Protein AF-A3HSZ1-F1 (afdb_monomer_lite)

Organism: NCBI:txid388413

Foldseek 3Di:
DDKFKKFFQAWDFWAAQFQDPPGDGDDIHHGGRMFIFDAWEAADDDDDDRIWTQGPVLTIDDCVRIDTPDDGHYFAAAEAEEAEDFQADPLQVVLVLVCLLQVLHQEYAYDLQFPDNVRLLVSLCSQQVDDHPPDPDGSLQRHQYEHADELAKHAFLADLVQQVVQADPVRTGHHPLPDDPCCVDPSNLRSSVRRVVSSQVSNCVRNVDGGQAYHYDVRVCQQDLSSVLVVLVVCQVVVRAYADPAEVVQCVNVVSCVPPRVPGPGDHPVRSVVSCVVSVGDHDDWPYEYEQLDDPDPPDADPDLVVLLVVSLVSVSVVVSVSVNDSTSYYYYYAGAGDDPDQGLVVQCVVCVCVVVRMPDDDSSGVNSRHSRSSNCPPPHSVVVRVSHHHDGRPSVPPD

Structure (mmCIF, N/CA/C/O backbone):
data_AF-A3HSZ1-F1
#
_entry.id   AF-A3HSZ1-F1
#
loop_
_atom_site.group_PDB
_atom_site.id
_atom_site.type_symbol
_atom_site.label_atom_id
_atom_site.label_alt_id
_atom_site.label_comp_id
_atom_site.label_asym_id
_atom_site.label_entity_id
_atom_site.label_seq_id
_atom_site.pdbx_PDB_ins_code
_atom_site.Cartn_x
_atom_site.Cartn_y
_atom_site.Cartn_z
_atom_site.occupancy
_atom_site.B_iso_or_equiv
_atom_site.auth_seq_id
_atom_site.auth_comp_id
_atom_site.auth_asym_id
_ato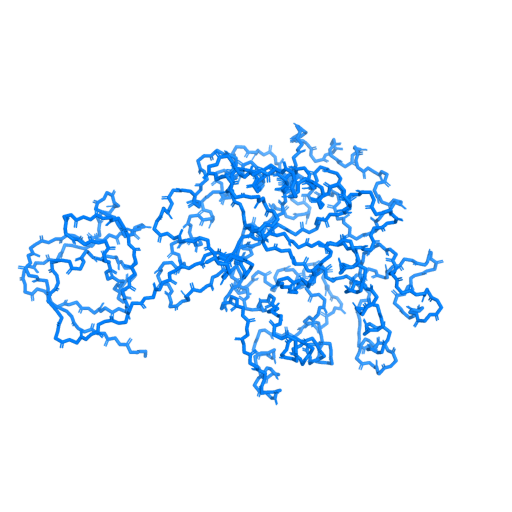m_site.auth_atom_id
_atom_site.pdbx_PDB_model_num
ATOM 1 N N . MET A 1 1 ? -28.294 4.278 5.251 1.00 60.38 1 MET A N 1
ATOM 2 C CA . MET A 1 1 ? -27.304 3.335 5.816 1.00 60.38 1 MET A CA 1
ATOM 3 C C . MET A 1 1 ? -27.970 2.621 6.970 1.00 60.38 1 MET A C 1
ATOM 5 O O . MET A 1 1 ? -28.637 3.293 7.741 1.00 60.38 1 MET A O 1
ATOM 9 N N . GLU A 1 2 ? -27.834 1.301 7.058 1.00 85.25 2 GLU A N 1
ATOM 10 C CA . GLU A 1 2 ? -28.392 0.531 8.173 1.00 85.25 2 GLU A CA 1
ATOM 11 C C . GLU A 1 2 ? -27.674 0.898 9.481 1.00 85.25 2 GLU A C 1
ATOM 13 O O . GLU A 1 2 ? -26.434 0.956 9.518 1.00 85.25 2 GLU A O 1
ATOM 18 N N . THR A 1 3 ? -28.468 1.205 10.506 1.00 92.19 3 THR A N 1
ATOM 19 C CA . THR A 1 3 ? -28.049 1.550 11.868 1.00 92.19 3 THR A CA 1
ATOM 20 C C . THR A 1 3 ? -28.817 0.679 12.855 1.00 92.19 3 THR A C 1
ATOM 22 O O . THR A 1 3 ? -29.956 0.284 12.602 1.00 92.19 3 THR A O 1
ATOM 25 N N . TYR A 1 4 ? -28.188 0.390 13.989 1.00 96.38 4 TYR A N 1
ATOM 26 C CA . TYR A 1 4 ? -28.726 -0.462 15.045 1.00 96.38 4 TYR A CA 1
ATOM 27 C C . TYR A 1 4 ? -28.932 0.367 16.304 1.00 96.38 4 TYR A C 1
ATOM 29 O O . TYR A 1 4 ? -28.170 1.295 16.578 1.00 96.38 4 TYR A O 1
ATOM 37 N N . ARG A 1 5 ? -29.959 0.044 17.087 1.00 96.12 5 ARG A N 1
ATOM 38 C CA . ARG A 1 5 ? -30.243 0.756 18.338 1.00 96.12 5 ARG A CA 1
ATOM 39 C C . ARG A 1 5 ? -29.694 -0.011 19.530 1.00 96.12 5 ARG A C 1
ATOM 41 O O . ARG A 1 5 ? -29.818 -1.233 19.603 1.00 96.12 5 ARG A O 1
ATOM 48 N N . GLY A 1 6 ? -29.128 0.721 20.479 1.00 96.56 6 GLY A N 1
ATOM 49 C CA . GLY A 1 6 ? -28.727 0.196 21.777 1.00 96.56 6 GLY A CA 1
ATOM 50 C C . GLY A 1 6 ? -29.145 1.119 22.911 1.00 96.56 6 GLY A C 1
ATOM 51 O O . GLY A 1 6 ? -29.411 2.299 22.696 1.00 96.56 6 GLY A O 1
ATOM 52 N N . ILE A 1 7 ? -29.182 0.576 24.122 1.00 97.50 7 ILE A N 1
ATOM 53 C CA . ILE A 1 7 ? -29.448 1.319 25.353 1.00 97.50 7 ILE A CA 1
ATOM 54 C C . ILE A 1 7 ? -28.262 1.118 26.291 1.00 97.50 7 ILE A C 1
ATOM 56 O O . ILE A 1 7 ? -27.874 -0.016 26.587 1.00 97.50 7 ILE A O 1
ATOM 60 N N . ALA A 1 8 ? -27.688 2.216 26.772 1.00 97.00 8 ALA A N 1
ATOM 61 C CA . ALA A 1 8 ? -26.670 2.178 27.812 1.00 97.00 8 ALA A CA 1
ATOM 62 C C . ALA A 1 8 ? -27.265 1.624 29.115 1.00 97.00 8 ALA A C 1
ATOM 64 O O . ALA A 1 8 ? -28.205 2.189 29.666 1.00 97.00 8 ALA A O 1
ATOM 65 N N . THR A 1 9 ? -26.719 0.529 29.639 1.00 96.94 9 THR A N 1
ATOM 66 C CA . THR A 1 9 ? -27.200 -0.083 30.891 1.00 96.94 9 THR A CA 1
ATOM 67 C C . THR A 1 9 ? -26.573 0.551 32.129 1.00 96.94 9 THR A C 1
ATOM 69 O O . THR A 1 9 ? -27.116 0.448 33.226 1.00 96.94 9 THR A O 1
ATOM 72 N N . THR A 1 10 ? -25.446 1.246 31.964 1.00 95.44 10 THR A N 1
ATOM 73 C CA . THR A 1 10 ? -24.729 1.943 33.036 1.00 95.44 10 THR A CA 1
ATOM 74 C C . THR A 1 10 ? -24.190 3.284 32.551 1.00 95.44 10 THR A C 1
ATOM 76 O O . THR A 1 10 ? -23.990 3.482 31.354 1.00 95.44 10 THR A O 1
ATOM 79 N N . LEU A 1 11 ? -23.850 4.173 33.488 1.00 95.56 11 LEU A N 1
ATOM 80 C CA . LEU A 1 11 ? -23.118 5.403 33.188 1.00 95.56 11 LEU A CA 1
ATOM 81 C C . LEU A 1 11 ? -21.739 5.086 32.581 1.00 95.56 11 LEU A C 1
ATOM 83 O O . LEU A 1 11 ? -20.948 4.355 33.182 1.00 95.56 11 LEU A O 1
ATOM 87 N N . MET A 1 12 ? -21.419 5.658 31.420 1.00 93.88 12 MET A N 1
ATOM 88 C CA . MET A 1 12 ? -20.113 5.490 30.772 1.00 93.88 12 MET A CA 1
ATOM 89 C C . MET A 1 12 ? -19.744 6.696 29.907 1.00 93.88 12 MET A C 1
ATOM 91 O O . MET A 1 12 ? -20.576 7.546 29.624 1.00 93.88 12 MET A O 1
ATOM 95 N N . ASN A 1 13 ? -18.495 6.761 29.445 1.00 96.12 13 ASN A N 1
ATOM 96 C CA . ASN A 1 13 ? -18.096 7.710 28.403 1.00 96.12 13 ASN A CA 1
ATOM 97 C C . ASN A 1 13 ? -17.809 6.953 27.110 1.00 96.12 13 ASN A C 1
ATOM 99 O O . ASN A 1 13 ? -17.149 5.907 27.158 1.00 96.12 13 ASN A O 1
ATOM 103 N N . SER A 1 14 ? -18.217 7.520 25.974 1.00 96.75 14 SER A N 1
ATOM 104 C CA . SER A 1 14 ? -17.706 7.076 24.678 1.00 96.75 14 SER A CA 1
ATOM 105 C C . SER A 1 14 ? -16.208 7.375 24.547 1.00 96.75 14 SER A C 1
ATOM 107 O O . SER A 1 14 ? -15.609 8.067 25.380 1.00 96.75 14 SER A O 1
ATOM 109 N N . ARG A 1 15 ? -15.572 6.813 23.522 1.00 96.88 15 ARG A N 1
ATOM 110 C CA . ARG A 1 15 ? -14.131 6.908 23.266 1.00 96.88 15 ARG A CA 1
ATOM 111 C C . ARG A 1 15 ? -13.881 7.460 21.878 1.00 96.88 15 ARG A C 1
ATOM 113 O O . ARG A 1 15 ? -14.543 7.051 20.935 1.00 96.88 15 ARG A O 1
ATOM 120 N N . ILE A 1 16 ? -12.948 8.398 21.762 1.00 93.94 16 ILE A N 1
ATOM 121 C CA . ILE A 1 16 ? -12.753 9.155 20.515 1.00 93.94 16 ILE A CA 1
ATOM 122 C C . ILE A 1 16 ? -11.665 8.531 19.636 1.00 93.94 16 ILE A C 1
ATOM 124 O O . ILE A 1 16 ? -11.823 8.439 18.427 1.00 93.94 16 ILE A O 1
ATOM 128 N N . ASP A 1 17 ? -10.548 8.120 20.238 1.00 91.44 17 ASP A N 1
ATOM 129 C CA . ASP A 1 17 ? -9.321 7.858 19.477 1.00 91.44 17 ASP A CA 1
ATOM 130 C C . ASP A 1 17 ? -9.172 6.406 19.009 1.00 91.44 17 ASP A C 1
ATOM 132 O O . ASP A 1 17 ? -8.537 6.153 17.989 1.00 91.44 17 ASP A O 1
ATOM 136 N N . TYR A 1 18 ? -9.682 5.448 19.782 1.00 92.25 18 TYR A N 1
ATOM 137 C CA . TYR A 1 18 ? -9.594 4.013 19.506 1.00 92.25 18 TYR A CA 1
ATOM 138 C C . TYR A 1 18 ? -10.512 3.232 20.472 1.00 92.25 18 TYR A C 1
ATOM 140 O O . TYR A 1 18 ? -10.895 3.777 21.517 1.00 92.25 18 TYR A O 1
ATOM 148 N N . PRO A 1 19 ? -10.881 1.974 20.155 1.00 94.81 19 PRO A N 1
ATOM 149 C CA . PRO A 1 19 ? -11.760 1.138 20.979 1.00 94.81 19 PRO A CA 1
ATOM 150 C C . PRO A 1 19 ? -11.033 0.618 22.234 1.00 94.81 19 PRO A C 1
ATOM 152 O O . PRO A 1 19 ? -10.631 -0.540 22.317 1.00 94.81 19 PRO A O 1
ATOM 155 N N . SER A 1 20 ? -10.808 1.509 23.199 1.00 93.75 20 SER A N 1
ATOM 156 C CA . SER A 1 20 ? -10.064 1.245 24.434 1.00 93.75 20 SER A CA 1
ATOM 157 C C . SER A 1 20 ? -10.592 2.080 25.590 1.00 93.75 20 SER A C 1
ATOM 159 O O . SER A 1 20 ? -10.933 3.255 25.431 1.00 93.75 20 SER A O 1
ATOM 161 N N . VAL A 1 21 ? -10.586 1.519 26.800 1.00 93.38 21 VAL A N 1
ATOM 162 C CA . VAL A 1 21 ? -10.970 2.263 28.010 1.00 93.38 21 VAL A CA 1
ATOM 163 C C . VAL A 1 21 ? -9.955 3.343 28.382 1.00 93.38 21 VAL A C 1
ATOM 165 O O . VAL A 1 21 ? -10.307 4.300 29.079 1.00 93.38 21 VAL A O 1
ATOM 168 N N . ASN A 1 22 ? -8.730 3.222 27.872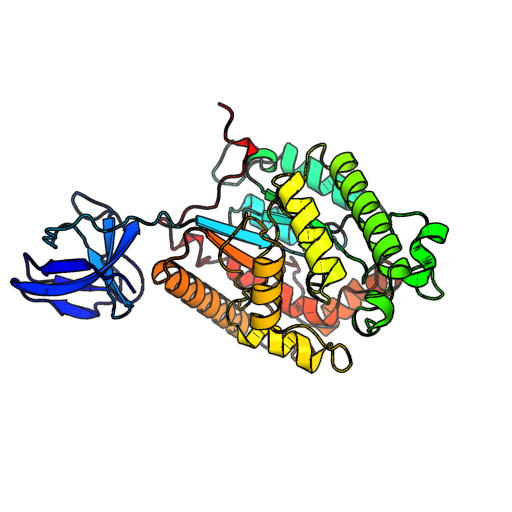 1.00 92.06 22 ASN A N 1
ATOM 169 C CA . ASN A 1 22 ? -7.643 4.179 28.039 1.00 92.06 22 ASN A CA 1
ATOM 170 C C . ASN A 1 22 ? -7.652 5.286 26.973 1.00 92.06 22 ASN A C 1
ATOM 172 O O . ASN A 1 22 ? -6.898 6.252 27.084 1.00 92.06 22 ASN A O 1
ATOM 176 N N . ALA A 1 23 ? -8.507 5.182 25.951 1.00 93.31 23 ALA A N 1
ATOM 177 C CA . ALA A 1 23 ? -8.697 6.255 24.985 1.00 93.31 23 ALA A CA 1
ATOM 178 C C . ALA A 1 23 ? -9.395 7.466 25.621 1.00 93.31 23 ALA A C 1
ATOM 180 O O . ALA A 1 23 ? -10.173 7.355 26.583 1.00 93.31 23 ALA A O 1
ATOM 181 N N . ARG A 1 24 ? -9.149 8.637 25.028 1.00 95.88 24 ARG A N 1
ATOM 182 C CA . ARG A 1 24 ? -9.772 9.903 25.414 1.00 95.88 24 ARG A CA 1
ATOM 183 C C . ARG A 1 24 ? -11.293 9.769 25.472 1.00 95.88 24 ARG A C 1
ATOM 185 O O . ARG A 1 24 ? -11.919 9.241 24.549 1.00 95.88 24 ARG A O 1
ATOM 192 N N . LYS A 1 25 ? -11.864 10.252 26.576 1.00 97.19 25 LYS A N 1
ATOM 193 C CA . LYS A 1 25 ? -13.308 10.255 26.824 1.00 97.19 25 LYS A CA 1
ATOM 194 C C . LYS A 1 25 ? -14.000 11.241 25.881 1.00 97.19 25 LYS A C 1
ATOM 196 O O . LYS A 1 25 ? -13.517 12.356 25.697 1.00 97.19 25 LYS A O 1
ATOM 201 N N . GLY A 1 26 ? -15.101 10.796 25.294 1.00 95.19 26 GLY A N 1
ATOM 202 C CA . GLY A 1 26 ? -16.036 11.596 24.518 1.00 95.19 26 GLY A CA 1
ATOM 203 C C . GLY A 1 26 ? -17.270 11.942 25.338 1.00 95.19 26 GLY A C 1
ATOM 204 O O . GLY A 1 26 ? -17.163 12.441 26.455 1.00 95.19 26 GLY A O 1
ATOM 205 N N . VAL A 1 27 ? -18.440 11.683 24.762 1.00 94.56 27 VAL A N 1
ATOM 206 C CA . VAL A 1 27 ? -19.736 12.030 25.353 1.00 94.56 27 VAL A CA 1
ATOM 207 C C . VAL A 1 27 ? -20.037 11.115 26.540 1.00 94.56 27 VAL A C 1
ATOM 209 O O . VAL A 1 27 ? -19.826 9.900 26.469 1.00 94.56 27 VAL A O 1
ATOM 212 N N . LEU A 1 28 ? -20.543 11.702 27.625 1.00 96.25 28 LEU A N 1
ATOM 213 C CA . LEU A 1 28 ? -21.085 10.969 28.764 1.00 96.25 28 LEU A CA 1
ATOM 214 C C . LEU A 1 28 ? -22.464 10.405 28.396 1.00 96.25 28 LEU A C 1
ATOM 216 O O . LEU A 1 28 ? -23.352 11.148 27.987 1.00 96.25 28 LEU A O 1
ATOM 220 N N . LEU A 1 29 ? -22.638 9.099 28.561 1.00 95.50 29 LEU A N 1
ATOM 221 C CA . LEU A 1 29 ? -23.875 8.368 28.307 1.00 95.50 29 LEU A CA 1
ATOM 222 C C . LEU A 1 29 ? -24.429 7.887 29.647 1.00 95.50 29 LEU A C 1
ATOM 224 O O . LEU A 1 29 ? -23.757 7.132 30.356 1.00 95.50 29 LEU A O 1
ATOM 228 N N . ASN A 1 30 ? -25.630 8.340 30.003 1.00 96.75 30 ASN A N 1
ATOM 229 C CA . ASN A 1 30 ? -26.313 7.919 31.223 1.00 96.75 30 ASN A CA 1
ATOM 230 C C . ASN A 1 30 ? -26.921 6.524 31.039 1.00 96.75 30 ASN A C 1
ATOM 232 O O . ASN A 1 30 ? -27.179 6.085 29.918 1.00 96.75 30 ASN A O 1
ATOM 236 N N . ALA A 1 31 ? -27.200 5.833 32.144 1.00 96.50 31 ALA A N 1
ATOM 237 C CA . ALA A 1 31 ? -28.037 4.639 32.077 1.00 96.50 31 ALA A CA 1
ATOM 238 C C . ALA A 1 31 ? -29.410 5.008 31.482 1.00 96.50 31 ALA A C 1
ATOM 240 O O . ALA A 1 31 ? -29.991 6.032 31.842 1.00 96.50 31 ALA A O 1
ATOM 241 N N . GLY A 1 32 ? -29.899 4.199 30.547 1.00 96.31 32 GLY A N 1
ATOM 242 C CA . GLY A 1 32 ? -31.109 4.460 29.772 1.00 96.31 32 GLY A CA 1
ATOM 243 C C . GLY A 1 32 ? -30.903 5.325 28.524 1.00 96.31 32 GLY A C 1
ATOM 244 O O . GLY A 1 32 ? -31.844 5.469 27.752 1.00 96.31 32 GLY A O 1
ATOM 245 N N . SER A 1 33 ? -29.709 5.886 28.281 1.00 96.62 33 SER A N 1
ATOM 246 C CA . SER A 1 33 ? -29.449 6.637 27.046 1.00 96.62 33 SER A CA 1
ATOM 247 C C . SER A 1 33 ? -29.532 5.728 25.819 1.00 96.62 33 SER A C 1
ATOM 249 O O . SER A 1 33 ? -28.839 4.710 25.747 1.00 96.62 33 SER A O 1
ATOM 251 N N . GLU A 1 34 ? -30.345 6.130 24.844 1.00 96.38 34 GLU A N 1
ATOM 252 C CA . GLU A 1 34 ? -30.369 5.516 23.519 1.00 96.38 34 GLU A CA 1
ATOM 253 C C . GLU A 1 34 ? -29.114 5.896 22.732 1.00 96.38 34 GLU A C 1
ATOM 255 O O . GLU A 1 34 ? -28.636 7.033 22.787 1.00 96.38 34 GLU A O 1
ATOM 260 N N . ILE A 1 35 ? -28.581 4.933 21.987 1.00 95.69 35 ILE A N 1
ATOM 261 C CA . ILE A 1 35 ? -27.432 5.122 21.111 1.00 95.69 35 ILE A CA 1
ATOM 262 C C . ILE A 1 35 ? -27.680 4.494 19.744 1.00 95.69 35 ILE A C 1
ATOM 264 O O . ILE A 1 35 ? -28.314 3.444 19.620 1.00 95.69 35 ILE A O 1
ATOM 268 N N . GLU A 1 36 ? -27.118 5.127 18.720 1.00 96.75 36 GLU A N 1
ATOM 269 C CA . GLU A 1 36 ? -27.095 4.604 17.361 1.00 96.75 36 GLU A CA 1
ATOM 270 C C . GLU A 1 36 ? -25.737 3.975 17.052 1.00 96.75 36 GLU A C 1
ATOM 272 O O . GLU A 1 36 ? -24.685 4.621 17.099 1.00 96.75 36 GLU A O 1
ATOM 277 N N . ILE A 1 37 ? -25.777 2.694 16.714 1.00 97.75 37 ILE A N 1
ATOM 278 C CA . ILE A 1 37 ? -24.625 1.843 16.460 1.00 97.75 37 ILE A CA 1
ATOM 279 C C . ILE A 1 37 ? -24.517 1.608 14.952 1.00 97.75 37 ILE A C 1
ATOM 281 O O . ILE A 1 37 ? -25.486 1.255 14.283 1.00 97.75 37 ILE A O 1
ATOM 285 N N . SER A 1 38 ? -23.317 1.795 14.413 1.00 97.12 38 SER A N 1
ATOM 286 C CA . SER A 1 38 ? -22.978 1.509 13.018 1.00 97.12 38 SER A CA 1
ATOM 287 C C . SER A 1 38 ? -22.640 0.031 12.819 1.00 97.12 38 SER A C 1
ATOM 289 O O . SER A 1 38 ? -23.175 -0.604 11.911 1.00 97.12 38 SER A O 1
ATOM 291 N N . HIS A 1 39 ? -21.735 -0.499 13.645 1.00 97.75 39 HIS A N 1
ATOM 292 C CA . HIS A 1 39 ? -21.252 -1.881 13.610 1.00 97.75 39 HIS A CA 1
ATOM 293 C C . HIS A 1 39 ? -20.429 -2.192 14.873 1.00 97.75 39 HIS A C 1
ATOM 295 O O . HIS A 1 39 ? -20.158 -1.305 15.688 1.00 97.75 39 HIS A O 1
ATOM 301 N N . ALA A 1 40 ? -20.022 -3.448 15.032 1.00 97.75 40 ALA A N 1
ATOM 302 C CA . ALA A 1 40 ? -19.124 -3.910 16.082 1.00 97.75 40 ALA A CA 1
ATOM 303 C C . ALA A 1 40 ? -17.733 -4.227 15.516 1.00 97.75 40 ALA A C 1
ATOM 305 O O . ALA A 1 40 ? -17.603 -4.683 14.381 1.00 97.75 40 ALA A O 1
ATOM 306 N N . ILE A 1 41 ? -16.696 -4.013 16.322 1.00 97.38 41 ILE A N 1
ATOM 307 C CA . ILE A 1 41 ? -15.301 -4.337 16.008 1.00 97.38 41 ILE A CA 1
ATOM 308 C C . ILE A 1 41 ? -14.603 -4.933 17.229 1.00 97.38 41 ILE A C 1
ATOM 310 O O . ILE A 1 41 ? -15.079 -4.816 18.361 1.00 97.38 41 ILE A O 1
ATOM 314 N N . LYS A 1 42 ? -13.433 -5.530 16.999 1.00 96.50 42 LYS A N 1
ATOM 315 C CA . LYS A 1 42 ? -12.506 -5.898 18.069 1.00 96.50 42 LYS A CA 1
ATOM 316 C C . LYS A 1 42 ? -11.775 -4.656 18.586 1.00 96.50 42 LYS A C 1
ATOM 318 O O . LYS A 1 42 ? -11.361 -3.802 17.802 1.00 96.50 42 LYS A O 1
ATOM 323 N N . GLY A 1 43 ? -11.588 -4.576 19.896 1.00 95.19 43 GLY A N 1
ATOM 324 C CA . GLY A 1 43 ? -10.822 -3.534 20.570 1.00 95.19 43 GLY A CA 1
ATOM 325 C C . GLY A 1 43 ? -10.003 -4.084 21.731 1.00 95.19 43 GLY A C 1
ATOM 326 O O . GLY A 1 43 ? -9.647 -5.260 21.766 1.00 95.19 43 GLY A O 1
ATOM 327 N N . GLU A 1 44 ? -9.683 -3.223 22.690 1.00 94.00 44 GLU A N 1
ATOM 328 C CA . GLU A 1 44 ? -9.053 -3.636 23.942 1.00 94.00 44 GLU A CA 1
ATOM 329 C C . GLU A 1 44 ? -9.988 -4.577 24.718 1.00 94.00 44 GLU A C 1
ATOM 331 O O . GLU A 1 44 ? -11.162 -4.256 24.928 1.00 94.00 44 GLU A O 1
ATOM 336 N N . MET A 1 45 ? -9.457 -5.713 25.179 1.00 94.81 45 MET A N 1
ATOM 337 C CA . MET A 1 45 ? -10.153 -6.578 26.131 1.00 94.81 45 MET A CA 1
ATOM 338 C C . MET A 1 45 ? -10.450 -5.789 27.405 1.00 94.81 45 MET A C 1
ATOM 340 O O . MET A 1 45 ? -9.535 -5.315 28.080 1.00 94.81 45 MET A O 1
ATOM 344 N N . TYR A 1 46 ? -11.726 -5.675 27.759 1.00 94.31 46 TYR A N 1
ATOM 345 C CA . TYR A 1 46 ? -12.137 -5.035 28.997 1.00 94.31 46 TYR A CA 1
ATOM 346 C C . TYR A 1 46 ? -13.175 -5.899 29.703 1.00 94.31 46 TYR A C 1
ATOM 348 O O . TYR A 1 46 ? -14.224 -6.220 29.151 1.00 94.31 46 TYR A O 1
ATOM 356 N N . ARG A 1 47 ? -12.870 -6.284 30.947 1.00 93.19 47 ARG A N 1
ATOM 357 C CA . ARG A 1 47 ? -13.656 -7.237 31.744 1.00 93.19 47 ARG A CA 1
ATOM 358 C C . ARG A 1 47 ? -13.842 -8.578 31.015 1.00 93.19 47 ARG A C 1
ATOM 360 O O . ARG A 1 47 ? -12.926 -9.387 31.031 1.00 93.19 47 ARG A O 1
ATOM 367 N N . SER A 1 48 ? -15.008 -8.813 30.415 1.00 92.25 48 SER A N 1
ATOM 368 C CA . SER A 1 48 ? -15.425 -10.095 29.830 1.00 92.25 48 SER A CA 1
ATOM 369 C C . SER A 1 48 ? -15.463 -10.120 28.302 1.00 92.25 48 SER A C 1
ATOM 371 O O . SER A 1 48 ? -15.752 -11.167 27.730 1.00 92.25 48 SER A O 1
ATOM 373 N N . THR A 1 49 ? -15.230 -8.993 27.625 1.00 95.25 49 THR A N 1
ATOM 374 C CA . THR A 1 49 ? -15.296 -8.936 26.161 1.00 95.25 49 THR A CA 1
ATOM 375 C C . THR A 1 49 ? -14.351 -7.885 25.595 1.00 95.25 49 THR A C 1
ATOM 377 O O . THR A 1 49 ? -14.111 -6.836 26.198 1.00 95.25 49 THR A O 1
ATOM 380 N N . ASP A 1 50 ? -13.831 -8.174 24.410 1.00 96.25 50 ASP A N 1
ATOM 381 C CA . ASP A 1 50 ? -13.044 -7.286 23.563 1.00 96.25 50 ASP A CA 1
ATOM 382 C C . ASP A 1 50 ? -13.878 -6.675 22.428 1.00 96.25 50 ASP A C 1
ATOM 384 O O . ASP A 1 50 ? -13.326 -6.070 21.508 1.00 96.25 50 ASP A O 1
ATOM 388 N N . ILE A 1 51 ? -15.207 -6.798 22.488 1.00 97.25 51 ILE A N 1
ATOM 389 C CA . ILE A 1 51 ? -16.111 -6.232 21.491 1.00 97.25 51 ILE A CA 1
ATOM 390 C C . ILE A 1 51 ? -16.450 -4.784 21.841 1.00 97.25 51 ILE A C 1
ATOM 392 O O . ILE A 1 51 ? -16.890 -4.460 22.952 1.00 97.25 51 ILE A O 1
ATOM 396 N N . TRP A 1 52 ? -16.295 -3.911 20.853 1.00 97.81 52 TRP A N 1
ATOM 397 C CA . TRP A 1 52 ? -16.617 -2.492 20.929 1.00 97.81 52 TRP A CA 1
ATOM 398 C C . TRP A 1 52 ? -17.593 -2.118 19.819 1.00 97.81 52 TRP A C 1
ATOM 400 O O . TRP A 1 52 ? -17.435 -2.537 18.674 1.00 97.81 52 TRP A O 1
ATOM 410 N N . TYR A 1 53 ? -18.591 -1.305 20.150 1.00 97.94 53 TYR A N 1
ATOM 411 C CA . TYR A 1 53 ? -19.506 -0.741 19.166 1.00 97.94 53 TYR A CA 1
ATOM 412 C C . TYR A 1 53 ? -18.973 0.585 18.642 1.00 97.94 53 TYR A C 1
ATOM 414 O O . TYR A 1 53 ? -18.583 1.459 19.420 1.00 97.94 53 TYR A O 1
ATOM 422 N N . VAL A 1 54 ? -18.989 0.729 17.320 1.00 97.81 54 VAL A N 1
ATOM 423 C CA . VAL A 1 54 ? -18.745 1.984 16.612 1.00 97.81 54 VAL A CA 1
ATOM 424 C C . VAL A 1 54 ? -20.076 2.708 16.477 1.00 97.81 54 VAL A C 1
ATOM 426 O O . VAL A 1 54 ? -21.026 2.163 15.917 1.00 97.81 54 VAL A O 1
ATOM 429 N N . LEU A 1 55 ? -20.160 3.927 16.991 1.00 97.12 55 LEU A N 1
ATOM 430 C CA . LEU A 1 55 ? -21.369 4.746 16.961 1.00 97.12 55 LEU A CA 1
ATOM 431 C C . LEU A 1 55 ? -21.444 5.599 15.690 1.00 97.12 55 LEU A C 1
ATOM 433 O O . LEU A 1 55 ? -20.422 5.919 15.078 1.00 97.12 55 LEU A O 1
ATOM 437 N N . THR A 1 56 ? -22.652 6.026 15.313 1.00 95.62 56 THR A N 1
ATOM 438 C CA . THR A 1 56 ? -22.873 6.895 14.136 1.00 95.62 56 THR A CA 1
ATOM 439 C C . THR A 1 56 ? -22.215 8.271 14.271 1.00 95.62 56 THR A C 1
ATOM 441 O O . THR A 1 56 ? -21.888 8.896 13.268 1.00 95.62 56 THR A O 1
ATOM 444 N N . ASN A 1 57 ? -21.922 8.713 15.497 1.00 94.69 57 ASN A N 1
ATOM 445 C CA . ASN A 1 57 ? -21.172 9.941 15.785 1.00 94.69 57 ASN A CA 1
ATOM 446 C C . ASN A 1 57 ? -19.639 9.763 15.770 1.00 94.69 57 ASN A C 1
ATOM 448 O O . ASN A 1 57 ? -18.920 10.618 16.288 1.00 94.69 57 ASN A O 1
ATOM 452 N N . HIS A 1 58 ? -19.146 8.652 15.219 1.00 96.00 58 HIS A N 1
ATOM 453 C CA . HIS A 1 58 ? -17.722 8.340 15.081 1.00 96.00 58 HIS A CA 1
ATOM 454 C C . HIS A 1 58 ? -16.969 8.221 16.418 1.00 96.00 58 HIS A C 1
ATOM 456 O O . HIS A 1 58 ? -15.815 8.628 16.545 1.00 96.00 58 HIS A O 1
ATOM 462 N N . THR A 1 59 ? -17.622 7.647 17.429 1.00 96.94 59 THR A N 1
ATOM 463 C CA . THR A 1 59 ? -16.988 7.275 18.702 1.00 96.94 59 THR A CA 1
ATOM 464 C C . THR A 1 59 ? -17.204 5.796 19.008 1.00 96.94 59 THR A C 1
ATOM 466 O O . THR A 1 59 ? -18.015 5.133 18.364 1.00 96.94 59 THR A O 1
ATOM 469 N N . PHE A 1 60 ? -16.477 5.264 19.987 1.00 97.62 60 PHE A N 1
ATOM 470 C CA . PHE A 1 60 ? -16.559 3.866 20.403 1.00 97.62 60 PHE A CA 1
ATOM 471 C C . PHE A 1 60 ? -17.173 3.734 21.796 1.00 97.62 60 PHE A C 1
ATOM 473 O O . PHE A 1 60 ? -16.912 4.554 22.679 1.00 97.62 60 PHE A O 1
ATOM 480 N N . VAL A 1 61 ? -17.924 2.664 22.032 1.00 97.31 61 VAL A N 1
ATOM 481 C CA . VAL A 1 61 ? -18.374 2.257 23.372 1.00 97.31 61 VAL A CA 1
ATOM 482 C C . VAL A 1 61 ? -18.105 0.776 23.585 1.00 97.31 61 VAL A C 1
ATOM 484 O O . VAL A 1 61 ? -18.185 -0.022 22.652 1.00 97.31 61 VAL A O 1
ATOM 487 N N . TRP A 1 62 ? -17.764 0.402 24.815 1.00 97.31 62 TRP A N 1
ATOM 488 C CA . TRP A 1 62 ? -17.565 -0.999 25.163 1.00 97.31 62 TRP A CA 1
ATOM 489 C C . TRP A 1 62 ? -18.915 -1.721 25.157 1.00 97.31 62 TRP A C 1
ATOM 491 O O . TRP A 1 62 ? -19.875 -1.252 25.774 1.00 97.31 62 TRP A O 1
ATOM 501 N N . SER A 1 63 ? -19.002 -2.849 24.453 1.00 96.88 63 SER A N 1
ATOM 502 C CA . SER A 1 63 ? -20.281 -3.539 24.231 1.00 96.88 63 SER A CA 1
ATOM 503 C C . SER A 1 63 ? -20.907 -4.093 25.513 1.00 96.88 63 SER A C 1
ATOM 505 O O . SER A 1 63 ? -22.128 -4.149 25.613 1.00 96.88 63 SER A O 1
ATOM 507 N N . GLY A 1 64 ? -20.100 -4.433 26.525 1.00 96.25 64 GLY A N 1
ATOM 508 C CA . GLY A 1 64 ? -20.579 -5.051 27.767 1.00 96.25 64 GLY A CA 1
ATOM 509 C C . GLY A 1 64 ? -21.478 -4.165 28.639 1.00 96.25 64 GLY A C 1
ATOM 510 O O . GLY A 1 64 ? -22.056 -4.651 29.609 1.00 96.25 64 GLY A O 1
ATOM 511 N N . THR A 1 65 ? -21.626 -2.882 28.305 1.00 94.88 65 THR A N 1
ATOM 512 C CA . THR A 1 65 ? -22.552 -1.944 28.968 1.00 94.88 65 THR A CA 1
ATOM 513 C C . THR A 1 65 ? -23.698 -1.489 28.070 1.00 94.88 65 THR A C 1
ATOM 515 O O . THR A 1 65 ? -24.396 -0.533 28.402 1.00 94.88 65 THR A O 1
ATOM 518 N N . ILE A 1 66 ? -23.894 -2.133 26.922 1.00 96.56 66 ILE A N 1
ATOM 519 C CA . ILE A 1 66 ? -24.930 -1.772 25.959 1.00 96.56 66 ILE A CA 1
ATOM 520 C C . ILE A 1 66 ? -25.869 -2.960 25.764 1.00 96.56 66 ILE A C 1
ATOM 522 O O . ILE A 1 66 ? -25.460 -4.028 25.313 1.00 96.56 66 ILE A O 1
ATOM 526 N N . HIS A 1 67 ? -27.151 -2.753 26.045 1.00 96.81 6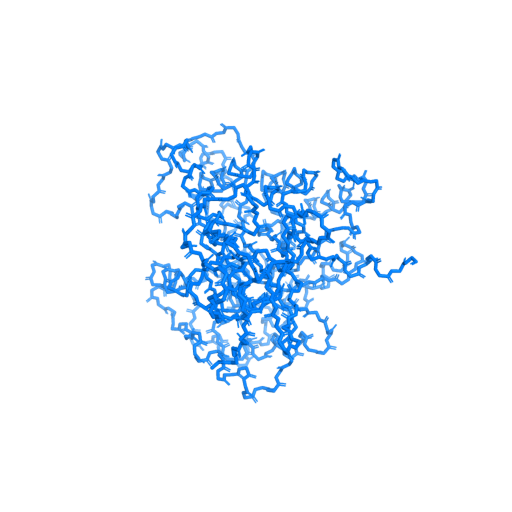7 HIS A N 1
ATOM 527 C CA . HIS A 1 67 ? -28.196 -3.683 25.644 1.00 96.81 67 HIS A CA 1
ATOM 528 C C . HIS A 1 67 ? -28.617 -3.380 24.204 1.00 96.81 67 HIS A C 1
ATOM 530 O O . HIS A 1 67 ? -28.929 -2.234 23.885 1.00 96.81 67 HIS A O 1
ATOM 536 N N . THR A 1 68 ? -28.641 -4.393 23.339 1.00 95.19 68 THR A N 1
ATOM 537 C CA . THR A 1 68 ? -29.161 -4.277 21.969 1.00 95.19 68 THR A CA 1
ATOM 538 C C . THR A 1 68 ? -30.195 -5.382 21.736 1.00 95.19 68 THR A C 1
ATOM 540 O O . THR A 1 68 ? -29.919 -6.537 22.061 1.00 95.19 68 THR A O 1
ATOM 543 N N . PRO A 1 69 ? -31.393 -5.069 21.207 1.00 90.88 69 PRO A N 1
ATOM 544 C CA . PRO A 1 69 ? -32.389 -6.086 20.862 1.00 90.88 69 PRO A CA 1
ATOM 545 C C . PRO A 1 69 ? -32.096 -6.763 19.511 1.00 90.88 69 PRO A C 1
ATOM 547 O O . PRO A 1 69 ? -32.735 -7.750 19.161 1.00 90.88 69 PRO A O 1
ATOM 550 N N . GLN A 1 70 ? -31.160 -6.211 18.735 1.00 92.38 70 GLN A N 1
ATOM 551 C CA . GLN A 1 70 ? -30.785 -6.652 17.394 1.00 92.38 70 GLN A CA 1
ATOM 552 C C . GLN A 1 70 ? -29.332 -7.120 17.387 1.00 92.38 70 GLN A C 1
ATOM 554 O O . GLN A 1 70 ? -28.492 -6.549 18.080 1.00 92.38 70 GLN A O 1
ATOM 559 N N . SER A 1 71 ? -29.018 -8.113 16.552 1.00 93.25 71 SER A N 1
ATOM 560 C CA . SER A 1 71 ? -27.630 -8.507 16.317 1.00 93.25 71 SER A CA 1
ATOM 561 C C . SER A 1 71 ? -26.898 -7.403 15.556 1.00 93.25 71 SER A C 1
ATOM 563 O O . SER A 1 71 ? -27.204 -7.140 14.395 1.00 93.25 71 SER A O 1
ATOM 565 N N . VAL A 1 72 ? -25.914 -6.776 16.197 1.00 96.81 72 VAL A N 1
ATOM 566 C CA . VAL A 1 72 ? -25.035 -5.798 15.547 1.00 96.81 72 VAL A CA 1
ATOM 567 C C . VAL A 1 72 ? -23.987 -6.548 14.710 1.00 96.81 72 VAL A C 1
ATOM 569 O O . VAL A 1 72 ? -23.323 -7.439 15.243 1.00 96.81 72 VAL A O 1
ATOM 572 N N . PRO A 1 73 ? -23.788 -6.207 13.423 1.00 96.69 73 PRO A N 1
ATOM 573 C CA . PRO A 1 73 ? -22.810 -6.871 12.574 1.00 96.69 73 PRO A CA 1
ATOM 574 C C . PRO A 1 73 ? -21.395 -6.617 13.091 1.00 96.69 73 PRO A C 1
ATOM 576 O O . PRO A 1 73 ? -20.992 -5.472 13.311 1.00 96.69 73 PRO A O 1
ATOM 579 N N . PHE A 1 74 ? -20.636 -7.695 13.263 1.00 96.81 74 PHE A N 1
ATOM 580 C CA . PHE A 1 74 ? -19.223 -7.639 13.608 1.00 96.81 74 PHE A CA 1
ATOM 581 C C . PHE A 1 74 ? -18.369 -7.575 12.341 1.00 96.81 74 PHE A C 1
ATOM 583 O O . PHE A 1 74 ? -18.520 -8.406 11.447 1.00 96.81 74 PHE A O 1
ATOM 590 N N . ILE A 1 75 ? -17.459 -6.603 12.276 1.00 96.12 75 ILE A N 1
ATOM 591 C CA . ILE A 1 75 ? -16.522 -6.427 11.165 1.00 96.12 75 ILE A CA 1
ATOM 592 C C . ILE A 1 75 ? -15.109 -6.708 11.668 1.00 96.12 75 ILE A C 1
ATOM 594 O O . ILE A 1 75 ? -14.542 -5.950 12.459 1.00 96.12 75 ILE A O 1
ATOM 598 N N . GLU A 1 76 ? -14.521 -7.798 11.180 1.00 94.75 76 GLU A N 1
ATOM 599 C CA . GLU A 1 76 ? -13.134 -8.146 11.469 1.00 94.75 76 GLU A CA 1
ATOM 600 C C . GLU A 1 76 ? -12.180 -7.267 10.646 1.00 94.75 76 GLU A C 1
ATOM 602 O O . GLU A 1 76 ? -12.077 -7.412 9.432 1.00 94.75 76 GLU A O 1
ATOM 607 N N . LYS A 1 77 ? -11.457 -6.361 11.306 1.00 95.44 77 LYS A N 1
ATOM 608 C CA . LYS A 1 77 ? -10.548 -5.415 10.647 1.00 95.44 77 LYS A CA 1
ATOM 609 C C . LYS A 1 77 ? -9.195 -6.055 10.324 1.00 95.44 77 LYS A C 1
ATOM 611 O O . LYS A 1 77 ? -8.480 -6.471 11.240 1.00 95.44 77 LYS A O 1
ATOM 616 N N . LYS A 1 78 ? -8.807 -6.057 9.043 1.00 95.56 78 LYS A N 1
ATOM 617 C CA . LYS A 1 78 ? -7.501 -6.537 8.558 1.00 95.56 78 LYS A CA 1
ATOM 618 C C . LYS A 1 78 ? -6.754 -5.473 7.755 1.00 95.56 78 LYS A C 1
ATOM 620 O O . LYS A 1 78 ? -7.332 -4.791 6.913 1.00 95.56 78 LYS A O 1
ATOM 625 N N . LEU A 1 79 ? -5.451 -5.347 7.993 1.00 96.06 79 LEU A N 1
ATOM 626 C CA . LEU A 1 79 ? -4.569 -4.456 7.238 1.00 96.06 79 LEU A CA 1
ATOM 627 C C . LEU A 1 79 ? -3.650 -5.237 6.303 1.00 96.06 79 LEU A C 1
ATOM 629 O O . LEU A 1 79 ? -2.983 -6.187 6.713 1.00 96.06 79 LEU A O 1
ATOM 633 N N . LEU A 1 80 ? -3.568 -4.773 5.063 1.00 96.81 80 LEU A N 1
ATOM 634 C CA . LEU A 1 80 ? -2.477 -5.082 4.150 1.00 96.81 80 LEU A CA 1
ATOM 635 C C . LEU A 1 80 ? -1.577 -3.849 4.093 1.00 96.81 80 LEU A C 1
ATOM 637 O O . LEU A 1 80 ? -2.051 -2.756 3.814 1.00 96.81 80 LEU A O 1
ATOM 641 N N . ILE A 1 81 ? -0.296 -3.974 4.406 1.00 97.38 81 ILE A N 1
ATOM 642 C CA . ILE A 1 81 ? 0.632 -2.843 4.383 1.00 97.38 81 ILE A CA 1
ATOM 643 C C . ILE A 1 81 ? 1.723 -3.182 3.390 1.00 97.38 81 ILE A C 1
ATOM 645 O O . ILE A 1 81 ? 2.557 -4.045 3.668 1.00 97.38 81 ILE A O 1
ATOM 649 N N . THR A 1 82 ? 1.676 -2.511 2.245 1.00 98.06 82 THR A N 1
ATOM 650 C CA . THR A 1 82 ? 2.477 -2.830 1.067 1.00 98.06 82 THR A CA 1
ATOM 651 C C . THR A 1 82 ? 3.596 -1.812 0.906 1.00 98.06 82 THR A C 1
ATOM 653 O O . THR A 1 82 ? 3.344 -0.603 0.872 1.00 98.06 82 THR A O 1
ATOM 656 N N . ALA A 1 83 ? 4.833 -2.303 0.829 1.00 97.88 83 ALA A N 1
ATOM 657 C CA . ALA A 1 83 ? 5.968 -1.508 0.377 1.00 97.88 83 ALA A CA 1
ATOM 658 C C . ALA A 1 83 ? 6.134 -1.645 -1.142 1.00 97.88 83 ALA A C 1
ATOM 660 O O . ALA A 1 83 ? 6.310 -2.760 -1.629 1.00 97.88 83 ALA A O 1
ATOM 661 N N . ASP A 1 84 ? 6.081 -0.525 -1.859 1.00 96.94 84 ASP A N 1
ATOM 662 C CA . ASP A 1 84 ? 6.222 -0.482 -3.321 1.00 96.94 84 ASP A CA 1
ATOM 663 C C . ASP A 1 84 ? 7.695 -0.328 -3.761 1.00 96.94 84 ASP A C 1
ATOM 665 O O . ASP A 1 84 ? 8.558 0.075 -2.974 1.00 96.94 84 ASP A O 1
ATOM 669 N N . ASP A 1 85 ? 7.949 -0.599 -5.047 1.00 95.88 85 ASP A N 1
ATOM 670 C CA . ASP A 1 85 ? 9.232 -0.459 -5.762 1.00 95.88 85 ASP A CA 1
ATOM 671 C C . ASP A 1 85 ? 10.371 -1.401 -5.338 1.00 95.88 85 ASP A C 1
ATOM 673 O O . ASP A 1 85 ? 11.551 -1.059 -5.469 1.00 95.88 85 ASP A O 1
ATOM 677 N N . ILE A 1 86 ? 10.041 -2.591 -4.839 1.00 97.44 86 ILE A N 1
ATOM 678 C CA . ILE A 1 86 ? 11.049 -3.568 -4.406 1.00 97.44 86 ILE A CA 1
ATOM 679 C C . ILE A 1 86 ? 11.673 -4.266 -5.622 1.00 97.44 86 ILE A C 1
ATOM 681 O O . ILE A 1 86 ? 10.971 -4.582 -6.577 1.00 97.44 86 ILE A O 1
ATOM 685 N N . GLY A 1 87 ? 12.972 -4.557 -5.579 1.00 95.75 87 GLY A N 1
ATOM 686 C CA . GLY A 1 87 ? 13.692 -5.368 -6.563 1.00 95.75 87 GLY A CA 1
ATOM 687 C C . GLY A 1 87 ? 14.681 -4.601 -7.439 1.00 95.75 87 GLY A C 1
ATOM 688 O O . GLY A 1 87 ? 15.342 -5.218 -8.271 1.00 95.75 87 GLY A O 1
ATOM 689 N N . ILE A 1 88 ? 14.803 -3.279 -7.263 1.00 94.88 88 ILE A N 1
ATOM 690 C CA . ILE A 1 88 ? 15.644 -2.415 -8.113 1.00 94.88 88 ILE A CA 1
ATOM 691 C C . ILE A 1 88 ? 16.766 -1.732 -7.329 1.00 94.88 88 ILE A C 1
ATOM 693 O O . ILE A 1 88 ? 17.927 -1.787 -7.729 1.00 94.88 88 ILE A O 1
ATOM 697 N N . VAL A 1 89 ? 16.433 -1.061 -6.223 1.00 93.88 89 VAL A N 1
ATOM 698 C CA . VAL A 1 89 ? 17.381 -0.245 -5.447 1.00 93.88 89 VAL A CA 1
ATOM 699 C C . VAL A 1 89 ? 17.657 -0.937 -4.122 1.00 93.88 89 VAL A C 1
ATOM 701 O O . VAL A 1 89 ? 16.733 -1.178 -3.345 1.00 93.88 89 VAL A O 1
ATOM 704 N N . GLN A 1 90 ? 18.928 -1.208 -3.834 1.00 93.56 90 GLN A N 1
ATOM 705 C CA . GLN A 1 90 ? 19.331 -1.988 -2.665 1.00 93.56 90 GLN A CA 1
ATOM 706 C C . GLN A 1 90 ? 18.811 -1.386 -1.350 1.00 93.56 90 GLN A C 1
ATOM 708 O O . GLN A 1 90 ? 18.289 -2.100 -0.502 1.00 93.56 90 GLN A O 1
ATOM 713 N N . GLU A 1 91 ? 18.880 -0.070 -1.171 1.00 95.38 91 GLU A N 1
ATOM 714 C CA . GLU A 1 91 ? 18.437 0.614 0.046 1.00 95.38 91 GLU A CA 1
ATOM 715 C C . GLU A 1 91 ? 16.912 0.583 0.228 1.00 95.38 91 GLU A C 1
ATOM 717 O O . GLU A 1 91 ? 16.421 0.661 1.364 1.00 95.38 91 GLU A O 1
ATOM 722 N N . ILE A 1 92 ? 16.159 0.484 -0.875 1.00 96.62 92 ILE A N 1
ATOM 723 C CA . ILE A 1 92 ? 14.707 0.279 -0.853 1.00 96.62 92 ILE A CA 1
ATOM 724 C C . ILE A 1 92 ? 14.417 -1.148 -0.383 1.00 96.62 92 ILE A C 1
ATOM 726 O O . ILE A 1 92 ? 13.671 -1.340 0.584 1.00 96.62 92 ILE A O 1
ATOM 730 N N . ASP A 1 93 ? 15.086 -2.128 -0.990 1.00 97.44 93 ASP A N 1
ATOM 731 C CA . ASP A 1 93 ? 14.940 -3.547 -0.666 1.00 97.44 93 ASP A CA 1
ATOM 732 C C . ASP A 1 93 ? 15.313 -3.817 0.796 1.00 97.44 93 ASP A C 1
ATOM 734 O O . ASP A 1 93 ? 14.551 -4.439 1.535 1.00 97.44 93 ASP A O 1
ATOM 738 N N . GLU A 1 94 ? 16.429 -3.265 1.274 1.00 97.75 94 GLU A N 1
ATOM 739 C CA . GLU A 1 94 ? 16.849 -3.345 2.675 1.00 97.75 94 GLU A CA 1
ATOM 740 C C . GLU A 1 94 ? 15.855 -2.665 3.629 1.00 97.75 94 GLU A C 1
ATOM 742 O O . GLU A 1 94 ? 15.626 -3.135 4.749 1.00 97.75 94 GLU A O 1
ATOM 747 N N . GLY A 1 95 ? 15.220 -1.571 3.199 1.00 97.75 95 GLY A N 1
ATOM 748 C CA . GLY A 1 95 ? 14.130 -0.935 3.935 1.00 97.75 95 GLY A CA 1
ATOM 749 C C . GLY A 1 95 ? 12.939 -1.873 4.131 1.00 97.75 95 GLY A C 1
ATOM 750 O O . GLY A 1 95 ? 12.454 -2.019 5.259 1.00 97.75 95 GLY A O 1
ATOM 751 N N . ALA A 1 96 ? 12.504 -2.542 3.061 1.00 98.12 96 ALA A N 1
ATOM 752 C CA . ALA A 1 96 ? 11.428 -3.530 3.097 1.00 98.12 96 ALA A CA 1
ATOM 753 C C . ALA A 1 96 ? 11.797 -4.775 3.913 1.00 98.12 96 ALA A C 1
ATOM 755 O O . ALA A 1 96 ? 11.035 -5.149 4.806 1.00 98.12 96 ALA A O 1
ATOM 756 N N . LYS A 1 97 ? 12.982 -5.363 3.702 1.00 98.19 97 LYS A N 1
ATOM 757 C CA . LYS A 1 97 ? 13.485 -6.516 4.474 1.00 98.19 97 LYS A CA 1
ATOM 758 C C . LYS A 1 97 ? 13.460 -6.232 5.978 1.00 98.19 97 LYS A C 1
ATOM 760 O O . LYS A 1 97 ? 12.908 -7.009 6.759 1.00 98.19 97 LYS A O 1
ATOM 765 N N . MET A 1 98 ? 13.969 -5.069 6.399 1.00 97.25 98 MET A N 1
ATOM 766 C CA . MET A 1 98 ? 13.939 -4.662 7.808 1.00 97.25 98 MET A CA 1
ATOM 767 C C . MET A 1 98 ? 12.518 -4.416 8.324 1.00 97.25 98 MET A C 1
ATOM 769 O O . MET A 1 98 ? 12.226 -4.732 9.482 1.00 97.25 98 MET A O 1
ATOM 773 N N . ALA A 1 99 ? 11.630 -3.853 7.505 1.00 96.88 99 ALA A N 1
ATOM 774 C CA . ALA A 1 99 ? 10.243 -3.619 7.888 1.00 96.88 99 ALA A CA 1
ATOM 775 C C . ALA A 1 99 ? 9.451 -4.928 8.050 1.00 96.88 99 ALA A C 1
ATOM 777 O O . ALA A 1 99 ? 8.707 -5.056 9.026 1.00 96.88 99 ALA A O 1
ATOM 778 N N . LEU A 1 100 ? 9.658 -5.911 7.168 1.00 96.94 100 LEU A N 1
ATOM 779 C CA . LEU A 1 100 ? 9.097 -7.262 7.272 1.00 96.94 100 LEU A CA 1
ATOM 780 C C . LEU A 1 100 ? 9.619 -7.983 8.514 1.00 96.94 100 LEU A C 1
ATOM 782 O O . LEU A 1 100 ? 8.831 -8.421 9.354 1.00 96.94 100 LEU A O 1
ATOM 786 N N . TYR A 1 101 ? 10.944 -8.007 8.702 1.00 96.12 101 TYR A N 1
ATOM 787 C CA . TYR A 1 101 ? 11.569 -8.608 9.881 1.00 96.12 101 TYR A CA 1
ATOM 788 C C . TYR A 1 101 ? 10.990 -8.037 11.183 1.00 96.12 101 TYR A C 1
ATOM 790 O O . TYR A 1 101 ? 10.694 -8.766 12.127 1.00 96.12 101 TYR A O 1
ATOM 798 N N . ASN A 1 102 ? 10.757 -6.724 11.238 1.00 94.56 102 ASN A N 1
ATOM 799 C CA . ASN A 1 102 ? 10.181 -6.082 12.413 1.00 94.56 102 ASN A CA 1
ATOM 800 C C . ASN A 1 102 ? 8.643 -6.130 12.476 1.00 94.56 102 ASN A C 1
ATOM 802 O O . ASN A 1 102 ? 8.096 -5.544 13.411 1.00 94.56 102 ASN A O 1
ATOM 806 N N . LYS A 1 103 ? 7.928 -6.798 11.559 1.00 93.19 103 LYS A N 1
ATOM 807 C CA . LYS A 1 103 ? 6.452 -6.787 11.452 1.00 93.19 103 LYS A CA 1
ATOM 808 C C . LYS A 1 103 ? 5.858 -5.370 11.419 1.00 93.19 103 LYS A C 1
ATOM 810 O O . LYS A 1 103 ? 4.941 -5.047 12.175 1.00 93.19 103 LYS A O 1
ATOM 815 N N . TRP A 1 104 ? 6.445 -4.474 10.632 1.00 94.94 104 TRP A N 1
ATOM 816 C CA . TRP A 1 104 ? 5.861 -3.156 10.342 1.00 94.94 104 TRP A CA 1
ATOM 817 C C . TRP A 1 104 ? 4.977 -3.182 9.102 1.00 94.94 104 TRP A C 1
ATOM 819 O O . TRP A 1 104 ? 4.052 -2.382 9.012 1.00 94.94 104 TRP A O 1
ATOM 829 N N . ILE A 1 105 ? 5.288 -4.094 8.187 1.00 96.25 105 ILE A N 1
ATOM 830 C CA . ILE A 1 105 ? 4.560 -4.368 6.955 1.00 96.25 105 ILE A CA 1
ATOM 831 C C . ILE A 1 105 ? 4.358 -5.885 6.836 1.00 96.25 105 ILE A C 1
ATOM 833 O O . ILE A 1 105 ? 5.031 -6.648 7.535 1.00 96.25 105 ILE A O 1
ATOM 837 N N . ASN A 1 106 ? 3.445 -6.312 5.970 1.00 96.75 106 ASN A N 1
ATOM 838 C CA . ASN A 1 106 ? 3.183 -7.723 5.653 1.00 96.75 106 ASN A CA 1
ATOM 839 C C . ASN A 1 106 ? 3.078 -7.977 4.144 1.00 96.75 106 ASN A C 1
ATOM 841 O O . ASN A 1 106 ? 2.688 -9.066 3.738 1.00 96.75 106 ASN A O 1
ATOM 845 N N . SER A 1 107 ? 3.387 -6.977 3.320 1.00 98.25 107 SER A N 1
ATOM 846 C CA . SER A 1 107 ? 3.251 -7.046 1.873 1.00 98.25 107 SER A CA 1
ATOM 847 C C . SER A 1 107 ? 4.354 -6.248 1.185 1.00 98.25 107 SER A C 1
ATOM 849 O O . SER A 1 107 ? 4.785 -5.202 1.683 1.00 98.25 107 SER A O 1
ATOM 851 N N . VAL A 1 108 ? 4.809 -6.742 0.039 1.00 98.50 108 VAL A N 1
ATOM 852 C CA . VAL A 1 108 ? 5.749 -6.057 -0.854 1.00 98.50 108 VAL A CA 1
ATOM 853 C C . VAL A 1 108 ? 5.241 -6.138 -2.286 1.00 98.50 108 VAL A C 1
ATOM 855 O O . VAL A 1 108 ? 4.762 -7.186 -2.709 1.00 98.50 108 VAL A O 1
ATOM 858 N N . ALA A 1 109 ? 5.369 -5.047 -3.034 1.00 98.31 109 ALA A N 1
ATOM 859 C CA . ALA A 1 109 ? 5.082 -4.994 -4.459 1.00 98.31 109 ALA A CA 1
ATOM 860 C C . ALA A 1 109 ? 6.407 -4.879 -5.226 1.00 98.31 109 ALA A C 1
ATOM 862 O O . ALA A 1 109 ? 7.190 -3.948 -5.021 1.00 98.31 109 ALA A O 1
ATOM 863 N N . ILE A 1 110 ? 6.669 -5.866 -6.082 1.00 98.62 110 ILE A N 1
ATOM 864 C CA . ILE A 1 110 ? 7.991 -6.135 -6.649 1.00 98.62 110 ILE A CA 1
ATOM 865 C C . ILE A 1 110 ? 8.029 -5.776 -8.136 1.00 98.62 110 ILE A C 1
ATOM 867 O O . ILE A 1 110 ? 7.248 -6.300 -8.933 1.00 98.62 110 ILE A O 1
ATOM 871 N N . LEU A 1 111 ? 8.977 -4.917 -8.502 1.00 98.19 111 LEU A N 1
ATOM 872 C CA . LEU A 1 111 ? 9.388 -4.640 -9.874 1.00 98.19 111 LEU A CA 1
ATOM 873 C C . LEU A 1 111 ? 10.350 -5.741 -10.322 1.00 98.19 111 LEU A C 1
ATOM 875 O O . LEU A 1 111 ? 11.435 -5.898 -9.767 1.00 98.19 111 LEU A O 1
ATOM 879 N N . VAL A 1 112 ? 9.968 -6.505 -11.340 1.00 97.94 112 VAL A N 1
ATOM 880 C CA . VAL A 1 112 ? 10.769 -7.648 -11.814 1.00 97.94 112 VAL A CA 1
ATOM 881 C C . VAL A 1 112 ? 11.625 -7.327 -13.037 1.00 97.94 112 VAL A C 1
ATOM 883 O O . VAL A 1 112 ? 12.459 -8.133 -13.441 1.00 97.94 112 VAL A O 1
ATOM 886 N N . ASN A 1 113 ? 11.452 -6.154 -13.636 1.00 96.69 113 ASN A N 1
ATOM 887 C CA . ASN A 1 113 ? 12.126 -5.744 -14.866 1.00 96.69 113 ASN A CA 1
ATOM 888 C C . ASN A 1 113 ? 13.492 -5.068 -14.621 1.00 96.69 113 ASN A C 1
ATOM 890 O O . ASN A 1 113 ? 14.013 -4.363 -15.482 1.00 96.69 113 ASN A O 1
ATOM 894 N N . GLY A 1 114 ? 14.089 -5.286 -13.445 1.00 90.38 114 GLY A N 1
ATOM 895 C CA . GLY A 1 114 ? 15.484 -4.938 -13.198 1.00 90.38 114 GLY A CA 1
ATOM 896 C C . GLY A 1 114 ? 16.423 -5.674 -14.161 1.00 90.38 114 GLY A C 1
ATOM 897 O O . GLY A 1 114 ? 16.179 -6.828 -14.530 1.00 90.38 114 GLY A O 1
ATOM 898 N N . LYS A 1 115 ? 17.510 -4.996 -14.550 1.00 82.12 115 LYS A N 1
ATOM 899 C CA . LYS A 1 115 ? 18.516 -5.495 -15.505 1.00 82.12 115 LYS A CA 1
ATOM 900 C C . LYS A 1 115 ? 19.201 -6.782 -15.041 1.00 82.12 115 LYS A C 1
ATOM 902 O O . LYS A 1 115 ? 19.588 -7.613 -15.856 1.00 82.12 115 LYS A O 1
ATOM 907 N N . THR A 1 116 ? 19.351 -6.942 -13.730 1.00 83.06 116 THR A N 1
ATOM 908 C CA . THR A 1 116 ? 19.848 -8.161 -13.092 1.00 83.06 116 THR A CA 1
ATOM 909 C C . THR A 1 116 ? 18.770 -8.747 -12.189 1.00 83.06 116 THR A C 1
ATOM 911 O O . THR A 1 116 ? 17.941 -8.033 -11.630 1.00 83.06 116 THR A O 1
ATOM 914 N N . GLU A 1 117 ? 18.799 -10.066 -12.009 1.00 88.38 117 GLU A N 1
ATOM 915 C CA . GLU A 1 117 ? 17.909 -10.770 -11.073 1.00 88.38 117 GLU A CA 1
ATOM 916 C C . GLU A 1 117 ? 18.498 -10.886 -9.658 1.00 88.38 117 GLU A C 1
ATOM 918 O O . GLU A 1 117 ? 17.905 -11.535 -8.795 1.00 88.38 117 GLU A O 1
ATOM 923 N N . SER A 1 118 ? 19.660 -10.268 -9.401 1.00 91.62 118 SER A N 1
ATOM 924 C CA . SER A 1 118 ? 20.382 -10.363 -8.125 1.00 91.62 118 SER A CA 1
ATOM 925 C C . SER A 1 118 ? 19.506 -9.938 -6.952 1.00 91.62 118 SER A C 1
ATOM 927 O O . SER A 1 118 ? 19.303 -10.721 -6.030 1.00 91.62 118 SER A O 1
ATOM 929 N N . ASN A 1 119 ? 18.891 -8.757 -7.033 1.00 94.06 119 ASN A N 1
ATOM 930 C CA . ASN A 1 119 ? 18.051 -8.227 -5.960 1.00 94.06 119 ASN A CA 1
ATOM 931 C C . ASN A 1 119 ? 16.811 -9.096 -5.711 1.00 94.06 119 ASN A C 1
ATOM 933 O O . ASN A 1 119 ? 16.418 -9.308 -4.564 1.00 94.06 119 ASN A O 1
ATOM 937 N N . LEU A 1 120 ? 16.206 -9.636 -6.776 1.00 97.00 120 LEU A N 1
ATOM 938 C CA . LEU A 1 120 ? 15.029 -10.500 -6.668 1.00 97.00 120 LEU A CA 1
ATOM 939 C C . LEU A 1 120 ? 15.385 -11.842 -6.013 1.00 97.00 120 LEU A C 1
ATOM 941 O O . LEU A 1 120 ? 14.664 -12.314 -5.135 1.00 97.00 120 LEU A O 1
ATOM 945 N N . THR A 1 121 ? 16.524 -12.421 -6.400 1.00 96.56 121 THR A N 1
ATOM 946 C CA . THR A 1 121 ? 17.047 -13.667 -5.820 1.00 96.56 121 THR A CA 1
ATOM 947 C C . THR A 1 121 ? 17.421 -13.465 -4.353 1.00 96.56 121 THR A C 1
ATOM 949 O O . THR A 1 121 ? 17.034 -14.259 -3.500 1.00 96.56 121 THR A O 1
ATOM 952 N N . GLU A 1 122 ? 18.106 -12.368 -4.027 1.00 97.56 122 GLU A N 1
ATOM 953 C CA . GLU A 1 122 ? 18.438 -12.002 -2.649 1.00 97.56 122 GLU A CA 1
ATOM 954 C C . GLU A 1 122 ? 17.193 -11.769 -1.789 1.00 97.56 122 GLU A C 1
ATOM 956 O O . GLU A 1 122 ? 17.171 -12.164 -0.622 1.00 97.56 122 GLU A O 1
ATOM 961 N N . LEU A 1 123 ? 16.149 -11.138 -2.339 1.00 97.88 123 LEU A N 1
ATOM 962 C CA . LEU A 1 123 ? 14.873 -10.980 -1.647 1.00 97.88 123 LEU A CA 1
ATOM 963 C C . LEU A 1 123 ? 14.233 -12.342 -1.371 1.00 97.88 123 LEU A C 1
ATOM 965 O O . LEU A 1 123 ? 13.833 -12.595 -0.236 1.00 97.88 123 LEU A O 1
ATOM 969 N N . TYR A 1 124 ? 14.155 -13.221 -2.372 1.00 97.81 124 TYR A N 1
ATOM 970 C CA . TYR A 1 124 ? 13.593 -14.562 -2.208 1.00 97.81 124 TYR A CA 1
ATOM 971 C C . TYR A 1 124 ? 14.337 -15.366 -1.131 1.00 97.81 124 TYR A C 1
ATOM 973 O O . TYR A 1 124 ? 13.709 -15.885 -0.206 1.00 97.81 124 TYR A O 1
ATOM 981 N N . GLU A 1 125 ? 15.671 -15.399 -1.184 1.00 98.12 125 GLU A N 1
ATOM 982 C CA . GLU A 1 125 ? 16.492 -16.091 -0.186 1.00 98.12 125 GLU A CA 1
ATOM 983 C C . GLU A 1 125 ? 16.364 -15.461 1.206 1.00 98.12 125 GLU A C 1
ATOM 985 O O . GLU A 1 125 ? 16.286 -16.177 2.206 1.00 98.12 125 GLU A O 1
ATOM 990 N N . PHE A 1 126 ? 16.273 -14.131 1.303 1.00 98.19 126 PHE A N 1
ATOM 991 C CA . PHE A 1 126 ? 15.999 -13.469 2.576 1.00 98.19 126 PHE A CA 1
ATOM 992 C C . PHE A 1 126 ? 14.660 -13.928 3.165 1.00 98.19 126 PHE A C 1
ATOM 994 O O . PHE A 1 126 ? 14.611 -14.311 4.332 1.00 98.19 126 PHE A O 1
ATOM 1001 N N . LEU A 1 127 ? 13.586 -13.926 2.371 1.00 97.62 127 LEU A N 1
ATOM 1002 C CA . LEU A 1 127 ? 12.250 -14.312 2.829 1.00 97.62 127 LEU A CA 1
ATOM 1003 C C . LEU A 1 127 ? 12.185 -15.782 3.260 1.00 97.62 127 LEU A C 1
ATOM 1005 O O . LEU A 1 127 ? 11.516 -16.113 4.237 1.00 97.62 127 LEU A O 1
ATOM 1009 N N . LYS A 1 128 ? 12.880 -16.660 2.536 1.00 97.25 128 LYS A N 1
ATOM 1010 C CA . LYS A 1 128 ? 12.922 -18.097 2.814 1.00 97.25 128 LYS A CA 1
ATOM 1011 C C . LYS A 1 128 ? 13.718 -18.427 4.076 1.00 97.25 128 LYS A C 1
ATOM 1013 O O . LYS A 1 128 ? 13.297 -19.270 4.861 1.00 97.25 128 LYS A O 1
ATOM 1018 N N . ASN A 1 129 ? 14.857 -17.764 4.271 1.00 97.44 129 ASN A N 1
ATOM 1019 C CA . ASN A 1 129 ? 15.821 -18.125 5.314 1.00 97.44 129 ASN A CA 1
ATOM 1020 C C . ASN A 1 129 ? 15.671 -17.308 6.607 1.00 97.44 129 ASN A C 1
ATOM 1022 O O . ASN A 1 129 ? 16.408 -17.543 7.562 1.00 97.44 129 ASN A O 1
ATOM 1026 N N . ASN A 1 130 ? 14.752 -16.339 6.656 1.00 97.75 130 ASN A N 1
ATOM 1027 C CA . ASN A 1 130 ? 14.534 -15.501 7.833 1.00 97.75 130 ASN A CA 1
ATOM 1028 C C . ASN A 1 130 ? 13.083 -15.566 8.296 1.00 97.75 130 ASN A C 1
ATOM 1030 O O . ASN A 1 130 ? 12.151 -15.577 7.494 1.00 97.75 130 ASN A O 1
ATOM 1034 N N . CYS A 1 131 ? 12.900 -15.503 9.611 1.00 96.62 131 CYS A N 1
ATOM 1035 C CA . CYS A 1 131 ? 11.604 -15.306 10.242 1.00 96.62 131 CYS A CA 1
ATOM 1036 C C . CYS A 1 131 ? 11.526 -13.884 10.809 1.00 96.62 131 CYS A C 1
ATOM 1038 O O . CYS A 1 131 ? 12.537 -13.219 11.053 1.00 96.62 131 CYS A O 1
ATOM 1040 N N . SER A 1 132 ? 10.314 -13.380 11.020 1.00 92.62 132 SER A N 1
ATOM 1041 C CA . SER A 1 132 ? 10.144 -12.088 11.693 1.00 92.62 132 SER A CA 1
ATOM 1042 C C . SER A 1 132 ? 10.596 -12.152 13.162 1.00 92.62 132 SER A C 1
ATOM 1044 O O . SER A 1 132 ? 10.530 -13.199 13.794 1.00 92.62 132 SER A O 1
ATOM 1046 N N . LYS A 1 133 ? 10.911 -11.007 13.772 1.00 88.38 133 LYS A N 1
ATOM 1047 C CA . LYS A 1 133 ? 11.379 -10.881 15.167 1.00 88.38 133 LYS A CA 1
ATOM 1048 C C . LYS A 1 133 ? 10.456 -11.505 16.238 1.00 88.38 133 LYS A C 1
ATOM 1050 O O . LYS A 1 133 ? 10.859 -11.629 17.389 1.00 88.38 133 LYS A O 1
ATOM 1055 N N . SER A 1 134 ? 9.205 -11.822 15.907 1.00 85.81 134 SER A N 1
ATOM 1056 C CA . SER A 1 134 ? 8.223 -12.391 16.843 1.00 85.81 134 SER A CA 1
ATOM 1057 C C . SER A 1 134 ? 7.403 -13.534 16.240 1.00 85.81 134 SER A C 1
ATOM 1059 O O . SER A 1 134 ? 6.206 -13.648 16.508 1.00 85.81 134 SER A O 1
ATOM 1061 N N . SER A 1 135 ? 7.999 -14.312 15.340 1.00 88.62 135 SER A N 1
ATOM 1062 C CA . SER A 1 135 ? 7.399 -15.516 14.759 1.00 88.62 135 SER A CA 1
ATOM 1063 C C . SER A 1 135 ? 8.508 -16.457 14.333 1.00 88.62 135 SER A C 1
ATOM 1065 O O . SER A 1 135 ? 9.466 -15.982 13.734 1.00 88.62 135 SER A O 1
ATOM 1067 N N . ASP A 1 136 ? 8.324 -17.756 14.536 1.00 92.44 136 ASP A N 1
ATOM 1068 C CA . ASP A 1 136 ? 9.215 -18.782 13.980 1.00 92.44 136 ASP A CA 1
ATOM 1069 C C . ASP A 1 136 ? 8.778 -19.233 12.576 1.00 92.44 136 ASP A C 1
ATOM 1071 O O . ASP A 1 136 ? 9.467 -20.013 11.929 1.00 92.44 136 ASP A O 1
ATOM 1075 N N . ILE A 1 137 ? 7.653 -18.709 12.077 1.00 93.06 137 ILE A N 1
ATOM 1076 C CA . ILE A 1 137 ? 7.197 -18.930 10.700 1.00 93.06 137 ILE A CA 1
ATOM 1077 C C . ILE A 1 137 ? 8.076 -18.109 9.735 1.00 93.06 137 ILE A C 1
ATOM 1079 O O . ILE A 1 137 ? 8.214 -16.894 9.959 1.00 93.06 137 ILE A O 1
ATOM 1083 N N . PRO A 1 138 ? 8.621 -18.726 8.668 1.00 95.31 138 PRO A N 1
ATOM 1084 C CA . PRO A 1 138 ? 9.382 -18.035 7.633 1.00 95.31 138 PRO A CA 1
ATOM 1085 C C . PRO A 1 138 ? 8.656 -16.818 7.050 1.00 95.31 138 PRO A C 1
ATOM 1087 O O . PRO A 1 138 ? 7.425 -16.768 6.935 1.00 95.31 138 PRO A O 1
ATOM 1090 N N . LEU A 1 139 ? 9.424 -15.801 6.657 1.00 96.75 139 LEU A N 1
ATOM 1091 C CA . LEU A 1 139 ? 8.865 -14.593 6.054 1.00 96.75 139 LEU A CA 1
ATOM 1092 C C . LEU A 1 139 ? 8.175 -14.892 4.721 1.00 96.75 139 LEU A C 1
ATOM 1094 O O . LEU A 1 139 ? 7.169 -14.254 4.424 1.00 96.75 139 LEU A O 1
ATOM 1098 N N . ILE A 1 140 ? 8.650 -15.878 3.959 1.00 96.00 140 ILE A N 1
ATOM 1099 C CA . ILE A 1 140 ? 8.031 -16.298 2.694 1.00 96.00 140 ILE A CA 1
ATOM 1100 C C . ILE A 1 140 ? 6.571 -16.758 2.861 1.00 96.00 140 ILE A C 1
ATOM 1102 O O . ILE A 1 140 ? 5.748 -16.483 1.990 1.00 96.00 140 ILE A O 1
ATOM 1106 N N . ASP A 1 141 ? 6.222 -17.351 4.007 1.00 94.25 141 ASP A N 1
ATOM 1107 C CA . ASP A 1 141 ? 4.868 -17.855 4.291 1.00 94.25 141 ASP A CA 1
ATOM 1108 C C . ASP A 1 141 ? 3.961 -16.793 4.933 1.00 94.25 141 ASP A C 1
ATOM 1110 O O . ASP A 1 141 ? 2.744 -16.954 5.027 1.00 94.25 141 ASP A O 1
ATOM 1114 N N . THR A 1 142 ? 4.547 -15.694 5.414 1.00 94.44 142 THR A N 1
ATOM 1115 C CA . THR A 1 142 ? 3.837 -14.628 6.144 1.00 94.44 142 THR A CA 1
ATOM 1116 C C . THR A 1 142 ? 3.786 -13.299 5.395 1.00 94.44 142 THR A C 1
ATOM 1118 O O . THR A 1 142 ? 3.085 -12.382 5.826 1.00 94.44 142 THR A O 1
ATOM 1121 N N . THR A 1 143 ? 4.494 -13.198 4.271 1.00 97.12 143 THR A N 1
ATOM 1122 C CA . THR A 1 143 ? 4.557 -12.005 3.423 1.00 97.12 143 THR A CA 1
ATOM 1123 C C . THR A 1 143 ? 3.709 -12.208 2.177 1.00 97.12 143 THR A C 1
ATOM 1125 O O . THR A 1 143 ? 3.815 -13.238 1.516 1.00 97.12 143 THR A O 1
ATOM 1128 N N . HIS A 1 144 ? 2.892 -11.213 1.837 1.00 97.75 144 HIS A N 1
ATOM 1129 C CA . HIS A 1 144 ? 2.238 -11.133 0.532 1.00 97.75 144 HIS A CA 1
ATOM 1130 C C . HIS A 1 144 ? 3.237 -10.608 -0.501 1.00 97.75 144 HIS A C 1
ATOM 1132 O O . HIS A 1 144 ? 3.750 -9.496 -0.354 1.00 97.75 144 HIS A O 1
ATOM 1138 N N . LEU A 1 145 ? 3.514 -11.389 -1.542 1.00 98.31 145 LEU A N 1
ATOM 1139 C CA . LEU A 1 145 ? 4.387 -10.993 -2.647 1.00 98.31 145 LEU A CA 1
ATOM 1140 C C . LEU A 1 145 ? 3.538 -10.554 -3.834 1.00 98.31 145 LEU A C 1
ATOM 1142 O O . LEU A 1 145 ? 2.880 -11.370 -4.472 1.00 98.31 145 LEU A O 1
ATOM 1146 N N . GLY A 1 146 ? 3.536 -9.260 -4.127 1.00 97.69 146 GLY A N 1
ATOM 1147 C CA . GLY A 1 146 ? 2.796 -8.686 -5.241 1.00 97.69 146 GLY A CA 1
ATOM 1148 C C . GLY A 1 146 ? 3.671 -8.446 -6.460 1.00 97.69 146 GLY A C 1
ATOM 1149 O O . GLY A 1 146 ? 4.817 -8.012 -6.331 1.00 97.69 146 GLY A O 1
ATOM 1150 N N . LEU A 1 147 ? 3.113 -8.651 -7.652 1.00 98.25 147 LEU A N 1
ATOM 1151 C CA . LEU A 1 147 ? 3.721 -8.142 -8.879 1.00 98.25 147 LEU A CA 1
ATOM 1152 C C . LEU A 1 147 ? 3.399 -6.646 -8.995 1.00 98.25 147 LEU A C 1
ATOM 1154 O O . LEU A 1 147 ? 2.230 -6.259 -9.087 1.00 98.25 147 LEU A O 1
ATOM 1158 N N . HIS A 1 148 ? 4.436 -5.809 -8.984 1.00 97.81 148 HIS A N 1
ATOM 1159 C CA . HIS A 1 148 ? 4.337 -4.380 -9.270 1.00 97.81 148 HIS A CA 1
ATOM 1160 C C . HIS A 1 148 ? 4.598 -4.162 -10.752 1.00 97.81 148 HIS A C 1
ATOM 1162 O O . HIS A 1 148 ? 5.715 -3.876 -11.167 1.00 97.81 148 HIS A O 1
ATOM 1168 N N . PHE A 1 149 ? 3.569 -4.360 -11.569 1.00 97.75 149 PHE A N 1
ATOM 1169 C CA . PHE A 1 149 ? 3.704 -4.238 -13.013 1.00 97.75 149 PHE A CA 1
ATOM 1170 C C . PHE A 1 149 ? 4.172 -2.832 -13.405 1.00 97.75 149 PHE A C 1
ATOM 1172 O O . PHE A 1 149 ? 3.656 -1.829 -12.903 1.00 97.75 149 PHE A O 1
ATOM 1179 N N . THR A 1 150 ? 5.107 -2.738 -14.346 1.00 96.00 150 THR A N 1
ATOM 1180 C CA . THR A 1 150 ? 5.518 -1.448 -14.906 1.00 96.00 150 THR A CA 1
ATOM 1181 C C . THR A 1 150 ? 5.617 -1.493 -16.421 1.00 96.00 150 THR A C 1
ATOM 1183 O O . THR A 1 150 ? 6.051 -2.470 -17.009 1.00 96.00 150 THR A O 1
ATOM 1186 N N . MET A 1 151 ? 5.259 -0.382 -17.048 1.00 94.69 151 MET A N 1
ATOM 1187 C CA . MET A 1 151 ? 5.563 -0.078 -18.450 1.00 94.69 151 MET A CA 1
ATOM 1188 C C . MET A 1 151 ? 6.056 1.366 -18.585 1.00 94.69 151 MET A C 1
ATOM 1190 O O . MET A 1 151 ? 5.851 2.021 -19.604 1.00 94.69 151 MET A O 1
ATOM 1194 N N . THR A 1 152 ? 6.610 1.915 -17.496 1.00 92.38 152 THR A N 1
ATOM 1195 C CA . THR A 1 152 ? 6.988 3.338 -17.406 1.00 92.38 152 THR A CA 1
ATOM 1196 C C . THR A 1 152 ? 8.348 3.590 -16.760 1.00 92.38 152 THR A C 1
ATOM 1198 O O . THR A 1 152 ? 8.725 4.749 -16.562 1.00 92.38 152 THR A O 1
ATOM 1201 N N . SER A 1 153 ? 9.073 2.515 -16.444 1.00 93.12 153 SER A N 1
ATOM 1202 C CA . SER A 1 153 ? 10.347 2.531 -15.725 1.00 93.12 153 SER A CA 1
ATOM 1203 C C . SER A 1 153 ? 11.184 1.320 -16.110 1.00 93.12 153 SER A C 1
ATOM 1205 O O . SER A 1 153 ? 10.648 0.216 -16.099 1.00 93.12 153 SER A O 1
ATOM 1207 N N . GLY A 1 154 ? 12.475 1.512 -16.379 1.00 94.56 154 GLY A N 1
ATOM 1208 C CA . GLY A 1 154 ? 13.406 0.432 -16.722 1.00 94.56 154 GLY A CA 1
ATOM 1209 C C . GLY A 1 154 ? 13.283 -0.083 -18.160 1.00 94.56 154 GLY A C 1
ATOM 1210 O O . GLY A 1 154 ? 12.687 0.567 -19.018 1.00 94.56 154 GLY A O 1
ATOM 1211 N N . GLU A 1 155 ? 13.880 -1.246 -18.409 1.00 95.69 155 GLU A N 1
ATOM 1212 C CA . GLU A 1 155 ? 13.822 -1.996 -19.674 1.00 95.69 155 GLU A CA 1
ATOM 1213 C C . GLU A 1 155 ? 12.635 -2.992 -19.638 1.00 95.69 155 GLU A C 1
ATOM 1215 O O . GLU A 1 155 ? 12.179 -3.339 -18.541 1.00 95.69 155 GLU A O 1
ATOM 1220 N N . PRO A 1 156 ? 12.093 -3.436 -20.789 1.00 97.44 156 PRO A N 1
ATOM 1221 C CA . PRO A 1 156 ? 11.062 -4.474 -20.827 1.00 97.44 156 PRO A CA 1
ATOM 1222 C C . PRO A 1 156 ? 11.618 -5.852 -20.461 1.00 97.44 156 PRO A C 1
ATOM 1224 O O . PRO A 1 156 ? 12.800 -6.137 -20.658 1.00 97.44 156 PRO A O 1
ATOM 1227 N N . VAL A 1 157 ? 10.750 -6.730 -19.955 1.00 98.25 157 VAL A N 1
ATOM 1228 C CA . VAL A 1 157 ? 11.058 -8.163 -19.820 1.00 98.25 157 VAL A CA 1
ATOM 1229 C C . VAL A 1 157 ? 10.751 -8.906 -21.119 1.00 98.25 157 VAL A C 1
ATOM 1231 O O . VAL A 1 157 ? 11.466 -9.844 -21.471 1.00 98.25 157 VAL A O 1
ATOM 1234 N N . ALA A 1 158 ? 9.703 -8.499 -21.839 1.00 98.12 158 ALA A N 1
ATOM 1235 C CA . ALA A 1 158 ? 9.418 -9.008 -23.170 1.00 98.12 158 ALA A CA 1
ATOM 1236 C C . ALA A 1 158 ? 10.530 -8.621 -24.155 1.00 98.12 158 ALA A C 1
ATOM 1238 O O . ALA A 1 158 ? 11.281 -7.665 -23.952 1.00 98.12 158 ALA A O 1
ATOM 1239 N N . ASN A 1 159 ? 10.616 -9.361 -25.260 1.00 97.56 159 ASN A N 1
ATOM 1240 C CA . ASN A 1 159 ? 11.548 -9.041 -26.331 1.00 97.56 159 ASN A CA 1
ATOM 1241 C C . ASN A 1 159 ? 11.267 -7.614 -26.853 1.00 97.56 159 ASN A C 1
ATOM 1243 O O . ASN A 1 159 ? 10.144 -7.350 -27.290 1.00 97.56 159 ASN A O 1
ATOM 1247 N N . PRO A 1 160 ? 12.258 -6.699 -26.861 1.00 97.19 160 PRO A N 1
ATOM 1248 C CA . PRO A 1 160 ? 12.063 -5.322 -27.314 1.00 97.19 160 PRO A CA 1
ATOM 1249 C C . PRO A 1 160 ? 11.462 -5.190 -28.720 1.00 97.19 160 PRO A C 1
ATOM 1251 O O . PRO A 1 160 ? 10.759 -4.218 -28.992 1.00 97.19 160 PRO A O 1
ATOM 1254 N N . ALA A 1 161 ? 11.700 -6.168 -29.604 1.00 97.12 161 ALA A N 1
ATOM 1255 C CA . ALA A 1 161 ? 11.110 -6.199 -30.944 1.00 97.12 161 ALA A CA 1
ATOM 1256 C C . ALA A 1 161 ? 9.575 -6.334 -30.924 1.00 97.12 161 ALA A C 1
ATOM 1258 O O . ALA A 1 161 ? 8.906 -5.808 -31.811 1.00 97.12 161 ALA A O 1
ATOM 1259 N N . ASP A 1 162 ? 9.025 -6.981 -29.894 1.00 97.94 162 ASP A N 1
ATOM 1260 C CA . ASP A 1 162 ? 7.592 -7.239 -29.756 1.00 97.94 162 ASP A CA 1
ATOM 1261 C C . ASP A 1 162 ? 6.864 -6.102 -29.023 1.00 97.94 162 ASP A C 1
ATOM 1263 O O . ASP A 1 162 ? 5.652 -5.966 -29.161 1.00 97.94 162 ASP A O 1
ATOM 1267 N N . VAL A 1 163 ? 7.587 -5.257 -28.273 1.00 98.12 163 VAL A N 1
ATOM 1268 C CA . VAL A 1 163 ? 7.015 -4.181 -27.434 1.00 98.12 163 VAL A CA 1
ATOM 1269 C C . VAL A 1 163 ? 7.530 -2.776 -27.774 1.00 98.12 163 VAL A C 1
ATOM 1271 O O . VAL A 1 163 ? 7.434 -1.847 -26.969 1.00 98.12 163 VAL A O 1
ATOM 1274 N N . GLY A 1 164 ? 8.056 -2.587 -28.987 1.00 97.56 164 GLY A N 1
ATOM 1275 C CA . GLY A 1 164 ? 8.729 -1.353 -29.407 1.00 97.56 164 GLY A CA 1
ATOM 1276 C C . GLY A 1 164 ? 7.894 -0.065 -29.325 1.00 97.56 164 GLY A C 1
ATOM 1277 O O . GLY A 1 164 ? 8.463 1.016 -29.180 1.00 97.56 164 GLY A O 1
ATOM 1278 N N . LEU A 1 165 ? 6.554 -0.128 -29.344 1.00 96.88 165 LEU A N 1
ATOM 1279 C CA . LEU A 1 165 ? 5.706 1.066 -29.188 1.00 96.88 165 LEU A CA 1
ATOM 1280 C C . LEU A 1 165 ? 5.792 1.654 -27.774 1.00 96.88 165 LEU A C 1
ATOM 1282 O O . LEU A 1 165 ? 5.537 2.851 -27.587 1.00 96.88 165 LEU A O 1
ATOM 1286 N N . LEU A 1 166 ? 6.171 0.836 -26.791 1.00 96.19 166 LEU A N 1
ATOM 1287 C CA . LEU A 1 166 ? 6.300 1.221 -25.388 1.00 96.19 166 LEU A CA 1
ATOM 1288 C C . LEU A 1 166 ? 7.674 1.825 -25.068 1.00 96.19 166 LEU A C 1
ATOM 1290 O O . LEU A 1 166 ? 7.836 2.421 -24.001 1.00 96.19 166 LEU A O 1
ATOM 1294 N N . LEU A 1 167 ? 8.643 1.702 -25.983 1.00 96.62 167 LEU A N 1
ATOM 1295 C CA . LEU A 1 167 ? 10.053 1.986 -25.724 1.00 96.62 167 LEU A CA 1
ATOM 1296 C C . LEU A 1 167 ? 10.519 3.317 -26.318 1.00 96.62 167 LEU A C 1
ATOM 1298 O O . LEU A 1 167 ? 10.025 3.777 -27.348 1.00 96.62 167 LEU A O 1
ATOM 1302 N N . ASP A 1 168 ? 11.464 3.956 -25.643 1.00 94.81 168 ASP A N 1
ATOM 1303 C CA . ASP A 1 168 ? 12.223 5.083 -26.166 1.00 94.81 168 ASP A CA 1
ATOM 1304 C C . ASP A 1 168 ? 13.400 4.620 -27.043 1.00 94.81 168 ASP A C 1
ATOM 1306 O O . ASP A 1 168 ? 13.658 3.427 -27.206 1.00 94.81 168 ASP A O 1
ATOM 1310 N N . ASP A 1 169 ? 14.139 5.580 -27.599 1.00 93.44 169 ASP A N 1
ATOM 1311 C CA . ASP A 1 169 ? 15.260 5.320 -28.513 1.00 93.44 169 ASP A CA 1
ATOM 1312 C C . ASP A 1 169 ? 16.431 4.562 -27.854 1.00 93.44 169 ASP A C 1
ATOM 1314 O O . ASP A 1 169 ? 17.352 4.125 -28.541 1.00 93.44 169 ASP A O 1
ATOM 1318 N N . LYS A 1 170 ? 16.424 4.415 -26.521 1.00 91.88 170 LYS A N 1
ATOM 1319 C CA . LYS A 1 170 ? 17.417 3.645 -25.761 1.00 91.88 170 LYS A CA 1
ATOM 1320 C C . LYS A 1 170 ? 16.940 2.227 -25.437 1.00 91.88 170 LYS A C 1
ATOM 1322 O O . LYS A 1 170 ? 17.677 1.492 -24.788 1.00 91.88 170 LYS A O 1
ATOM 1327 N N . GLY A 1 171 ? 15.736 1.845 -25.867 1.00 93.75 171 GLY A N 1
ATOM 1328 C CA . GLY A 1 171 ? 15.131 0.550 -25.552 1.00 93.75 171 GLY A CA 1
ATOM 1329 C C . GLY A 1 171 ? 14.528 0.466 -24.146 1.00 93.75 171 GLY A C 1
ATOM 1330 O O . GLY A 1 171 ? 14.154 -0.621 -23.716 1.00 93.75 171 GLY A O 1
ATOM 1331 N N . CYS A 1 172 ? 14.403 1.588 -23.433 1.00 95.19 172 CYS A N 1
ATOM 1332 C CA . CYS A 1 172 ? 13.762 1.648 -22.120 1.00 95.19 172 CYS A CA 1
ATOM 1333 C C . CYS A 1 172 ? 12.296 2.059 -22.257 1.00 95.19 172 CYS A C 1
ATOM 1335 O O . CYS A 1 172 ? 11.916 2.708 -23.227 1.00 95.19 172 CYS A O 1
ATOM 1337 N N . PHE A 1 173 ? 11.460 1.768 -21.262 1.00 95.81 173 PHE A N 1
ATOM 1338 C CA . PHE A 1 173 ? 10.084 2.256 -21.258 1.00 95.81 173 PHE A CA 1
ATOM 1339 C C . PHE A 1 173 ? 10.006 3.781 -21.321 1.00 95.81 173 PHE A C 1
ATOM 1341 O O . PHE A 1 173 ? 10.694 4.506 -20.591 1.00 95.81 173 PHE A O 1
ATOM 1348 N N . LYS A 1 174 ? 9.079 4.277 -22.145 1.00 93.00 174 LYS A N 1
ATOM 1349 C CA . LYS A 1 174 ? 8.706 5.690 -22.155 1.00 93.00 174 LYS A CA 1
ATOM 1350 C C . LYS A 1 174 ? 8.202 6.094 -20.773 1.00 93.00 174 LYS A C 1
ATOM 1352 O O . LYS A 1 174 ? 7.434 5.388 -20.125 1.00 93.00 174 LYS A O 1
ATOM 1357 N N . LYS A 1 175 ? 8.586 7.293 -20.336 1.00 87.12 175 LYS A N 1
ATOM 1358 C CA . LYS A 1 175 ? 8.090 7.868 -19.078 1.00 87.12 175 LYS A CA 1
ATOM 1359 C C . LYS A 1 175 ? 6.564 7.938 -19.103 1.00 87.12 175 LYS A C 1
ATOM 1361 O O . LYS A 1 175 ? 5.992 8.330 -20.115 1.00 87.12 175 LYS A O 1
ATOM 1366 N N . PHE A 1 176 ? 5.921 7.691 -17.965 1.00 83.00 176 PHE A N 1
ATOM 1367 C CA . PHE A 1 176 ? 4.464 7.816 -17.790 1.00 83.00 176 PHE A CA 1
ATOM 1368 C C . PHE A 1 176 ? 3.893 9.171 -18.262 1.00 83.00 176 PHE A C 1
ATOM 1370 O O . PHE A 1 176 ? 2.759 9.240 -18.715 1.00 83.00 176 PHE A O 1
ATOM 1377 N N . THR A 1 177 ? 4.690 10.247 -18.264 1.00 81.69 177 THR A N 1
ATOM 1378 C CA . THR A 1 177 ? 4.303 11.565 -18.811 1.00 81.69 177 THR A CA 1
ATOM 1379 C C . THR A 1 177 ? 4.140 11.609 -20.335 1.00 81.69 177 THR A C 1
ATOM 1381 O O . THR A 1 177 ? 3.693 12.620 -20.876 1.00 81.69 177 THR A O 1
ATOM 1384 N N . LYS A 1 178 ? 4.537 10.545 -21.037 1.00 85.19 178 LYS A N 1
ATOM 1385 C CA . LYS A 1 178 ? 4.341 10.340 -22.478 1.00 85.19 178 LYS A CA 1
ATOM 1386 C C . LYS A 1 178 ? 3.105 9.500 -22.791 1.00 85.19 178 LYS A C 1
ATOM 1388 O O . LYS A 1 178 ? 2.819 9.305 -23.969 1.00 85.19 178 LYS A O 1
ATOM 1393 N N . PHE A 1 179 ? 2.396 9.016 -21.772 1.00 83.06 179 PHE A N 1
ATOM 1394 C CA . PHE A 1 179 ? 1.139 8.310 -21.969 1.00 83.06 179 PHE A CA 1
ATOM 1395 C C . PHE A 1 179 ? 0.132 9.228 -22.673 1.00 83.06 179 PHE A C 1
ATOM 1397 O O . PHE A 1 179 ? 0.075 10.427 -22.404 1.00 83.06 179 PHE A O 1
ATOM 1404 N N . ASN A 1 180 ? -0.627 8.688 -23.618 1.00 84.75 180 ASN A N 1
ATOM 1405 C CA . ASN A 1 180 ? -1.582 9.440 -24.427 1.00 84.75 180 ASN A CA 1
ATOM 1406 C C . ASN A 1 180 ? -2.704 8.503 -24.918 1.00 84.75 180 ASN A C 1
ATOM 1408 O O . ASN A 1 180 ? -2.730 7.322 -24.578 1.00 84.75 180 ASN A O 1
ATOM 1412 N N . LYS A 1 181 ? -3.615 9.019 -25.750 1.00 85.25 181 LYS A N 1
ATOM 1413 C CA . LYS A 1 181 ? -4.732 8.243 -26.316 1.00 85.25 181 LYS A CA 1
ATOM 1414 C C . LYS A 1 181 ? -4.314 7.040 -27.175 1.00 85.25 181 LYS A C 1
ATOM 1416 O O . LYS A 1 181 ? -5.115 6.134 -27.356 1.00 85.25 181 LYS A O 1
ATOM 1421 N N . ASP A 1 182 ? -3.089 7.006 -27.704 1.00 89.06 182 ASP A N 1
ATOM 1422 C CA . ASP A 1 182 ? -2.637 5.904 -28.564 1.00 89.06 182 ASP A CA 1
ATOM 1423 C C . ASP A 1 182 ? -2.529 4.596 -27.768 1.00 89.06 182 ASP A C 1
ATOM 1425 O O . ASP A 1 182 ? -2.713 3.519 -28.326 1.00 89.06 182 ASP A O 1
ATOM 1429 N N . TYR A 1 183 ? -2.343 4.689 -26.445 1.00 89.50 183 TYR A N 1
ATOM 1430 C CA . TYR A 1 183 ? -2.356 3.550 -25.523 1.00 89.50 183 TYR A CA 1
ATOM 1431 C C . TYR A 1 183 ? -3.728 2.860 -25.408 1.00 89.50 183 TYR A C 1
ATOM 1433 O O . TYR A 1 183 ? -3.834 1.823 -24.753 1.00 89.50 183 TYR A O 1
ATOM 1441 N N . GLU A 1 184 ? -4.781 3.420 -26.011 1.00 90.50 184 GLU A N 1
ATOM 1442 C CA . GLU A 1 184 ? -6.086 2.763 -26.156 1.00 90.50 184 GLU A CA 1
ATOM 1443 C C . GLU A 1 184 ? -6.187 1.911 -27.428 1.00 90.50 184 GLU A C 1
ATOM 1445 O O . GLU A 1 184 ? -7.094 1.088 -27.528 1.00 90.50 184 GLU A O 1
ATOM 1450 N N . ALA A 1 185 ? -5.280 2.086 -28.396 1.00 94.25 185 ALA A N 1
ATOM 1451 C CA . ALA A 1 185 ? -5.297 1.329 -29.641 1.00 94.25 185 ALA A CA 1
ATOM 1452 C C . ALA A 1 185 ? -4.863 -0.127 -29.418 1.00 94.25 185 ALA A C 1
ATOM 1454 O O . ALA A 1 185 ? -3.904 -0.392 -28.689 1.00 94.25 185 ALA A O 1
ATOM 1455 N N . ASP A 1 186 ? -5.504 -1.058 -30.128 1.00 95.50 186 ASP A N 1
ATOM 1456 C CA . ASP A 1 186 ? -5.299 -2.506 -29.973 1.00 95.50 186 ASP A CA 1
ATOM 1457 C C . ASP A 1 186 ? -3.824 -2.924 -30.039 1.00 95.50 186 ASP A C 1
ATOM 1459 O O . ASP A 1 186 ? -3.383 -3.763 -29.261 1.00 95.50 186 ASP A O 1
ATOM 1463 N N . GLN A 1 187 ? -3.031 -2.299 -30.914 1.00 96.62 187 GLN A N 1
ATOM 1464 C CA . GLN A 1 187 ? -1.596 -2.576 -31.031 1.00 96.62 187 GLN A CA 1
ATOM 1465 C C . GLN A 1 187 ? -0.805 -2.212 -29.764 1.00 96.62 187 GLN A C 1
ATOM 1467 O O . GLN A 1 187 ? 0.078 -2.964 -29.367 1.00 96.62 187 GLN A O 1
ATOM 1472 N N . TYR A 1 188 ? -1.129 -1.098 -29.096 1.00 95.69 188 TYR A N 1
ATOM 1473 C CA . TYR A 1 188 ? -0.493 -0.730 -27.828 1.00 95.69 188 TYR A CA 1
ATOM 1474 C C . TYR A 1 188 ? -0.946 -1.671 -26.717 1.00 95.69 188 TYR A C 1
ATOM 1476 O O . TYR A 1 188 ? -0.114 -2.197 -25.982 1.00 95.69 188 TYR A O 1
ATOM 1484 N N . VAL A 1 189 ? -2.255 -1.922 -26.629 1.00 95.44 189 VAL A N 1
ATOM 1485 C CA . VAL A 1 189 ? -2.835 -2.832 -25.634 1.00 95.44 189 VAL A CA 1
ATOM 1486 C C . VAL A 1 189 ? -2.218 -4.225 -25.758 1.00 95.44 189 VAL A C 1
ATOM 1488 O O . VAL A 1 189 ? -1.818 -4.805 -24.753 1.00 95.44 189 VAL A O 1
ATOM 1491 N N . HIS A 1 190 ? -2.050 -4.735 -26.979 1.00 97.06 190 HIS A N 1
ATOM 1492 C CA . HIS A 1 190 ? -1.412 -6.023 -27.231 1.00 97.06 190 HIS A CA 1
ATOM 1493 C C . HIS A 1 190 ? 0.027 -6.078 -26.701 1.00 97.06 190 HIS A C 1
ATOM 1495 O O . HIS A 1 190 ? 0.370 -7.008 -25.976 1.00 97.06 190 HIS A O 1
ATOM 1501 N N . GLN A 1 191 ? 0.852 -5.065 -26.988 1.00 97.94 191 GLN A N 1
ATOM 1502 C CA . GLN A 1 191 ? 2.229 -5.010 -26.480 1.00 97.94 191 GLN A CA 1
ATOM 1503 C C . GLN A 1 191 ? 2.289 -4.923 -24.951 1.00 97.94 191 GLN A C 1
ATOM 1505 O O . GLN A 1 191 ? 3.152 -5.535 -24.327 1.00 97.94 191 GLN A O 1
ATOM 1510 N N . ILE A 1 192 ? 1.346 -4.211 -24.332 1.00 96.75 192 ILE A N 1
ATOM 1511 C CA . ILE A 1 192 ? 1.253 -4.110 -22.870 1.00 96.75 192 ILE A CA 1
ATOM 1512 C C . ILE A 1 192 ? 0.883 -5.461 -22.255 1.00 96.75 192 ILE A C 1
ATOM 1514 O O . ILE A 1 192 ? 1.439 -5.831 -21.225 1.00 96.75 192 ILE A O 1
ATOM 1518 N N . ILE A 1 193 ? -0.009 -6.221 -22.895 1.00 96.88 193 ILE A N 1
ATOM 1519 C CA . ILE A 1 193 ? -0.361 -7.582 -22.470 1.00 96.88 193 ILE A CA 1
ATOM 1520 C C . ILE A 1 193 ? 0.844 -8.524 -22.597 1.00 96.88 193 ILE A C 1
ATOM 1522 O O . ILE A 1 193 ? 1.086 -9.309 -21.680 1.00 96.88 193 ILE A O 1
ATOM 1526 N N . LEU A 1 194 ? 1.609 -8.438 -23.693 1.00 98.25 194 LEU A N 1
ATOM 1527 C CA . LEU A 1 194 ? 2.838 -9.221 -23.873 1.00 98.25 194 LEU A CA 1
ATOM 1528 C C . LEU A 1 194 ? 3.852 -8.930 -22.761 1.00 98.25 194 LEU A C 1
ATOM 1530 O O . LEU A 1 194 ? 4.364 -9.859 -22.138 1.00 98.25 194 LEU A O 1
ATOM 1534 N N . GLU A 1 195 ? 4.091 -7.652 -22.464 1.00 98.50 195 GLU A N 1
ATOM 1535 C CA . GLU A 1 195 ? 4.986 -7.255 -21.376 1.00 98.50 195 GLU A CA 1
ATOM 1536 C C . GLU A 1 195 ? 4.471 -7.703 -20.007 1.00 98.50 195 GLU A C 1
ATOM 1538 O O . GLU A 1 195 ? 5.232 -8.228 -19.195 1.00 98.50 195 GLU A O 1
ATOM 1543 N N . PHE A 1 196 ? 3.175 -7.529 -19.742 1.00 98.12 196 PHE A N 1
ATOM 1544 C CA . PHE A 1 196 ? 2.561 -7.968 -18.495 1.00 98.12 196 PHE A CA 1
ATOM 1545 C C . PHE A 1 196 ? 2.760 -9.471 -18.281 1.00 98.12 196 PHE A C 1
ATOM 1547 O O . PHE A 1 196 ? 3.168 -9.892 -17.197 1.00 98.12 196 PHE A O 1
ATOM 1554 N N . GLN A 1 197 ? 2.524 -10.277 -19.320 1.00 98.12 197 GLN A N 1
ATOM 1555 C CA . GLN A 1 197 ? 2.711 -11.722 -19.261 1.00 98.12 197 GLN A CA 1
ATOM 1556 C C . GLN A 1 197 ? 4.184 -12.085 -19.025 1.00 98.12 197 GLN A C 1
ATOM 1558 O O . GLN A 1 197 ? 4.466 -12.923 -18.171 1.00 98.12 197 GLN A O 1
ATOM 1563 N N . ALA A 1 198 ? 5.121 -11.406 -19.692 1.00 98.62 198 ALA A N 1
ATOM 1564 C CA . ALA A 1 198 ? 6.553 -11.618 -19.496 1.00 98.62 198 ALA A CA 1
ATOM 1565 C C . ALA A 1 198 ? 7.007 -11.286 -18.060 1.00 98.62 198 ALA A C 1
ATOM 1567 O O . ALA A 1 198 ? 7.726 -12.071 -17.437 1.00 98.62 198 ALA A O 1
ATOM 1568 N N . GLN A 1 199 ? 6.548 -10.165 -17.491 1.00 98.62 199 GLN A N 1
ATOM 1569 C CA . GLN A 1 199 ? 6.824 -9.816 -16.092 1.00 98.62 199 GLN A CA 1
ATOM 1570 C C . GLN A 1 199 ? 6.202 -10.820 -15.118 1.00 98.62 199 GLN A C 1
ATOM 1572 O O . GLN A 1 199 ? 6.850 -11.241 -14.160 1.00 98.62 199 GLN A O 1
ATOM 1577 N N . TYR A 1 200 ? 4.966 -11.245 -15.363 1.00 98.44 200 TYR A N 1
ATOM 1578 C CA . TYR A 1 200 ? 4.304 -12.261 -14.552 1.00 98.44 200 TYR A CA 1
ATOM 1579 C C . TYR A 1 200 ? 5.042 -13.609 -14.582 1.00 98.44 200 TYR A C 1
ATOM 1581 O O . TYR A 1 200 ? 5.280 -14.207 -13.529 1.00 98.44 200 TYR A O 1
ATOM 1589 N N . ASP A 1 201 ? 5.484 -14.064 -15.754 1.00 98.44 201 ASP A N 1
ATOM 1590 C CA . ASP A 1 201 ? 6.237 -15.312 -15.884 1.00 98.44 201 ASP A CA 1
ATOM 1591 C C . ASP A 1 201 ? 7.616 -15.210 -15.214 1.00 98.44 201 ASP A C 1
ATOM 1593 O O . ASP A 1 201 ? 8.034 -16.137 -14.511 1.00 98.44 201 ASP A O 1
ATOM 1597 N N . LYS A 1 202 ? 8.291 -14.057 -15.326 1.00 98.38 202 LYS A N 1
ATOM 1598 C CA . LYS A 1 202 ? 9.540 -13.786 -14.598 1.00 98.38 202 LYS A CA 1
ATOM 1599 C C . LYS A 1 202 ? 9.330 -13.802 -13.085 1.00 98.38 202 LYS A C 1
ATOM 1601 O O . LYS A 1 202 ? 10.103 -14.445 -12.376 1.00 98.38 202 LYS A O 1
ATOM 1606 N N . PHE A 1 203 ? 8.268 -13.169 -12.584 1.00 98.44 203 PHE A N 1
ATOM 1607 C CA . PHE A 1 203 ? 7.910 -13.204 -11.164 1.00 98.44 203 PHE A CA 1
ATOM 1608 C C . PHE A 1 203 ? 7.782 -14.648 -10.667 1.00 98.44 203 PHE A C 1
ATOM 1610 O O . PHE A 1 203 ? 8.428 -15.035 -9.691 1.00 98.44 203 PHE A O 1
ATOM 1617 N N . LYS A 1 204 ? 7.005 -15.474 -11.376 1.00 97.94 204 LYS A N 1
ATOM 1618 C CA . LYS A 1 204 ? 6.814 -16.887 -11.028 1.00 97.94 204 LYS A CA 1
ATOM 1619 C C . LYS A 1 204 ? 8.111 -17.678 -11.076 1.00 97.94 204 LYS A C 1
ATOM 1621 O O . LYS A 1 204 ? 8.354 -18.510 -10.202 1.00 97.94 204 LYS A O 1
ATOM 1626 N N . SER A 1 205 ? 8.942 -17.417 -12.082 1.00 97.56 205 SER A N 1
ATOM 1627 C CA . SER A 1 205 ? 10.249 -18.053 -12.215 1.00 97.56 205 SER A CA 1
ATOM 1628 C C . SER A 1 205 ? 11.140 -17.752 -11.013 1.00 97.56 205 SER A C 1
ATOM 1630 O O . SER A 1 205 ? 11.761 -18.673 -10.489 1.00 97.56 205 SER A O 1
ATOM 1632 N N . VAL A 1 206 ? 11.175 -16.511 -10.524 1.00 97.00 206 VAL A N 1
ATOM 1633 C CA . VAL A 1 206 ? 12.031 -16.144 -9.389 1.00 97.00 206 VAL A CA 1
ATOM 1634 C C . VAL A 1 206 ? 11.459 -16.646 -8.063 1.00 97.00 206 VAL A C 1
ATOM 1636 O O . VAL A 1 206 ? 12.133 -17.376 -7.341 1.00 97.00 206 VAL A O 1
ATOM 1639 N N . PHE A 1 207 ? 10.206 -16.306 -7.753 1.00 96.56 207 PHE A N 1
ATOM 1640 C CA . PHE A 1 207 ? 9.618 -16.554 -6.430 1.00 96.56 207 PHE A CA 1
ATOM 1641 C C . PHE A 1 207 ? 9.006 -17.950 -6.271 1.00 96.56 207 PHE A C 1
ATOM 1643 O O . PHE A 1 207 ? 8.592 -18.319 -5.172 1.00 96.56 207 PHE A O 1
ATOM 1650 N N . LYS A 1 208 ? 8.955 -18.737 -7.354 1.00 95.94 208 LYS A N 1
ATOM 1651 C CA . LYS A 1 208 ? 8.431 -20.115 -7.388 1.00 95.94 208 LYS A CA 1
ATOM 1652 C C . LYS A 1 208 ? 6.969 -20.233 -6.932 1.00 95.94 208 LYS A C 1
ATOM 1654 O O . LYS A 1 208 ? 6.543 -21.296 -6.488 1.00 95.94 208 LYS A O 1
ATOM 1659 N N . ARG A 1 209 ? 6.195 -19.149 -7.051 1.00 94.81 209 ARG A N 1
ATOM 1660 C CA . ARG A 1 209 ? 4.763 -19.072 -6.723 1.00 94.81 209 ARG A CA 1
ATOM 1661 C C . ARG A 1 209 ? 4.068 -17.982 -7.534 1.00 94.81 209 ARG A C 1
ATOM 1663 O O . ARG A 1 209 ? 4.720 -17.113 -8.107 1.00 94.81 209 ARG A O 1
ATOM 1670 N N . GLU A 1 210 ? 2.742 -18.041 -7.554 1.00 96.06 210 GLU A N 1
ATOM 1671 C CA . GLU A 1 210 ? 1.889 -16.960 -8.053 1.00 96.06 210 GLU A CA 1
ATOM 1672 C C . GLU A 1 210 ? 2.051 -15.693 -7.195 1.00 96.06 210 GLU A C 1
ATOM 1674 O O . GLU A 1 210 ? 2.275 -15.817 -5.983 1.00 96.06 210 GLU A O 1
ATOM 1679 N N . PRO A 1 211 ? 1.929 -14.486 -7.781 1.00 96.69 211 PRO A N 1
ATOM 1680 C CA . PRO A 1 211 ? 1.812 -13.274 -6.987 1.00 96.69 211 PRO A CA 1
ATOM 1681 C C . PRO A 1 211 ? 0.514 -13.311 -6.174 1.00 96.69 211 PRO A C 1
ATOM 1683 O O . PRO A 1 211 ? -0.542 -13.690 -6.676 1.00 96.69 211 PRO A O 1
ATOM 1686 N N . ASP A 1 212 ? 0.586 -12.872 -4.921 1.00 96.38 212 ASP A N 1
ATOM 1687 C CA . ASP A 1 212 ? -0.564 -12.798 -4.014 1.00 96.38 212 ASP A CA 1
ATOM 1688 C C . ASP A 1 212 ? -1.499 -11.643 -4.354 1.00 96.38 212 ASP A C 1
ATOM 1690 O O . ASP A 1 212 ? -2.654 -11.634 -3.941 1.00 96.38 212 ASP A O 1
ATOM 1694 N N . HIS A 1 213 ? -0.987 -10.640 -5.065 1.00 95.94 213 HIS A N 1
ATOM 1695 C CA . HIS A 1 213 ? -1.747 -9.498 -5.541 1.00 95.94 213 HIS A CA 1
ATOM 1696 C C . HIS A 1 213 ? -1.034 -8.808 -6.710 1.00 95.94 213 HIS A C 1
ATOM 1698 O O . HIS A 1 213 ? 0.160 -8.997 -6.953 1.00 95.94 213 HIS A O 1
ATOM 1704 N N . LEU A 1 214 ? -1.777 -7.976 -7.428 1.00 95.50 214 LEU A N 1
ATOM 1705 C CA . LEU A 1 214 ? -1.285 -7.160 -8.527 1.00 95.50 214 LEU A CA 1
ATOM 1706 C C . LEU A 1 214 ? -1.386 -5.682 -8.179 1.00 95.50 214 LEU A C 1
ATOM 1708 O O . LEU A 1 214 ? -2.376 -5.200 -7.625 1.00 95.50 214 LEU A O 1
ATOM 1712 N N . THR A 1 215 ? -0.361 -4.946 -8.566 1.00 94.50 215 THR A N 1
ATOM 1713 C CA . THR A 1 215 ? -0.291 -3.490 -8.464 1.00 94.50 215 THR A CA 1
ATOM 1714 C C . THR A 1 215 ? 0.429 -2.963 -9.700 1.00 94.50 215 THR A C 1
ATOM 1716 O O . THR A 1 215 ? 0.939 -3.749 -10.501 1.00 94.50 215 THR A O 1
ATOM 1719 N N . SER A 1 216 ? 0.487 -1.645 -9.880 1.00 92.56 216 SER A N 1
ATOM 1720 C CA . SER A 1 216 ? 1.318 -1.091 -10.943 1.00 92.56 216 SER A CA 1
ATOM 1721 C C . SER A 1 216 ? 2.026 0.185 -10.554 1.00 92.56 216 SER A C 1
ATOM 1723 O O . SER A 1 216 ? 1.464 1.035 -9.858 1.00 92.56 216 SER A O 1
ATOM 1725 N N . HIS A 1 217 ? 3.257 0.305 -11.038 1.00 92.81 217 HIS A N 1
ATOM 1726 C CA . HIS A 1 217 ? 4.062 1.500 -10.872 1.00 92.81 217 HIS A CA 1
ATOM 1727 C C . HIS A 1 217 ? 3.380 2.679 -11.553 1.00 92.81 217 HIS A C 1
ATOM 1729 O O . HIS A 1 217 ? 2.910 2.561 -12.684 1.00 92.81 217 HIS A O 1
ATOM 1735 N N . HIS A 1 218 ? 3.295 3.808 -10.855 1.00 87.50 218 HIS A N 1
ATOM 1736 C CA . HIS A 1 218 ? 2.521 4.982 -11.278 1.00 87.50 218 HIS A CA 1
ATOM 1737 C C . HIS A 1 218 ? 1.013 4.731 -11.529 1.00 87.50 218 HIS A C 1
ATOM 1739 O O . HIS A 1 218 ? 0.371 5.569 -12.154 1.00 87.50 218 HIS A O 1
ATOM 1745 N N . ASP A 1 219 ? 0.435 3.624 -11.040 1.00 87.12 219 ASP A N 1
ATOM 1746 C CA . ASP A 1 219 ? -0.987 3.254 -11.212 1.00 87.12 219 ASP A CA 1
ATOM 1747 C C . ASP A 1 219 ? -1.444 3.114 -12.684 1.00 87.12 219 ASP A C 1
ATOM 1749 O O . ASP A 1 219 ? -2.622 3.285 -13.016 1.00 87.12 219 ASP A O 1
ATOM 1753 N N . VAL A 1 220 ? -0.502 2.784 -13.578 1.00 85.75 220 VAL A N 1
ATOM 1754 C CA . VAL A 1 220 ? -0.673 2.774 -15.046 1.00 85.75 220 VAL A CA 1
ATOM 1755 C C . VAL A 1 220 ? -1.770 1.841 -15.551 1.00 85.75 220 VAL A C 1
ATOM 1757 O O . VAL A 1 220 ? -2.341 2.076 -16.613 1.00 85.75 220 VAL A O 1
ATOM 1760 N N . LEU A 1 221 ? -2.111 0.801 -14.789 1.00 83.88 221 LEU A N 1
ATOM 1761 C CA . LEU A 1 221 ? -3.181 -0.134 -15.145 1.00 83.88 221 LEU A CA 1
ATOM 1762 C C . LEU A 1 221 ? -4.580 0.493 -15.086 1.00 83.88 221 LEU A C 1
ATOM 1764 O O . LEU A 1 221 ? -5.532 -0.077 -15.614 1.00 83.88 221 LEU A O 1
ATOM 1768 N N . THR A 1 222 ? -4.716 1.662 -14.461 1.00 86.81 222 THR A N 1
ATOM 1769 C CA . THR A 1 222 ? -5.993 2.379 -14.356 1.00 86.81 222 THR A CA 1
ATOM 1770 C C . THR A 1 222 ? -6.133 3.517 -15.364 1.00 86.81 222 THR A C 1
ATOM 1772 O O . THR A 1 222 ? -7.141 4.218 -15.352 1.00 86.81 222 THR A O 1
ATOM 1775 N N . PHE A 1 223 ? -5.138 3.732 -16.231 1.00 85.12 223 PHE A N 1
ATOM 1776 C CA . PHE A 1 223 ? -5.070 4.936 -17.062 1.00 85.12 223 PHE A CA 1
ATOM 1777 C C . PHE A 1 223 ? -6.116 4.980 -18.174 1.00 85.12 223 PHE A C 1
ATOM 1779 O O . PHE A 1 223 ? -6.520 6.067 -18.574 1.00 85.12 223 PHE A O 1
ATOM 1786 N N . ASN A 1 224 ? -6.572 3.831 -18.671 1.00 88.81 224 ASN A N 1
ATOM 1787 C CA . ASN A 1 224 ? -7.606 3.777 -19.697 1.00 88.81 224 ASN A CA 1
ATOM 1788 C C . ASN A 1 224 ? -8.493 2.535 -19.556 1.00 88.81 224 ASN A C 1
ATOM 1790 O O . ASN A 1 224 ? -8.195 1.605 -18.803 1.00 88.81 224 ASN A O 1
ATOM 1794 N N . ARG A 1 225 ? -9.614 2.536 -20.286 1.00 92.62 225 ARG A N 1
ATOM 1795 C CA . ARG A 1 225 ? -10.621 1.474 -20.198 1.00 92.62 225 ARG A CA 1
ATOM 1796 C C . ARG A 1 225 ? -10.094 0.110 -20.668 1.00 92.62 225 ARG A C 1
ATOM 1798 O O . ARG A 1 225 ? -10.351 -0.850 -19.945 1.00 92.62 225 ARG A O 1
ATOM 1805 N N . PRO A 1 226 ? -9.375 -0.018 -21.807 1.00 93.88 226 PRO A N 1
ATOM 1806 C CA . PRO A 1 226 ? -8.858 -1.315 -22.256 1.00 93.88 226 PRO A CA 1
ATOM 1807 C C . PRO A 1 226 ? -7.923 -1.993 -21.250 1.00 93.88 226 PRO A C 1
ATOM 1809 O O . PRO A 1 226 ? -8.088 -3.177 -20.964 1.00 93.88 226 PRO A O 1
ATOM 1812 N N . LEU A 1 227 ? -6.983 -1.245 -20.664 1.00 90.81 227 LEU A N 1
ATOM 1813 C CA . LEU A 1 227 ? -6.044 -1.783 -19.677 1.00 90.81 227 LEU A CA 1
ATOM 1814 C C . LEU A 1 227 ? -6.742 -2.141 -18.370 1.00 90.81 227 LEU A C 1
ATOM 1816 O O . LEU A 1 227 ? -6.514 -3.219 -17.819 1.00 90.81 227 LEU A O 1
ATOM 1820 N N . PHE A 1 228 ? -7.643 -1.270 -17.910 1.00 92.56 228 PHE A N 1
ATOM 1821 C CA . PHE A 1 228 ? -8.432 -1.533 -16.715 1.00 92.56 228 PHE A CA 1
ATOM 1822 C C . PHE A 1 228 ? -9.302 -2.786 -16.896 1.00 92.56 228 PHE A C 1
ATOM 1824 O O . PHE A 1 228 ? -9.360 -3.624 -15.997 1.00 92.56 228 PHE A O 1
ATOM 1831 N N . HIS A 1 229 ? -9.919 -2.961 -18.071 1.00 93.62 229 HIS A N 1
ATOM 1832 C CA . HIS A 1 229 ? -10.672 -4.164 -18.427 1.00 93.62 229 HIS A CA 1
ATOM 1833 C C . HIS A 1 229 ? -9.791 -5.414 -18.409 1.00 93.62 229 HIS A C 1
ATOM 1835 O O . HIS A 1 229 ? -10.087 -6.346 -17.665 1.00 93.62 229 HIS A O 1
ATOM 1841 N N . PHE A 1 230 ? -8.689 -5.404 -19.171 1.00 93.31 230 PHE A N 1
ATOM 1842 C CA . PHE A 1 230 ? -7.757 -6.529 -19.260 1.00 93.31 230 PHE A CA 1
ATOM 1843 C C . PHE A 1 230 ? -7.312 -7.000 -17.876 1.00 93.31 230 PHE A C 1
ATOM 1845 O O . PHE A 1 230 ? -7.389 -8.188 -17.577 1.00 93.31 230 PHE A O 1
ATOM 1852 N N . MET A 1 231 ? -6.897 -6.072 -17.012 1.00 91.94 231 MET A N 1
ATOM 1853 C CA . MET A 1 231 ? -6.414 -6.425 -15.682 1.00 91.94 231 MET A CA 1
ATOM 1854 C C . MET A 1 231 ? -7.505 -7.025 -14.808 1.00 91.94 231 MET A C 1
ATOM 1856 O O . MET A 1 231 ? -7.270 -8.063 -14.194 1.00 91.94 231 MET A O 1
ATOM 1860 N N . ASN A 1 232 ? -8.695 -6.418 -14.765 1.00 92.19 232 ASN A N 1
ATOM 1861 C CA . ASN A 1 232 ? -9.799 -6.960 -13.972 1.00 92.19 232 ASN A CA 1
ATOM 1862 C C . ASN A 1 232 ? -10.208 -8.356 -14.471 1.00 92.19 232 ASN A C 1
ATOM 1864 O O . ASN A 1 232 ? -10.369 -9.265 -13.664 1.00 92.19 232 ASN A O 1
ATOM 1868 N N . GLU A 1 233 ? -10.304 -8.556 -15.788 1.00 92.69 233 GLU A N 1
ATOM 1869 C CA . GLU A 1 233 ? -10.617 -9.864 -16.371 1.00 92.69 233 GLU A CA 1
ATOM 1870 C C . GLU A 1 233 ? -9.519 -10.900 -16.070 1.00 92.69 233 GLU A C 1
ATOM 1872 O O . GLU A 1 233 ? -9.808 -12.043 -15.706 1.00 92.69 233 GLU A O 1
ATOM 1877 N N . TRP A 1 234 ? -8.247 -10.514 -16.197 1.00 93.25 234 TRP A N 1
ATOM 1878 C CA . TRP A 1 234 ? -7.108 -11.386 -15.910 1.00 93.25 234 TRP A CA 1
ATOM 1879 C C . TRP A 1 234 ? -7.074 -11.803 -14.434 1.00 93.25 234 TRP A C 1
ATOM 1881 O O . TRP A 1 234 ? -6.850 -12.979 -14.131 1.00 93.25 234 TRP A O 1
ATOM 1891 N N . SER A 1 235 ? -7.334 -10.849 -13.537 1.00 91.69 235 SER A N 1
ATOM 1892 C CA . SER A 1 235 ? -7.426 -11.036 -12.086 1.00 91.69 235 SER A CA 1
ATOM 1893 C C . SER A 1 235 ? -8.562 -11.978 -11.711 1.00 91.69 235 SER A C 1
ATOM 1895 O O . SER A 1 235 ? -8.317 -12.959 -11.007 1.00 91.69 235 SER A O 1
ATOM 1897 N N . ASP A 1 236 ? -9.762 -11.759 -12.253 1.00 90.94 236 ASP A N 1
ATOM 1898 C CA . ASP A 1 236 ? -10.933 -12.601 -12.002 1.00 90.94 236 ASP A CA 1
ATOM 1899 C C . ASP A 1 236 ? -10.701 -14.049 -12.440 1.00 90.94 236 ASP A C 1
ATOM 1901 O O . ASP A 1 236 ? -11.024 -14.983 -11.704 1.00 90.94 236 ASP A O 1
ATOM 1905 N N . LYS A 1 237 ? -10.090 -14.254 -13.615 1.00 91.94 237 LYS A N 1
ATOM 1906 C CA . LYS A 1 237 ? -9.787 -15.597 -14.137 1.00 91.94 237 LYS A CA 1
ATOM 1907 C C . LYS A 1 237 ? -8.796 -16.374 -13.272 1.00 91.94 237 LYS A C 1
ATOM 1909 O O . LYS A 1 237 ? -8.825 -17.602 -13.288 1.00 91.94 237 LYS A O 1
ATOM 1914 N N . ARG A 1 238 ? -7.902 -15.685 -12.557 1.00 91.62 238 ARG A N 1
ATOM 1915 C CA . ARG A 1 238 ? -6.844 -16.304 -11.739 1.00 91.62 238 ARG A CA 1
ATOM 1916 C C . ARG A 1 238 ? -7.088 -16.220 -10.240 1.00 91.62 238 ARG A C 1
ATOM 1918 O O . ARG A 1 238 ? -6.325 -16.812 -9.485 1.00 91.62 238 ARG A O 1
ATOM 1925 N N . ASN A 1 239 ? -8.136 -15.518 -9.813 1.00 91.25 239 ASN A N 1
ATOM 1926 C CA . ASN A 1 239 ? -8.408 -15.228 -8.409 1.00 91.25 239 ASN A CA 1
ATOM 1927 C C . ASN A 1 239 ? -7.211 -14.554 -7.703 1.00 91.25 239 ASN A C 1
ATOM 1929 O O . ASN A 1 239 ? -6.907 -14.853 -6.549 1.00 91.25 239 ASN A O 1
ATOM 1933 N N . ILE A 1 240 ? -6.515 -13.659 -8.416 1.00 92.69 240 ILE A N 1
ATOM 1934 C CA . ILE A 1 240 ? -5.401 -12.868 -7.874 1.00 92.69 240 ILE A CA 1
ATOM 1935 C C . ILE A 1 240 ? -5.899 -11.434 -7.686 1.00 92.69 240 ILE A C 1
ATOM 1937 O O . ILE A 1 240 ? -6.209 -10.790 -8.688 1.00 92.69 240 ILE A O 1
ATOM 1941 N N . PRO A 1 241 ? -5.987 -10.906 -6.454 1.00 93.38 241 PRO A N 1
ATOM 1942 C CA . PRO A 1 241 ? -6.538 -9.579 -6.197 1.00 93.38 241 PRO A CA 1
ATOM 1943 C C . PRO A 1 241 ? -5.690 -8.461 -6.818 1.00 93.38 241 PRO A C 1
ATOM 1945 O O . PRO A 1 241 ? -4.468 -8.564 -6.906 1.00 93.38 241 PRO A O 1
ATOM 1948 N N . ILE A 1 242 ? -6.330 -7.354 -7.200 1.00 91.56 242 ILE A N 1
ATOM 1949 C CA . ILE A 1 242 ? -5.653 -6.131 -7.662 1.00 91.56 242 ILE A CA 1
ATOM 1950 C C . ILE A 1 242 ? -5.836 -5.036 -6.610 1.00 91.56 242 ILE A C 1
ATOM 1952 O O . ILE A 1 242 ? -6.902 -4.921 -6.000 1.00 91.56 242 ILE A O 1
ATOM 1956 N N . ARG A 1 243 ? -4.813 -4.196 -6.417 1.00 93.06 243 ARG A N 1
ATOM 1957 C CA . ARG A 1 243 ? -4.932 -2.960 -5.631 1.00 93.06 243 ARG A CA 1
ATOM 1958 C C . ARG A 1 243 ? -6.110 -2.113 -6.108 1.00 93.06 243 ARG A C 1
ATOM 1960 O O . ARG A 1 243 ? -6.314 -1.881 -7.296 1.00 93.06 243 ARG A O 1
ATOM 1967 N N . ASN A 1 244 ? -6.876 -1.615 -5.150 1.00 91.12 244 ASN A N 1
ATOM 1968 C CA . ASN A 1 244 ? -8.115 -0.909 -5.420 1.00 91.12 244 ASN A CA 1
ATOM 1969 C C . ASN A 1 244 ? -7.857 0.553 -5.817 1.00 91.12 244 ASN A C 1
ATOM 1971 O O . ASN A 1 244 ? -7.114 1.266 -5.146 1.00 91.12 244 ASN A O 1
ATOM 1975 N N . HIS A 1 245 ? -8.524 1.033 -6.868 1.00 88.50 245 HIS A N 1
ATOM 1976 C CA . HIS A 1 245 ? -8.397 2.408 -7.370 1.00 88.50 245 HIS A CA 1
ATOM 1977 C C . HIS A 1 245 ? -9.057 3.467 -6.467 1.00 88.50 245 HIS A C 1
ATOM 1979 O O . HIS A 1 245 ? -8.895 4.672 -6.690 1.00 88.50 245 HIS A O 1
ATOM 1985 N N . LYS A 1 246 ? -9.812 3.051 -5.440 1.00 90.06 246 LYS A N 1
ATOM 1986 C CA . LYS A 1 246 ? -10.445 3.935 -4.448 1.00 90.06 246 LYS A CA 1
ATOM 1987 C C . LYS A 1 246 ? -9.433 4.381 -3.390 1.00 90.06 246 LYS A C 1
ATOM 1989 O O . LYS A 1 246 ? -9.355 3.838 -2.285 1.00 90.06 246 LYS A O 1
ATOM 1994 N N . PHE A 1 247 ? -8.644 5.390 -3.744 1.00 89.00 247 PHE A N 1
ATOM 1995 C CA . PHE A 1 247 ? -7.596 5.918 -2.875 1.00 89.00 247 PHE A CA 1
ATOM 1996 C C . PHE A 1 247 ? -8.131 6.780 -1.728 1.00 89.00 247 PHE A C 1
ATOM 1998 O O . PHE A 1 247 ? -9.092 7.533 -1.887 1.00 89.00 247 PHE A O 1
ATOM 2005 N N . LEU A 1 248 ? -7.453 6.715 -0.580 1.00 90.19 248 LEU A N 1
ATOM 2006 C CA . LEU A 1 248 ? -7.698 7.561 0.586 1.00 90.19 248 LEU A CA 1
ATOM 2007 C C . LEU A 1 248 ? -6.471 8.444 0.902 1.00 90.19 248 LEU A C 1
ATOM 2009 O O . LEU A 1 248 ? -5.363 7.923 1.088 1.00 90.19 248 LEU A O 1
ATOM 2013 N N . PRO A 1 249 ? -6.647 9.777 1.012 1.00 87.56 249 PRO A N 1
ATOM 2014 C CA . PRO A 1 249 ? -7.868 10.525 0.691 1.00 87.56 249 PRO A CA 1
ATOM 2015 C C . PRO A 1 249 ? -8.148 10.516 -0.823 1.00 87.56 249 PRO A C 1
ATOM 2017 O O . PRO A 1 249 ? -7.212 10.512 -1.622 1.00 87.56 249 PRO A O 1
ATOM 2020 N N . SER A 1 250 ? -9.419 10.592 -1.222 1.00 79.44 250 SER A N 1
ATOM 2021 C CA . SER A 1 250 ? -9.835 10.545 -2.638 1.00 79.44 250 SER A CA 1
ATOM 2022 C C . SER A 1 250 ? -9.173 11.626 -3.501 1.00 79.44 250 SER A C 1
ATOM 2024 O O . SER A 1 250 ? -8.790 11.375 -4.641 1.00 79.44 250 SER A O 1
ATOM 2026 N N . GLY A 1 251 ? -8.940 12.811 -2.928 1.00 68.44 251 GLY A N 1
ATOM 2027 C CA . GLY A 1 251 ? -8.252 13.922 -3.591 1.00 68.44 251 GLY A CA 1
ATOM 2028 C C . GLY A 1 251 ? -6.740 13.743 -3.778 1.00 68.44 251 GLY A C 1
ATOM 2029 O O . GLY A 1 251 ? -6.121 14.561 -4.454 1.00 68.44 251 GLY A O 1
ATOM 2030 N N . LYS A 1 252 ? -6.107 12.708 -3.202 1.00 66.75 252 LYS A N 1
ATOM 2031 C CA . LYS A 1 252 ? -4.668 12.479 -3.422 1.00 66.75 252 LYS A CA 1
ATOM 2032 C C . LYS A 1 252 ? -4.371 11.929 -4.812 1.00 66.75 252 LYS A C 1
ATOM 2034 O O . LYS A 1 252 ? -3.335 12.295 -5.353 1.00 66.75 252 LYS A O 1
ATOM 2039 N N . ARG A 1 253 ? -5.275 11.132 -5.393 1.00 63.91 253 ARG A N 1
ATOM 2040 C CA . ARG A 1 253 ? -5.182 10.705 -6.799 1.00 63.91 253 ARG A CA 1
ATOM 2041 C C . ARG A 1 253 ? -5.117 11.933 -7.710 1.00 63.91 253 ARG A C 1
ATOM 2043 O O . ARG A 1 253 ? -4.118 12.144 -8.380 1.00 63.91 253 ARG A O 1
ATOM 2050 N N . PHE A 1 254 ? -6.059 12.860 -7.516 1.00 49.62 254 PHE A N 1
ATOM 2051 C CA . PHE A 1 254 ? -6.091 14.144 -8.216 1.00 49.62 254 PHE A CA 1
ATOM 2052 C C . PHE A 1 254 ? -4.779 14.942 -8.109 1.00 49.62 254 PHE A C 1
ATOM 2054 O O . PHE A 1 254 ? -4.372 15.554 -9.088 1.00 49.62 254 PHE A O 1
ATOM 2061 N N . TRP A 1 255 ? -4.082 14.926 -6.963 1.00 49.38 255 TRP A N 1
ATOM 2062 C CA . TRP A 1 255 ? -2.792 15.619 -6.782 1.00 49.38 255 TRP A CA 1
ATOM 2063 C C . TRP A 1 255 ? -1.630 14.990 -7.572 1.00 49.38 255 TRP A C 1
ATOM 2065 O O . TRP A 1 255 ? -0.776 15.723 -8.076 1.00 49.38 255 TRP A O 1
ATOM 2075 N N . TYR A 1 256 ? -1.588 13.658 -7.689 1.00 54.03 256 TYR A N 1
ATOM 2076 C CA . TYR A 1 256 ? -0.638 12.969 -8.572 1.00 54.03 256 TYR A CA 1
ATOM 2077 C C . TYR A 1 256 ? -0.963 13.241 -10.045 1.00 54.03 256 TYR A C 1
ATOM 2079 O O . TYR A 1 256 ? -0.066 13.588 -10.818 1.00 54.03 256 TYR A O 1
ATOM 2087 N N . ASP A 1 257 ? -2.250 13.173 -10.391 1.00 53.34 257 ASP A N 1
ATOM 2088 C CA . ASP A 1 257 ? -2.757 13.374 -11.748 1.00 53.34 257 ASP A CA 1
ATOM 2089 C C . ASP A 1 257 ? -2.475 14.807 -12.249 1.00 53.34 257 ASP A C 1
ATOM 2091 O O . ASP A 1 257 ? -2.029 15.009 -13.375 1.00 53.34 257 ASP A O 1
ATOM 2095 N N . THR A 1 258 ? -2.646 15.831 -11.403 1.00 46.59 258 THR A N 1
ATOM 2096 C CA . THR A 1 258 ? -2.548 17.242 -11.836 1.00 46.59 258 THR A CA 1
ATOM 2097 C C . THR A 1 258 ? -1.137 17.825 -11.884 1.00 46.59 258 THR A C 1
ATOM 2099 O O . THR A 1 258 ? -0.877 18.718 -12.696 1.00 46.59 258 THR A O 1
ATOM 2102 N N . LEU A 1 259 ? -0.204 17.386 -11.033 1.00 47.91 259 LEU A N 1
ATOM 2103 C CA . LEU A 1 259 ? 1.145 17.973 -11.010 1.00 47.91 259 LEU A CA 1
ATOM 2104 C C . LEU A 1 259 ? 2.154 17.227 -11.871 1.00 47.91 259 LEU A C 1
ATOM 2106 O O . LEU A 1 259 ? 3.073 17.856 -12.398 1.00 47.91 259 LEU A O 1
ATOM 2110 N N . VAL A 1 260 ? 1.984 15.915 -12.016 1.00 52.12 260 VAL A N 1
ATOM 2111 C CA . VAL A 1 260 ? 2.975 15.057 -12.664 1.00 52.12 260 VAL A CA 1
ATOM 2112 C C . VAL A 1 260 ? 2.512 14.610 -14.055 1.00 52.12 260 VAL A C 1
ATOM 2114 O O . VAL A 1 260 ? 3.333 14.466 -14.957 1.00 52.12 260 VAL A O 1
ATOM 2117 N N . LEU A 1 261 ? 1.197 14.502 -14.267 1.00 56.62 261 LEU A N 1
ATOM 2118 C CA . LEU A 1 261 ? 0.565 13.999 -15.488 1.00 56.62 261 LEU A CA 1
ATOM 2119 C C . LEU A 1 261 ? -0.247 15.067 -16.237 1.00 56.62 261 LEU A C 1
ATOM 2121 O O . LEU A 1 261 ? -1.318 14.798 -16.764 1.00 56.62 261 LEU A O 1
ATOM 2125 N N . ARG A 1 262 ? 0.293 16.289 -16.354 1.00 56.06 262 ARG A N 1
ATOM 2126 C CA . ARG A 1 262 ? -0.393 17.455 -16.962 1.00 56.06 262 ARG A CA 1
ATOM 2127 C C . ARG A 1 262 ? -0.997 17.235 -18.361 1.00 56.06 262 ARG A C 1
ATOM 2129 O O . ARG A 1 262 ? -1.838 18.029 -18.763 1.00 56.06 262 ARG A O 1
ATOM 2136 N N . ASN A 1 263 ? -0.568 16.200 -19.085 1.00 59.31 263 ASN A N 1
ATOM 2137 C CA . ASN A 1 263 ? -1.000 15.891 -20.450 1.00 59.31 263 ASN A CA 1
ATOM 2138 C C . ASN A 1 263 ? -1.698 14.523 -20.583 1.00 59.31 263 ASN A C 1
ATOM 2140 O O . ASN A 1 263 ? -1.851 14.042 -21.704 1.00 59.31 263 ASN A O 1
ATOM 2144 N N . VAL A 1 264 ? -2.086 13.881 -19.475 1.00 64.38 264 VAL A N 1
ATOM 2145 C CA . VAL A 1 264 ? -2.766 12.576 -19.487 1.00 64.38 264 VAL A CA 1
ATOM 2146 C C . VAL A 1 264 ? -4.171 12.742 -18.917 1.00 64.38 264 VAL A C 1
ATOM 2148 O O . VAL A 1 264 ? -4.328 13.123 -17.759 1.00 64.38 264 VAL A O 1
ATOM 2151 N N . ASP A 1 265 ? -5.192 12.468 -19.732 1.00 70.88 265 ASP A N 1
ATOM 2152 C CA . ASP A 1 265 ? -6.593 12.465 -19.294 1.00 70.88 265 ASP A CA 1
ATOM 2153 C C . ASP A 1 265 ? -6.894 11.165 -18.540 1.00 70.88 265 ASP A C 1
ATOM 2155 O O . ASP A 1 265 ? -7.308 10.162 -19.122 1.00 70.88 265 ASP A O 1
ATOM 2159 N N . LEU A 1 266 ? -6.603 11.159 -17.240 1.00 79.38 266 LEU A N 1
ATOM 2160 C CA . LEU A 1 266 ? -6.850 10.002 -16.390 1.00 79.38 266 LEU A CA 1
ATOM 2161 C C . LEU A 1 266 ? -8.330 9.899 -15.996 1.00 79.38 266 LEU A C 1
ATOM 2163 O O . LEU A 1 266 ? -8.967 10.903 -15.662 1.00 79.38 266 LEU A O 1
ATOM 2167 N N . PRO A 1 267 ? -8.901 8.682 -15.956 1.00 85.25 267 PRO A N 1
ATOM 2168 C CA . PRO A 1 267 ? -10.285 8.498 -15.561 1.00 85.25 267 PRO A CA 1
ATOM 2169 C C . PRO A 1 267 ? -10.479 8.838 -14.081 1.00 85.25 267 PRO A C 1
ATOM 2171 O O . PRO A 1 267 ? -9.668 8.501 -13.215 1.00 85.25 267 PRO A O 1
ATOM 2174 N N . SER A 1 268 ? -11.610 9.473 -13.777 1.00 85.38 268 SER A N 1
ATOM 2175 C CA . SER A 1 268 ? -12.023 9.718 -12.397 1.00 85.38 268 SER A CA 1
ATOM 2176 C C . SER A 1 268 ? -12.366 8.408 -11.672 1.00 85.38 268 SER A C 1
ATOM 2178 O O . SER A 1 268 ? -12.704 7.400 -12.295 1.00 85.38 268 SER A O 1
ATOM 2180 N N . ILE A 1 269 ? -12.365 8.436 -10.332 1.00 86.06 269 ILE A N 1
ATOM 2181 C CA . ILE A 1 269 ? -12.823 7.303 -9.501 1.00 86.06 269 ILE A CA 1
ATOM 2182 C C . ILE A 1 269 ? -14.245 6.873 -9.884 1.00 86.06 269 ILE A C 1
ATOM 2184 O O . ILE A 1 269 ? -14.514 5.677 -9.954 1.00 86.06 269 ILE A O 1
ATOM 2188 N N . SER A 1 270 ? -15.135 7.829 -10.178 1.00 88.62 270 SER A N 1
ATOM 2189 C CA . SER A 1 270 ? -16.493 7.520 -10.644 1.00 88.62 270 SER A CA 1
ATOM 2190 C C . SER A 1 270 ? -16.463 6.759 -11.965 1.00 88.62 270 SER A C 1
ATOM 2192 O O . SER A 1 270 ? -17.045 5.687 -12.050 1.00 88.62 270 SER A O 1
ATOM 2194 N N . ARG A 1 271 ? -15.702 7.252 -12.950 1.00 90.75 271 ARG A N 1
ATOM 2195 C CA . ARG A 1 271 ? -15.604 6.632 -14.277 1.00 90.75 271 ARG A CA 1
ATOM 2196 C C . ARG A 1 271 ? -15.071 5.199 -14.209 1.00 90.75 271 ARG A C 1
ATOM 2198 O O . ARG A 1 271 ? -15.592 4.326 -14.891 1.00 90.75 271 ARG A O 1
ATOM 2205 N N . MET A 1 272 ? -14.078 4.930 -13.359 1.00 90.62 272 MET A N 1
ATOM 2206 C CA . MET A 1 272 ? -13.589 3.560 -13.148 1.00 90.62 272 MET A CA 1
ATOM 2207 C C . MET A 1 272 ? -14.591 2.672 -12.400 1.00 90.62 272 MET A C 1
ATOM 2209 O O . MET A 1 272 ? -14.643 1.473 -12.660 1.00 90.62 272 MET A O 1
ATOM 2213 N N . ASN A 1 273 ? -15.386 3.224 -11.474 1.00 90.31 273 ASN A N 1
ATOM 2214 C CA . ASN A 1 273 ? -16.469 2.465 -10.841 1.00 90.31 273 ASN A CA 1
ATOM 2215 C C . ASN A 1 273 ? -17.536 2.070 -11.870 1.00 90.31 273 ASN A C 1
ATOM 2217 O O . ASN A 1 273 ? -17.987 0.929 -11.846 1.00 90.31 273 ASN A O 1
ATOM 2221 N N . ASP A 1 274 ? -17.886 2.977 -12.785 1.00 92.44 274 ASP A N 1
ATOM 2222 C CA . ASP A 1 274 ? -18.828 2.700 -13.873 1.00 92.44 274 ASP A CA 1
ATOM 2223 C C . ASP A 1 274 ? -18.285 1.589 -14.780 1.00 92.44 274 ASP A C 1
ATOM 2225 O O . ASP A 1 274 ? -18.968 0.597 -15.011 1.00 92.44 274 ASP A O 1
ATOM 2229 N N . TRP A 1 275 ? -17.010 1.669 -15.181 1.00 93.19 275 TRP A N 1
ATOM 2230 C CA . TRP A 1 275 ? -16.358 0.594 -15.937 1.00 93.19 275 TRP A CA 1
ATOM 2231 C C . TRP A 1 275 ? -16.386 -0.744 -15.204 1.00 93.19 275 TRP A C 1
ATOM 2233 O O . TRP A 1 275 ? -16.697 -1.765 -15.804 1.00 93.19 275 TRP A O 1
ATOM 2243 N N . LYS A 1 276 ? -16.089 -0.756 -13.902 1.00 88.69 276 LYS A N 1
ATOM 2244 C CA . LYS A 1 276 ? -16.118 -1.985 -13.105 1.00 88.69 276 LYS A CA 1
ATOM 2245 C C . LYS A 1 276 ? -17.513 -2.618 -13.085 1.00 88.69 276 LYS A C 1
ATOM 2247 O O . LYS A 1 276 ? -17.629 -3.836 -13.196 1.00 88.69 276 LYS A O 1
ATOM 2252 N N . ASN A 1 277 ? -18.556 -1.794 -12.975 1.00 90.06 277 ASN A N 1
ATOM 2253 C CA . ASN A 1 277 ? -19.939 -2.254 -13.051 1.00 90.06 277 ASN A CA 1
ATOM 2254 C C . ASN A 1 277 ? -20.263 -2.818 -14.442 1.00 90.06 277 ASN A C 1
ATOM 2256 O O . ASN A 1 277 ? -20.840 -3.901 -14.520 1.00 90.06 277 ASN A O 1
ATOM 2260 N N . ASP A 1 278 ? -19.843 -2.140 -15.517 1.00 92.25 278 ASP A N 1
ATOM 2261 C CA . ASP A 1 278 ? -20.028 -2.610 -16.899 1.00 92.25 278 ASP A CA 1
ATOM 2262 C C . ASP A 1 278 ? -19.389 -3.985 -17.133 1.00 92.25 278 ASP A C 1
ATOM 2264 O O . ASP A 1 278 ? -19.937 -4.816 -17.854 1.00 92.25 278 ASP A O 1
ATOM 2268 N N . PHE A 1 279 ? -18.211 -4.220 -16.552 1.00 89.75 279 PHE A N 1
ATOM 2269 C CA . PHE A 1 279 ? -17.457 -5.459 -16.745 1.00 89.75 279 PHE A CA 1
ATOM 2270 C C . PHE A 1 279 ? -18.024 -6.639 -15.951 1.00 89.75 279 PHE A C 1
ATOM 2272 O O . PHE A 1 279 ? -17.679 -7.784 -16.235 1.00 89.75 279 PHE A O 1
ATOM 2279 N N . GLY A 1 280 ? -18.859 -6.381 -14.938 1.00 83.94 280 GLY A N 1
ATOM 2280 C CA . GLY A 1 280 ? -19.374 -7.416 -14.040 1.00 83.94 280 GLY A CA 1
ATOM 2281 C C . GLY A 1 280 ? -18.282 -8.113 -13.219 1.00 83.94 280 GLY A C 1
ATOM 2282 O O . GLY A 1 280 ? -18.470 -9.260 -12.808 1.00 83.94 280 GLY A O 1
ATOM 2283 N N . THR A 1 281 ? -17.140 -7.451 -13.002 1.00 72.88 281 THR A N 1
ATOM 2284 C CA . THR A 1 281 ? -15.977 -8.077 -12.363 1.00 72.88 281 THR A CA 1
ATOM 2285 C C . THR A 1 281 ? -16.180 -8.229 -10.867 1.00 72.88 281 THR A C 1
ATOM 2287 O O . THR A 1 281 ? -16.790 -7.389 -10.191 1.00 72.88 281 THR A O 1
ATOM 2290 N N . LYS A 1 282 ? -15.657 -9.322 -10.314 1.00 69.25 282 LYS A N 1
ATOM 2291 C CA . LYS A 1 282 ? -15.759 -9.569 -8.879 1.00 69.25 282 LYS A CA 1
ATOM 2292 C C . LYS A 1 282 ? -14.660 -8.776 -8.177 1.00 69.25 282 LYS A C 1
ATOM 2294 O O . LYS A 1 282 ? -13.493 -8.783 -8.543 1.00 69.25 282 LYS A O 1
ATOM 2299 N N . ALA A 1 283 ? -15.033 -8.008 -7.159 1.00 58.09 283 ALA A N 1
ATOM 2300 C CA . ALA A 1 283 ? -14.041 -7.288 -6.375 1.00 58.09 283 ALA A CA 1
ATOM 2301 C C . ALA A 1 283 ? -13.312 -8.271 -5.449 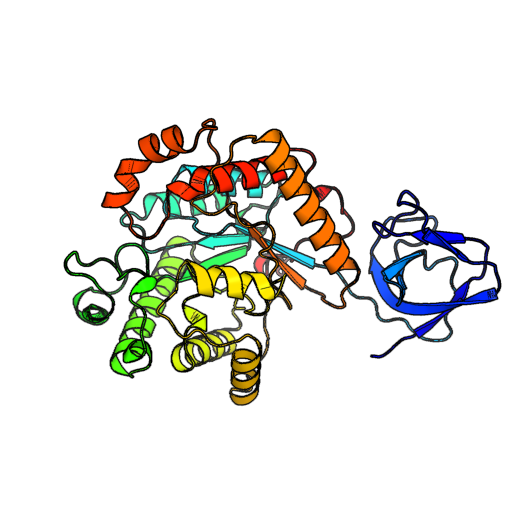1.00 58.09 283 ALA A C 1
ATOM 2303 O O . ALA A 1 283 ? -13.866 -8.667 -4.427 1.00 58.09 283 ALA A O 1
ATOM 2304 N N . TYR A 1 284 ? -12.074 -8.625 -5.789 1.00 70.31 284 TYR A N 1
ATOM 2305 C CA . TYR A 1 284 ? -11.174 -9.351 -4.898 1.00 70.31 284 TYR A CA 1
ATOM 2306 C C . TYR A 1 284 ? -10.037 -8.427 -4.459 1.00 70.31 284 TYR A C 1
ATOM 2308 O O . TYR A 1 284 ? -9.317 -7.881 -5.294 1.00 70.31 284 TYR A O 1
ATOM 2316 N N . GLY A 1 285 ? -9.889 -8.231 -3.148 1.00 83.56 285 GLY A N 1
ATOM 2317 C CA . GLY A 1 285 ? -8.838 -7.403 -2.554 1.00 83.56 285 GLY A CA 1
ATOM 2318 C C . GLY A 1 285 ? -9.365 -6.378 -1.543 1.00 83.56 285 GLY A C 1
ATOM 2319 O O . GLY A 1 285 ? -10.553 -6.383 -1.222 1.00 83.56 285 GLY A O 1
ATOM 2320 N N . PRO A 1 286 ? -8.485 -5.506 -1.023 1.00 93.12 286 PRO A N 1
ATOM 2321 C CA . PRO A 1 286 ? -8.852 -4.454 -0.076 1.00 93.12 286 PRO A CA 1
ATOM 2322 C C . PRO A 1 286 ? -9.944 -3.513 -0.611 1.00 93.12 286 PRO A C 1
ATOM 2324 O O . PRO A 1 286 ? -9.935 -3.137 -1.787 1.00 93.12 286 PRO A O 1
ATOM 2327 N N . GLU A 1 287 ? -10.874 -3.076 0.242 1.00 93.94 287 GLU A N 1
ATOM 2328 C CA . GLU A 1 287 ? -11.969 -2.185 -0.171 1.00 93.94 287 GLU A CA 1
ATOM 2329 C C . GLU A 1 287 ? -11.494 -0.771 -0.530 1.00 93.94 287 GLU A C 1
ATOM 2331 O O . GLU A 1 287 ? -12.079 -0.126 -1.408 1.00 93.94 287 GLU A O 1
ATOM 2336 N N . HIS A 1 288 ? -10.414 -0.319 0.111 1.00 94.38 288 HIS A N 1
ATOM 2337 C CA . HIS A 1 288 ? -9.770 0.970 -0.121 1.00 94.38 288 HIS A CA 1
ATOM 2338 C C . HIS A 1 288 ? -8.247 0.871 0.013 1.00 94.38 288 HIS A C 1
ATOM 2340 O O . HIS A 1 288 ? -7.721 0.033 0.755 1.00 94.38 288 HIS A O 1
ATOM 2346 N N . THR A 1 289 ? -7.547 1.804 -0.638 1.00 93.88 289 THR A N 1
ATOM 2347 C CA . THR A 1 289 ? -6.085 1.925 -0.566 1.00 93.88 289 THR A CA 1
ATOM 2348 C C . THR A 1 289 ? -5.690 3.282 0.017 1.00 93.88 289 THR A C 1
ATOM 2350 O O . THR A 1 289 ? -5.922 4.344 -0.559 1.00 93.88 289 THR A O 1
ATOM 2353 N N . PHE A 1 290 ? -5.079 3.274 1.195 1.00 94.25 290 PHE A N 1
ATOM 2354 C CA . PHE A 1 290 ? -4.612 4.462 1.894 1.00 94.25 290 PHE A CA 1
ATOM 2355 C C . PHE A 1 290 ? -3.223 4.878 1.402 1.00 94.25 290 PHE A C 1
ATOM 2357 O O . PHE A 1 290 ? -2.217 4.225 1.676 1.00 94.25 290 PHE A O 1
ATOM 2364 N N . VAL A 1 291 ? -3.169 6.025 0.724 1.00 91.06 291 VAL A N 1
ATOM 2365 C CA . VAL A 1 291 ? -1.952 6.602 0.122 1.00 91.06 291 VAL A CA 1
ATOM 2366 C C . VAL A 1 291 ? -1.544 7.916 0.793 1.00 91.06 291 VAL A C 1
ATOM 2368 O O . VAL A 1 291 ? -0.582 8.579 0.394 1.00 91.06 291 VAL A O 1
ATOM 2371 N N . ALA A 1 292 ? -2.255 8.346 1.842 1.00 88.94 292 ALA A N 1
ATOM 2372 C CA . ALA A 1 292 ? -1.961 9.592 2.553 1.00 88.94 292 ALA A CA 1
ATOM 2373 C C . ALA A 1 292 ? -0.543 9.611 3.153 1.00 88.94 292 ALA A C 1
ATOM 2375 O O . ALA A 1 292 ? 0.074 10.680 3.242 1.00 88.94 292 ALA A O 1
ATOM 2376 N N . HIS A 1 293 ? 0.001 8.434 3.475 1.00 88.25 293 HIS A N 1
ATOM 2377 C CA . HIS A 1 293 ? 1.355 8.277 3.991 1.00 88.25 293 HIS A CA 1
ATOM 2378 C C . HIS A 1 293 ? 2.455 8.631 2.985 1.00 88.25 293 HIS A C 1
ATOM 2380 O O . HIS A 1 293 ? 3.548 8.966 3.417 1.00 88.25 293 HIS A O 1
ATOM 2386 N N . TYR A 1 294 ? 2.162 8.690 1.686 1.00 84.00 294 TYR A N 1
ATOM 2387 C CA . TYR A 1 294 ? 3.130 9.037 0.647 1.00 84.00 294 TYR A CA 1
ATOM 2388 C C . TYR A 1 294 ? 3.667 10.479 0.732 1.00 84.00 294 TYR A C 1
ATOM 2390 O O . TYR A 1 294 ? 2.896 11.421 0.973 1.00 84.00 294 TYR A O 1
ATOM 2398 N N . GLY A 1 295 ? 4.973 10.680 0.530 1.00 80.75 295 GLY A N 1
ATOM 2399 C CA . GLY A 1 295 ? 5.628 11.983 0.328 1.00 80.75 295 GLY A CA 1
ATOM 2400 C C . GLY A 1 295 ? 6.595 12.420 1.452 1.00 80.75 295 GLY A C 1
ATOM 2401 O O . GLY A 1 295 ? 6.857 11.663 2.380 1.00 80.75 295 GLY A O 1
ATOM 2402 N N . PRO A 1 296 ? 7.057 13.679 1.487 1.00 80.75 296 PRO A N 1
ATOM 2403 C CA . PRO A 1 296 ? 6.706 14.745 0.566 1.00 80.75 296 PRO A CA 1
ATOM 2404 C C . PRO A 1 296 ? 7.309 14.472 -0.813 1.00 80.75 296 PRO A C 1
ATOM 2406 O O . PRO A 1 296 ? 8.355 13.846 -0.917 1.00 80.75 296 PRO A O 1
ATOM 2409 N N . LEU A 1 297 ? 6.605 14.894 -1.857 1.00 75.50 297 LEU A N 1
ATOM 2410 C CA . LEU A 1 297 ? 7.082 14.789 -3.230 1.00 75.50 297 LEU A CA 1
ATOM 2411 C C . LEU A 1 297 ? 7.947 16.002 -3.597 1.00 75.50 297 LEU A C 1
ATOM 2413 O O . LEU A 1 297 ? 7.708 17.095 -3.069 1.00 75.50 297 LEU A O 1
ATOM 2417 N N . PRO A 1 298 ? 8.879 15.861 -4.554 1.00 69.69 298 PRO A N 1
ATOM 2418 C CA . PRO A 1 298 ? 9.534 16.999 -5.183 1.00 69.69 298 PRO A CA 1
ATOM 2419 C C . PRO A 1 298 ? 8.519 18.050 -5.674 1.00 69.69 298 PRO A C 1
ATOM 2421 O O . PRO A 1 298 ? 7.424 17.692 -6.111 1.00 69.69 298 PRO A O 1
ATOM 2424 N N . PRO A 1 299 ? 8.856 19.352 -5.603 1.00 75.56 299 PRO A N 1
ATOM 2425 C CA . PRO A 1 299 ? 10.150 19.919 -5.201 1.00 75.56 299 PRO A CA 1
ATOM 2426 C C . PRO A 1 299 ? 10.336 20.079 -3.675 1.00 75.56 299 PRO A C 1
ATOM 2428 O O . PRO A 1 299 ? 11.287 20.726 -3.241 1.00 75.56 299 PRO A O 1
ATOM 2431 N N . LEU A 1 300 ? 9.444 19.530 -2.842 1.00 82.06 300 LEU A N 1
ATOM 2432 C CA . LEU A 1 300 ? 9.463 19.733 -1.391 1.00 82.06 300 LEU A CA 1
ATOM 2433 C C . LEU A 1 300 ? 10.439 18.775 -0.692 1.00 82.06 300 LEU A C 1
ATOM 2435 O O . LEU A 1 300 ? 10.049 17.692 -0.259 1.00 82.06 300 LEU A O 1
ATOM 2439 N N . ALA A 1 301 ? 11.691 19.200 -0.533 1.00 88.38 301 ALA A N 1
ATOM 2440 C CA . ALA A 1 301 ? 12.683 18.463 0.247 1.00 88.38 301 ALA A CA 1
ATOM 2441 C C . ALA A 1 301 ? 12.320 18.389 1.746 1.00 88.38 301 ALA A C 1
ATOM 2443 O O . ALA A 1 301 ? 11.737 19.314 2.326 1.00 88.38 301 ALA A O 1
ATOM 2444 N N . VAL A 1 302 ? 12.724 17.308 2.411 1.00 91.69 302 VAL A N 1
ATOM 2445 C CA . VAL A 1 302 ? 12.609 17.145 3.863 1.00 91.69 302 VAL A CA 1
ATOM 2446 C C . VAL A 1 302 ? 13.686 17.979 4.557 1.00 91.69 302 VAL A C 1
ATOM 2448 O O . VAL A 1 302 ? 14.851 17.599 4.625 1.00 91.69 302 VAL A O 1
ATOM 2451 N N . VAL A 1 303 ? 13.279 19.123 5.110 1.00 90.69 303 VAL A N 1
ATOM 2452 C CA . VAL A 1 303 ? 14.177 20.031 5.852 1.00 90.69 303 VAL A CA 1
ATOM 2453 C C . VAL A 1 303 ? 14.366 19.593 7.309 1.00 90.69 303 VAL A C 1
ATOM 2455 O O . VAL A 1 303 ? 15.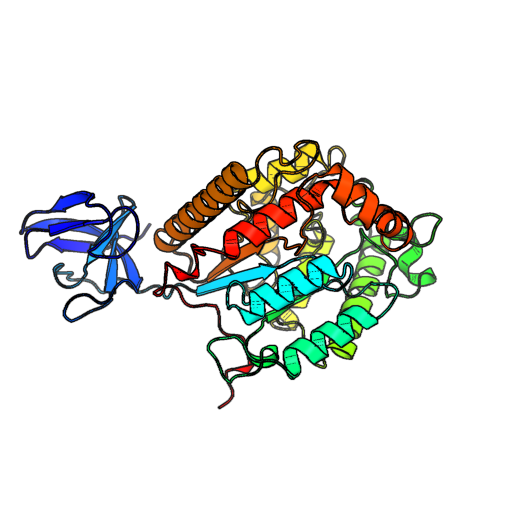459 19.697 7.857 1.00 90.69 303 VAL A O 1
ATOM 2458 N N . ASP A 1 304 ? 13.306 19.080 7.940 1.00 93.75 304 ASP A N 1
ATOM 2459 C CA . ASP A 1 304 ? 13.315 18.611 9.329 1.00 93.75 304 ASP A CA 1
ATOM 2460 C C . ASP A 1 304 ? 12.678 17.221 9.411 1.00 93.75 304 ASP A C 1
ATOM 2462 O O . ASP A 1 304 ? 11.452 17.059 9.364 1.00 93.75 304 ASP A O 1
ATOM 2466 N N . TYR A 1 305 ? 13.531 16.209 9.562 1.00 93.50 305 TYR A N 1
ATOM 2467 C CA . TYR A 1 305 ? 13.109 14.819 9.686 1.00 93.50 305 TYR A CA 1
ATOM 2468 C C . TYR A 1 305 ? 12.290 14.551 10.944 1.00 93.50 305 TYR A C 1
ATOM 2470 O O . TYR A 1 305 ? 11.348 13.770 10.882 1.00 93.50 305 TYR A O 1
ATOM 2478 N N . ASN A 1 306 ? 12.576 15.199 12.074 1.00 94.00 306 ASN A N 1
ATOM 2479 C CA . ASN A 1 306 ? 11.811 14.972 13.300 1.00 94.00 306 ASN A CA 1
ATOM 2480 C C . ASN A 1 306 ? 10.372 15.460 13.131 1.00 94.00 306 ASN A C 1
ATOM 2482 O O . ASN A 1 306 ? 9.420 14.742 13.458 1.00 94.00 306 ASN A O 1
ATOM 2486 N N . LYS A 1 307 ? 10.201 16.663 12.575 1.00 95.25 307 LYS A N 1
ATOM 2487 C CA . LYS A 1 307 ? 8.880 17.210 12.247 1.00 95.25 307 LYS A CA 1
ATOM 2488 C C . LYS A 1 307 ? 8.165 16.346 11.210 1.00 95.25 307 LYS A C 1
ATOM 2490 O O . LYS A 1 307 ? 6.993 16.018 11.405 1.00 95.25 307 LYS A O 1
ATOM 2495 N N . GLN A 1 308 ? 8.859 15.941 10.146 1.00 94.94 308 GLN A N 1
ATOM 2496 C CA . GLN A 1 308 ? 8.254 15.146 9.082 1.00 94.94 308 GLN A CA 1
ATOM 2497 C C . GLN A 1 308 ? 7.848 13.748 9.563 1.00 94.94 308 GLN A C 1
ATOM 2499 O O . GLN A 1 308 ? 6.723 13.321 9.314 1.00 94.94 308 GLN A O 1
ATOM 2504 N N . VAL A 1 309 ? 8.693 13.070 10.339 1.00 94.81 309 VAL A N 1
ATOM 2505 C CA . VAL A 1 309 ? 8.386 11.771 10.955 1.00 94.81 309 VAL A CA 1
ATOM 2506 C C . VAL A 1 309 ? 7.179 11.873 11.892 1.00 94.81 309 VAL A C 1
ATOM 2508 O O . VAL A 1 309 ? 6.291 11.022 11.843 1.00 94.81 309 VAL A O 1
ATOM 2511 N N . ARG A 1 310 ? 7.083 12.927 12.719 1.00 94.75 310 ARG A N 1
ATOM 2512 C CA . ARG A 1 310 ? 5.896 13.166 13.565 1.00 94.75 310 ARG A CA 1
ATOM 2513 C C . ARG A 1 310 ? 4.633 13.361 12.725 1.00 94.75 310 ARG A C 1
ATOM 2515 O O . ARG A 1 310 ? 3.601 12.778 13.051 1.00 94.75 310 ARG A O 1
ATOM 2522 N N . LYS A 1 311 ? 4.717 14.132 11.634 1.00 94.75 311 LYS A N 1
ATOM 2523 C CA . LYS A 1 311 ? 3.606 14.333 10.692 1.00 94.75 311 LYS A CA 1
ATOM 2524 C C . LYS A 1 311 ? 3.154 13.008 10.072 1.00 94.75 311 LYS A C 1
ATOM 2526 O O . LYS A 1 311 ? 1.962 12.726 10.068 1.00 94.75 311 LYS A O 1
ATOM 2531 N N . LYS A 1 312 ? 4.087 12.174 9.611 1.00 93.50 312 LYS A N 1
ATOM 2532 C CA . LYS A 1 312 ? 3.797 10.855 9.024 1.00 93.50 312 LYS A CA 1
ATOM 2533 C C . LYS A 1 312 ? 3.134 9.901 10.012 1.00 93.50 312 LYS A C 1
ATOM 2535 O O . LYS A 1 312 ? 2.103 9.317 9.693 1.00 93.50 312 LYS A O 1
ATOM 2540 N N . LYS A 1 313 ? 3.631 9.844 11.251 1.00 94.88 313 LYS A N 1
ATOM 2541 C CA . LYS A 1 313 ? 2.990 9.071 12.328 1.00 94.88 313 LYS A CA 1
ATOM 2542 C C . LYS A 1 313 ? 1.576 9.553 12.627 1.00 94.88 313 LYS A C 1
ATOM 2544 O O . LYS A 1 313 ? 0.699 8.726 12.847 1.00 94.88 313 LYS A O 1
ATOM 2549 N N . LYS A 1 314 ? 1.351 10.871 12.651 1.00 94.25 314 LYS A N 1
ATOM 2550 C CA . LYS A 1 314 ? 0.013 11.445 12.837 1.00 94.25 314 LYS A CA 1
ATOM 2551 C C . LYS A 1 314 ? -0.930 11.010 11.709 1.00 94.25 314 LYS A C 1
ATOM 2553 O O . LYS A 1 314 ? -1.998 10.498 12.010 1.00 94.25 314 LYS A O 1
ATOM 2558 N N . ILE A 1 315 ? -0.487 11.108 10.455 1.00 94.12 315 ILE A N 1
ATOM 2559 C CA . ILE A 1 315 ? -1.259 10.672 9.281 1.00 94.12 315 ILE A CA 1
ATOM 2560 C C . ILE A 1 315 ? -1.617 9.180 9.365 1.00 94.12 315 ILE A C 1
ATOM 2562 O O . ILE A 1 315 ? -2.763 8.823 9.124 1.00 94.12 315 ILE A O 1
ATOM 2566 N N . LEU A 1 316 ? -0.673 8.305 9.738 1.00 93.94 316 LEU A N 1
ATOM 2567 C CA . LEU A 1 316 ? -0.969 6.876 9.918 1.00 93.94 316 LEU A CA 1
ATOM 2568 C C . LEU A 1 316 ? -1.991 6.633 11.032 1.00 93.94 316 LEU A C 1
ATOM 2570 O O . LEU A 1 316 ? -2.903 5.837 10.848 1.00 93.94 316 LEU A O 1
ATOM 2574 N N . LYS A 1 317 ? -1.872 7.328 12.172 1.00 93.50 317 LYS A N 1
ATOM 2575 C CA . LYS A 1 317 ? -2.853 7.226 13.267 1.00 93.50 317 LYS A CA 1
ATOM 2576 C C . LYS A 1 317 ? -4.251 7.648 12.819 1.00 93.50 317 LYS A C 1
ATOM 2578 O O . LYS A 1 317 ? -5.212 6.954 13.123 1.00 93.50 317 LYS A O 1
ATOM 2583 N N . GLU A 1 318 ? -4.351 8.752 12.085 1.00 93.62 318 GLU A N 1
ATOM 2584 C CA . GLU A 1 318 ? -5.618 9.239 11.529 1.00 93.62 318 GLU A CA 1
ATOM 2585 C C . GLU A 1 318 ? -6.202 8.245 10.516 1.00 93.62 318 GLU A C 1
ATOM 2587 O O . GLU A 1 318 ? -7.389 7.948 10.579 1.00 93.62 318 GLU A O 1
ATOM 2592 N N . GLY A 1 319 ? -5.372 7.662 9.644 1.00 93.81 319 GLY A N 1
ATOM 2593 C CA . GLY A 1 319 ? -5.801 6.630 8.695 1.00 93.81 319 GLY A CA 1
ATOM 2594 C C . GLY A 1 319 ? -6.267 5.328 9.355 1.00 93.81 319 GLY A C 1
ATOM 2595 O O . GLY A 1 319 ? -7.210 4.700 8.875 1.00 93.81 319 GLY A O 1
ATOM 2596 N N . ILE A 1 320 ? -5.642 4.934 10.470 1.00 94.44 320 ILE A N 1
ATOM 2597 C CA . ILE A 1 320 ? -6.066 3.780 11.277 1.00 94.44 320 ILE A CA 1
ATOM 2598 C C . ILE A 1 320 ? -7.399 4.067 11.978 1.00 94.44 320 ILE A C 1
ATOM 2600 O O . ILE A 1 320 ? -8.284 3.216 11.966 1.00 94.44 320 ILE A O 1
ATOM 2604 N N . LEU A 1 321 ? -7.567 5.256 12.565 1.00 94.50 321 LEU A N 1
ATOM 2605 C CA . LEU A 1 321 ? -8.838 5.657 13.172 1.00 94.50 321 LEU A CA 1
ATOM 2606 C C . LEU A 1 321 ? -9.961 5.671 12.128 1.00 94.50 321 LEU A C 1
ATOM 2608 O O . LEU A 1 321 ? -11.009 5.075 12.354 1.00 94.50 321 LEU A O 1
ATOM 2612 N N . ASP A 1 322 ? -9.720 6.271 10.962 1.00 95.50 322 ASP A N 1
ATOM 2613 C CA . ASP A 1 322 ? -10.665 6.249 9.844 1.00 95.50 322 ASP A CA 1
ATOM 2614 C C . ASP A 1 322 ? -11.042 4.811 9.440 1.00 95.50 322 ASP A C 1
ATOM 2616 O O . ASP A 1 322 ? -12.215 4.509 9.228 1.00 95.50 322 ASP A O 1
ATOM 2620 N N . PHE A 1 323 ? -10.080 3.882 9.425 1.00 96.06 323 PHE A N 1
ATOM 2621 C CA . PHE A 1 323 ? -10.348 2.472 9.130 1.00 96.06 323 PHE A CA 1
ATOM 2622 C C . PHE A 1 323 ? -11.241 1.801 10.181 1.00 96.06 323 PHE A C 1
ATOM 2624 O O . PHE A 1 323 ? -12.203 1.112 9.825 1.00 96.06 323 PHE A O 1
ATOM 2631 N N . LEU A 1 324 ? -10.960 2.033 11.466 1.00 95.25 324 LEU A N 1
ATOM 2632 C CA . LEU A 1 324 ? -11.762 1.519 12.579 1.00 95.25 324 LEU A CA 1
ATOM 2633 C C . LEU A 1 324 ? -13.201 2.050 12.547 1.00 95.25 324 LEU A C 1
ATOM 2635 O O . LEU A 1 324 ? -14.114 1.320 12.912 1.00 95.25 324 LEU A O 1
ATOM 2639 N N . LEU A 1 325 ? -13.397 3.294 12.103 1.00 95.94 325 LEU A N 1
ATOM 2640 C CA . LEU A 1 325 ? -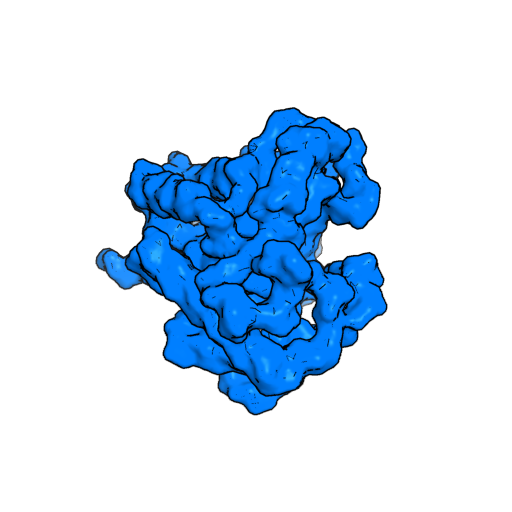14.711 3.933 11.986 1.00 95.94 325 LEU A CA 1
ATOM 2641 C C . LEU A 1 325 ? -15.477 3.528 10.718 1.00 95.94 325 LEU A C 1
ATOM 2643 O O . LEU A 1 325 ? -16.709 3.534 10.712 1.00 95.94 325 LEU A O 1
ATOM 2647 N N . SER A 1 326 ? -14.762 3.200 9.641 1.00 95.56 326 SER A N 1
ATOM 2648 C CA . SER A 1 326 ? -15.353 2.771 8.370 1.00 95.56 326 SER A CA 1
ATOM 2649 C C . SER A 1 326 ? -16.029 1.400 8.476 1.00 95.56 326 SER A C 1
ATOM 2651 O O . SER A 1 326 ? -15.829 0.670 9.442 1.00 95.56 326 SER A O 1
ATOM 2653 N N . LYS A 1 327 ? -16.779 0.996 7.447 1.00 95.06 327 LYS A N 1
ATOM 2654 C CA . LYS A 1 327 ? -17.286 -0.381 7.315 1.00 95.06 327 LYS A CA 1
ATOM 2655 C C . LYS A 1 327 ? -16.355 -1.297 6.504 1.00 95.06 327 LYS A C 1
ATOM 2657 O O . LYS A 1 327 ? -16.724 -2.436 6.259 1.00 95.06 327 LYS A O 1
ATOM 2662 N N . ASP A 1 328 ? -15.158 -0.832 6.135 1.00 95.31 328 ASP A N 1
ATOM 2663 C CA . ASP A 1 328 ? -14.172 -1.660 5.431 1.00 95.31 328 ASP A CA 1
ATOM 2664 C C . ASP A 1 328 ? -13.739 -2.828 6.326 1.00 95.31 328 ASP A C 1
ATOM 2666 O O . ASP A 1 328 ? -13.433 -2.629 7.509 1.00 95.31 328 ASP A O 1
ATOM 2670 N N . GLN A 1 329 ? -13.677 -4.030 5.768 1.00 95.25 329 GLN A N 1
ATOM 2671 C CA . GLN A 1 329 ? -13.098 -5.201 6.409 1.00 95.25 329 GLN A CA 1
ATOM 2672 C C . GLN A 1 329 ? -11.584 -5.241 6.188 1.00 95.25 329 GLN A C 1
ATOM 2674 O O . GLN A 1 329 ? -10.831 -5.506 7.128 1.00 95.25 329 GLN A O 1
ATOM 2679 N N . VAL A 1 330 ? -11.125 -4.931 4.973 1.00 95.38 330 VAL A N 1
ATOM 2680 C CA . VAL A 1 330 ? -9.716 -4.948 4.584 1.00 95.38 330 VAL A CA 1
ATOM 2681 C C . VAL A 1 330 ? -9.301 -3.598 4.004 1.00 95.38 330 VAL A C 1
ATOM 2683 O O . VAL A 1 330 ? -9.935 -3.029 3.119 1.00 95.38 330 VAL A O 1
ATOM 2686 N N . ARG A 1 331 ? -8.167 -3.072 4.464 1.00 95.69 331 ARG A N 1
ATOM 2687 C CA . ARG A 1 331 ? -7.595 -1.851 3.889 1.00 95.69 331 ARG A CA 1
ATOM 2688 C C . ARG A 1 331 ? -6.127 -2.032 3.569 1.00 95.69 331 ARG A C 1
ATOM 2690 O O . ARG A 1 331 ? -5.371 -2.563 4.383 1.00 95.69 331 ARG A O 1
ATOM 2697 N N . GLU A 1 332 ? -5.729 -1.554 2.395 1.00 96.69 332 GLU A N 1
ATOM 2698 C CA . GLU A 1 332 ? -4.322 -1.454 2.039 1.00 96.69 332 GLU A CA 1
ATOM 2699 C C . GLU A 1 332 ? -3.739 -0.127 2.532 1.00 96.69 332 GLU A C 1
ATOM 2701 O O . GLU A 1 332 ? -4.373 0.917 2.402 1.00 96.69 332 GLU A O 1
ATOM 2706 N N . ILE A 1 333 ? -2.519 -0.138 3.060 1.00 96.00 333 ILE A N 1
ATOM 2707 C CA . ILE A 1 333 ? -1.703 1.050 3.314 1.00 96.00 333 ILE A CA 1
ATOM 2708 C C . ILE A 1 333 ? -0.466 0.950 2.429 1.00 96.00 333 ILE A C 1
ATOM 2710 O O . ILE A 1 333 ? 0.316 0.013 2.573 1.00 96.00 333 ILE A O 1
ATOM 2714 N N . VAL A 1 334 ? -0.268 1.935 1.555 1.00 95.19 334 VAL A N 1
ATOM 2715 C CA . VAL A 1 334 ? 0.904 1.994 0.671 1.00 95.19 334 VAL A CA 1
ATOM 2716 C C . VAL A 1 334 ? 1.998 2.828 1.319 1.00 95.19 334 VAL A C 1
ATOM 2718 O O . VAL A 1 334 ? 1.751 3.941 1.799 1.00 95.19 334 VAL A O 1
ATOM 2721 N N . ILE A 1 335 ? 3.217 2.295 1.327 1.00 95.00 335 ILE A N 1
ATOM 2722 C CA . ILE A 1 335 ? 4.390 2.932 1.922 1.00 95.00 335 ILE A CA 1
ATOM 2723 C C . ILE A 1 335 ? 5.578 2.803 0.972 1.00 95.00 335 ILE A C 1
ATOM 2725 O O . ILE A 1 335 ? 5.712 1.811 0.268 1.00 95.00 335 ILE A O 1
ATOM 2729 N N . HIS A 1 336 ? 6.465 3.796 0.978 1.00 94.81 336 HIS A N 1
ATOM 2730 C CA . HIS A 1 336 ? 7.729 3.720 0.253 1.00 94.81 336 HIS A CA 1
ATOM 2731 C C . HIS A 1 336 ? 8.871 3.805 1.250 1.00 94.81 336 HIS A C 1
ATOM 2733 O O . HIS A 1 336 ? 8.955 4.735 2.054 1.00 94.81 336 HIS A O 1
ATOM 2739 N N . LEU A 1 337 ? 9.745 2.807 1.222 1.00 95.75 337 LEU A N 1
ATOM 2740 C CA . LEU A 1 337 ? 10.782 2.636 2.226 1.00 95.75 337 LEU A CA 1
ATOM 2741 C C . LEU A 1 337 ? 12.142 2.812 1.576 1.00 95.75 337 LEU A C 1
ATOM 2743 O O . LEU A 1 337 ? 12.397 2.268 0.514 1.00 95.75 337 LEU A O 1
ATOM 2747 N N . ILE A 1 338 ? 13.021 3.559 2.234 1.00 95.38 338 ILE A N 1
ATOM 2748 C CA . ILE A 1 338 ? 14.453 3.505 1.954 1.00 95.38 338 ILE A CA 1
ATOM 2749 C C . ILE A 1 338 ? 15.187 3.572 3.290 1.00 95.38 338 ILE A C 1
ATOM 2751 O O . ILE A 1 338 ? 14.930 4.445 4.131 1.00 95.38 338 ILE A O 1
ATOM 2755 N N . LYS A 1 339 ? 16.075 2.610 3.522 1.00 95.69 339 LYS A N 1
ATOM 2756 C CA . LYS A 1 339 ? 16.927 2.581 4.706 1.00 95.69 339 LYS A CA 1
ATOM 2757 C C . LYS A 1 339 ? 18.249 3.247 4.351 1.00 95.69 339 LYS A C 1
ATOM 2759 O O . LYS A 1 339 ? 19.135 2.622 3.791 1.00 95.69 339 LYS A O 1
ATOM 2764 N N . SER A 1 340 ? 18.384 4.511 4.726 1.00 94.69 340 SER A N 1
ATOM 2765 C CA . SER A 1 340 ? 19.627 5.266 4.571 1.00 94.69 340 SER A CA 1
ATOM 2766 C C . SER A 1 340 ? 19.961 5.993 5.868 1.00 94.69 340 SER A C 1
ATOM 2768 O O . SER A 1 340 ? 19.071 6.283 6.673 1.00 94.69 340 SER A O 1
ATOM 2770 N N . GLU A 1 341 ? 21.234 6.322 6.073 1.00 93.31 341 GLU A N 1
ATOM 2771 C CA . GLU A 1 341 ? 21.681 7.243 7.126 1.00 93.31 341 GLU A CA 1
ATOM 2772 C C . GLU A 1 341 ? 21.721 8.702 6.649 1.00 93.31 341 GLU A C 1
ATOM 2774 O O . GLU A 1 341 ? 21.711 9.625 7.467 1.00 93.31 341 GLU A O 1
ATOM 2779 N N . ASN A 1 342 ? 21.635 8.935 5.337 1.00 93.50 342 ASN A N 1
ATOM 2780 C CA . ASN A 1 342 ? 21.591 10.276 4.775 1.00 93.50 342 ASN A CA 1
ATOM 2781 C C . ASN A 1 342 ? 20.270 10.983 5.125 1.00 93.50 342 ASN A C 1
ATOM 2783 O O . ASN A 1 342 ? 19.179 10.408 5.110 1.00 93.50 342 ASN A O 1
ATOM 2787 N N . ARG A 1 343 ? 20.373 12.266 5.494 1.00 93.69 343 ARG A N 1
ATOM 2788 C CA . ARG A 1 343 ? 19.238 13.127 5.896 1.00 93.69 343 ARG A CA 1
ATOM 2789 C C . ARG A 1 343 ? 19.160 14.415 5.083 1.00 93.69 343 ARG A C 1
ATOM 2791 O O . ARG A 1 343 ? 18.436 15.335 5.444 1.00 93.69 343 ARG A O 1
ATOM 2798 N N . ARG A 1 344 ? 19.921 14.514 3.996 1.00 92.19 344 ARG A N 1
ATOM 2799 C CA . ARG A 1 344 ? 19.874 15.649 3.075 1.00 92.19 344 ARG A CA 1
ATOM 2800 C C . ARG A 1 344 ? 19.574 15.119 1.687 1.00 92.19 344 ARG A C 1
ATOM 2802 O O . ARG A 1 344 ? 20.283 14.247 1.198 1.00 92.19 344 ARG A O 1
ATOM 2809 N N . GLN A 1 345 ? 18.559 15.690 1.047 1.00 93.94 345 GLN A N 1
ATOM 2810 C CA . GLN A 1 345 ? 18.136 15.292 -0.295 1.00 93.94 345 GLN A CA 1
ATOM 2811 C C . GLN A 1 345 ? 19.298 15.316 -1.296 1.00 93.94 345 GLN A C 1
ATOM 2813 O O . GLN A 1 345 ? 19.470 14.380 -2.062 1.00 93.94 345 GLN A O 1
ATOM 2818 N N . ARG A 1 346 ? 20.150 16.347 -1.247 1.00 93.38 346 ARG A N 1
ATOM 2819 C CA . ARG A 1 346 ? 21.314 16.469 -2.138 1.00 93.38 346 ARG A CA 1
ATOM 2820 C C . ARG A 1 346 ? 22.319 15.315 -1.998 1.00 93.38 346 ARG A C 1
ATOM 2822 O O . ARG A 1 346 ? 22.931 14.936 -2.987 1.00 93.38 346 ARG A O 1
ATOM 2829 N N . ASP A 1 347 ? 22.492 14.788 -0.784 1.00 94.19 347 ASP A N 1
ATOM 2830 C CA . ASP A 1 347 ? 23.459 13.723 -0.510 1.00 94.19 347 ASP A CA 1
ATOM 2831 C C . ASP A 1 347 ? 22.887 12.392 -1.033 1.00 94.19 347 ASP A C 1
ATOM 2833 O O . ASP A 1 347 ? 23.585 11.667 -1.733 1.00 94.19 347 ASP A O 1
ATOM 2837 N N . LEU A 1 348 ? 21.581 12.159 -0.828 1.00 94.00 348 LEU A N 1
ATOM 2838 C CA . LEU A 1 348 ? 20.844 11.033 -1.419 1.00 94.00 348 LEU A CA 1
ATOM 2839 C C . LEU A 1 348 ? 20.857 11.070 -2.955 1.00 94.00 348 LEU A C 1
ATOM 2841 O O . LEU A 1 348 ? 21.140 10.058 -3.583 1.00 94.00 348 LEU A O 1
ATOM 2845 N N . ILE A 1 349 ? 20.601 12.230 -3.568 1.00 93.69 349 ILE A N 1
ATOM 2846 C CA . ILE A 1 349 ? 20.663 12.394 -5.030 1.00 93.69 349 ILE A CA 1
ATOM 2847 C C . ILE A 1 349 ? 22.061 12.043 -5.544 1.00 93.69 349 ILE A C 1
ATOM 2849 O O . ILE A 1 349 ? 22.188 11.299 -6.510 1.00 93.69 349 ILE A O 1
ATOM 2853 N N . LYS A 1 350 ? 23.110 12.564 -4.895 1.00 94.50 350 LYS A N 1
ATOM 2854 C CA . LYS A 1 350 ? 24.496 12.320 -5.306 1.00 94.50 350 LYS A CA 1
ATOM 2855 C C . LYS A 1 350 ? 24.864 10.837 -5.215 1.00 94.50 350 LYS A C 1
ATOM 2857 O O . LYS A 1 350 ? 25.511 10.328 -6.122 1.00 94.50 350 LYS A O 1
ATOM 2862 N N . GLU A 1 351 ? 24.467 10.174 -4.133 1.00 94.38 351 GLU A N 1
ATOM 2863 C CA . GLU A 1 351 ? 24.719 8.749 -3.891 1.00 94.38 351 GLU A CA 1
ATOM 2864 C C . GLU A 1 351 ? 24.043 7.853 -4.937 1.00 94.38 351 GLU A C 1
ATOM 2866 O O . GLU A 1 351 ? 24.643 6.887 -5.394 1.00 94.38 351 GLU A O 1
ATOM 2871 N N . HIS A 1 352 ? 22.844 8.225 -5.392 1.00 93.81 352 HIS A N 1
ATOM 2872 C CA . HIS A 1 352 ? 22.041 7.417 -6.314 1.00 93.81 352 HIS A CA 1
ATOM 2873 C C . HIS A 1 352 ? 22.035 7.971 -7.744 1.00 93.81 352 HIS A C 1
ATOM 2875 O O . HIS A 1 352 ? 21.157 7.643 -8.539 1.00 93.81 352 HIS A O 1
ATOM 2881 N N . GLN A 1 353 ? 23.002 8.818 -8.104 1.00 91.31 353 GLN A N 1
ATOM 2882 C CA . GLN A 1 353 ? 23.056 9.434 -9.432 1.00 91.31 353 GLN A CA 1
ATOM 2883 C C . GLN A 1 353 ? 23.206 8.382 -10.545 1.00 91.31 353 GLN A C 1
ATOM 2885 O O . GLN A 1 353 ? 22.612 8.538 -11.610 1.00 91.31 353 GLN A O 1
ATOM 2890 N N . SER A 1 354 ? 23.946 7.297 -10.284 1.00 89.19 354 SER A N 1
ATOM 2891 C CA . SER A 1 354 ? 24.124 6.172 -11.215 1.00 89.19 354 SER A CA 1
ATOM 2892 C C . SER A 1 354 ? 22.824 5.422 -11.513 1.00 89.19 354 SER A C 1
ATOM 2894 O O . SER A 1 354 ? 22.705 4.815 -12.575 1.00 89.19 354 SER A O 1
ATOM 2896 N N . LEU A 1 355 ? 21.821 5.497 -10.626 1.00 88.75 355 LEU A N 1
ATOM 2897 C CA . LEU A 1 355 ? 20.513 4.881 -10.858 1.00 88.75 355 LEU A CA 1
ATOM 2898 C C . LEU A 1 355 ? 19.843 5.446 -12.114 1.00 88.75 355 LEU A C 1
ATOM 2900 O O . LEU A 1 355 ? 19.144 4.715 -12.803 1.00 88.75 355 LEU A O 1
ATOM 2904 N N . LEU A 1 356 ? 20.092 6.716 -12.450 1.00 84.44 356 LEU A N 1
ATOM 2905 C CA . LEU A 1 356 ? 19.501 7.356 -13.628 1.00 84.44 356 LEU A CA 1
ATOM 2906 C C . LEU A 1 356 ? 19.918 6.692 -14.947 1.00 84.44 356 LEU A C 1
ATOM 2908 O O . LEU A 1 356 ? 19.157 6.761 -15.913 1.00 84.44 356 LEU A O 1
ATOM 2912 N N . ASP A 1 357 ? 21.089 6.055 -14.971 1.00 83.75 357 ASP A N 1
ATOM 2913 C CA . ASP A 1 357 ? 21.597 5.320 -16.131 1.00 83.75 357 ASP A CA 1
ATOM 2914 C C . ASP A 1 357 ? 21.222 3.830 -16.084 1.00 83.75 357 ASP A C 1
ATOM 2916 O O . ASP A 1 357 ? 21.140 3.184 -17.126 1.00 83.75 357 ASP A O 1
ATOM 2920 N N . LEU A 1 358 ? 20.984 3.279 -14.887 1.00 84.38 358 LEU A N 1
ATOM 2921 C CA . LEU A 1 358 ? 20.701 1.854 -14.674 1.00 84.38 358 LEU A CA 1
ATOM 2922 C C . LEU A 1 358 ? 19.210 1.509 -14.724 1.00 84.38 358 LEU A C 1
ATOM 2924 O O . LEU A 1 358 ? 18.852 0.415 -15.156 1.00 84.38 358 LEU A O 1
ATOM 2928 N N . TYR A 1 359 ? 18.345 2.406 -14.251 1.00 90.25 359 TYR A N 1
ATOM 2929 C CA . TYR A 1 359 ? 16.908 2.176 -14.178 1.00 90.25 359 TYR A CA 1
ATOM 2930 C C . TYR A 1 359 ? 16.138 3.501 -14.194 1.00 90.25 359 TYR A C 1
ATOM 2932 O O . TYR A 1 359 ? 16.129 4.274 -13.231 1.00 90.25 359 TYR A O 1
ATOM 2940 N N . SER A 1 360 ? 15.459 3.776 -15.307 1.00 88.25 360 SER A N 1
ATOM 2941 C CA . SER A 1 360 ? 14.636 4.977 -15.450 1.00 88.25 360 SER A CA 1
ATOM 2942 C C . SER A 1 360 ? 13.354 4.889 -14.611 1.00 88.25 360 SER A C 1
ATOM 2944 O O . SER A 1 360 ? 12.866 3.808 -14.307 1.00 88.25 360 SER A O 1
ATOM 2946 N N . GLY A 1 361 ? 12.774 6.039 -14.253 1.00 82.69 361 GLY A N 1
ATOM 2947 C CA . GLY A 1 361 ? 11.416 6.108 -13.692 1.00 82.69 361 GLY A CA 1
ATOM 2948 C C . GLY A 1 361 ? 11.285 5.895 -12.175 1.00 82.69 361 GLY A C 1
ATOM 2949 O O . GLY A 1 361 ? 10.171 5.954 -11.656 1.00 82.69 361 GLY A O 1
ATOM 2950 N N . ILE A 1 362 ? 12.404 5.760 -11.451 1.00 87.19 362 ILE A N 1
ATOM 2951 C CA . ILE A 1 362 ? 12.476 5.986 -9.998 1.00 87.19 362 ILE A CA 1
ATOM 2952 C C . ILE A 1 362 ? 13.011 7.403 -9.740 1.00 87.19 362 ILE A C 1
ATOM 2954 O O . ILE A 1 362 ? 14.107 7.757 -10.174 1.00 87.19 362 ILE A O 1
ATOM 2958 N N . ASP A 1 363 ? 12.243 8.237 -9.034 1.00 88.00 363 ASP A N 1
ATOM 2959 C CA . ASP A 1 363 ? 12.648 9.617 -8.737 1.00 88.00 363 ASP A CA 1
ATOM 2960 C C . ASP A 1 363 ? 13.540 9.696 -7.487 1.00 88.00 363 ASP A C 1
ATOM 2962 O O . ASP A 1 363 ? 13.059 9.739 -6.351 1.00 88.00 363 ASP A O 1
ATOM 2966 N N . ILE A 1 364 ? 14.857 9.782 -7.696 1.00 90.88 364 ILE A N 1
ATOM 2967 C CA . ILE A 1 364 ? 15.852 9.928 -6.620 1.00 90.88 364 ILE A CA 1
ATOM 2968 C C . ILE A 1 364 ? 15.656 11.196 -5.774 1.00 90.88 364 ILE A C 1
ATOM 2970 O O . ILE A 1 364 ? 16.095 11.248 -4.625 1.00 90.88 364 ILE A O 1
ATOM 2974 N N . LYS A 1 365 ? 14.956 12.222 -6.283 1.00 89.44 365 LYS A N 1
ATOM 2975 C CA . LYS A 1 365 ? 14.651 13.431 -5.500 1.00 89.44 365 LYS A CA 1
ATOM 2976 C C . LYS A 1 365 ? 13.618 13.165 -4.409 1.00 89.44 365 LYS A C 1
ATOM 2978 O O . LYS A 1 365 ? 13.502 13.968 -3.493 1.00 89.44 365 LYS A O 1
ATOM 2983 N N . TYR A 1 366 ? 12.874 12.066 -4.493 1.00 89.25 366 TYR A N 1
ATOM 2984 C CA . TYR A 1 366 ? 11.893 11.662 -3.489 1.00 89.25 366 TYR A CA 1
ATOM 2985 C C . TYR A 1 366 ? 12.499 10.763 -2.386 1.00 89.25 366 TYR A C 1
ATOM 2987 O O . TYR A 1 366 ? 11.833 10.431 -1.404 1.00 89.25 366 TYR A O 1
ATOM 2995 N N . PHE A 1 367 ? 13.773 10.368 -2.485 1.00 94.56 367 PHE A N 1
ATOM 2996 C CA . PHE A 1 367 ? 14.358 9.419 -1.529 1.00 94.56 367 PHE A CA 1
ATOM 2997 C C . PHE A 1 367 ? 14.362 9.938 -0.089 1.00 94.56 367 PHE A C 1
ATOM 2999 O O . PHE A 1 367 ? 14.143 9.168 0.840 1.00 94.56 367 PHE A O 1
ATOM 3006 N N . ASP A 1 368 ? 14.501 11.244 0.127 1.00 94.50 368 ASP A N 1
ATOM 3007 C CA . ASP A 1 368 ? 14.396 11.836 1.462 1.00 94.50 368 ASP A CA 1
ATOM 3008 C C . ASP A 1 368 ? 12.993 11.667 2.082 1.00 94.50 368 ASP A C 1
ATOM 3010 O O . ASP A 1 368 ? 12.850 11.402 3.281 1.00 94.50 368 ASP A O 1
ATOM 3014 N N . GLY A 1 369 ? 11.945 11.739 1.260 1.00 93.25 369 GLY A N 1
ATOM 3015 C CA . GLY A 1 369 ? 10.583 11.393 1.649 1.00 93.25 369 GLY A CA 1
ATOM 3016 C C . GLY A 1 369 ? 10.441 9.931 2.062 1.00 93.25 369 GLY A C 1
ATOM 3017 O O . GLY A 1 369 ? 9.898 9.659 3.136 1.00 93.25 369 GLY A O 1
ATOM 3018 N N . ARG A 1 370 ? 11.009 9.002 1.283 1.00 95.12 370 ARG A N 1
ATOM 3019 C CA . ARG A 1 370 ? 11.033 7.565 1.618 1.00 95.12 370 ARG A CA 1
ATOM 3020 C C . ARG A 1 370 ? 11.784 7.283 2.924 1.00 95.12 370 ARG A C 1
ATOM 3022 O O . ARG A 1 370 ? 11.350 6.447 3.717 1.00 95.12 370 ARG A O 1
ATOM 3029 N N . VAL A 1 371 ? 12.868 8.018 3.214 1.00 96.25 371 VAL A N 1
ATOM 3030 C CA . VAL A 1 371 ? 13.590 7.886 4.496 1.00 96.25 371 VAL A CA 1
ATOM 3031 C C . VAL A 1 371 ? 12.663 8.300 5.640 1.00 96.25 371 VAL A C 1
ATOM 3033 O O . VAL A 1 371 ? 12.587 7.624 6.667 1.00 96.25 371 VAL A O 1
ATOM 3036 N N . ALA A 1 372 ? 11.931 9.408 5.483 1.00 95.25 372 ALA A N 1
ATOM 3037 C CA . ALA A 1 372 ? 11.011 9.887 6.511 1.00 95.25 372 ALA A CA 1
ATOM 3038 C C . ALA A 1 372 ? 9.850 8.904 6.750 1.00 95.25 372 ALA A C 1
ATOM 3040 O O . ALA A 1 372 ? 9.440 8.710 7.898 1.00 95.25 372 ALA A O 1
ATOM 3041 N N . GLU A 1 373 ? 9.352 8.261 5.692 1.00 95.12 373 GLU A N 1
ATOM 3042 C CA . GLU A 1 373 ? 8.360 7.187 5.773 1.00 95.12 373 GLU A CA 1
ATOM 3043 C C . GLU A 1 373 ? 8.903 5.971 6.535 1.00 95.12 373 GLU A C 1
ATOM 3045 O O . GLU A 1 373 ? 8.280 5.550 7.514 1.00 95.12 373 GLU A O 1
ATOM 3050 N N . TYR A 1 374 ? 10.101 5.482 6.202 1.00 96.19 374 TYR A N 1
ATOM 3051 C CA . TYR A 1 374 ? 10.761 4.391 6.931 1.00 96.19 374 TYR A CA 1
ATOM 3052 C C . TYR A 1 374 ? 10.959 4.712 8.424 1.00 96.19 374 TYR A C 1
ATOM 3054 O O . TYR A 1 374 ? 10.589 3.932 9.308 1.00 96.19 374 TYR A O 1
ATOM 3062 N N . LEU A 1 375 ? 11.472 5.904 8.744 1.00 95.50 375 LEU A N 1
ATOM 3063 C CA . LEU A 1 375 ? 11.681 6.341 10.130 1.00 95.50 375 LEU A CA 1
ATOM 3064 C C . LEU A 1 375 ? 10.369 6.504 10.915 1.00 95.50 375 LEU A C 1
ATOM 3066 O O . LEU A 1 375 ? 10.363 6.389 12.148 1.00 95.50 375 LEU A O 1
ATOM 3070 N N . SER A 1 376 ? 9.252 6.752 10.228 1.00 94.81 376 SER A N 1
ATOM 3071 C CA . SER A 1 376 ? 7.933 6.809 10.858 1.00 94.81 376 SER A CA 1
ATOM 3072 C C . SER A 1 376 ? 7.457 5.449 11.375 1.00 94.81 376 SER A C 1
ATOM 3074 O O . SER A 1 376 ? 6.763 5.408 12.393 1.00 94.81 376 SER A O 1
ATOM 3076 N N . LEU A 1 377 ? 7.907 4.353 10.756 1.00 94.38 377 LEU A N 1
ATOM 3077 C CA . LEU A 1 377 ? 7.609 2.987 11.183 1.00 94.38 377 LEU A CA 1
ATOM 3078 C C . LEU A 1 377 ? 8.605 2.463 12.222 1.00 94.38 377 LEU A C 1
ATOM 3080 O O . LEU A 1 377 ? 8.222 1.683 13.089 1.00 94.38 377 LEU A O 1
ATOM 3084 N N . LYS A 1 378 ? 9.869 2.905 12.178 1.00 91.00 378 LYS A N 1
ATOM 3085 C CA . LYS A 1 378 ? 10.944 2.333 13.007 1.00 91.00 378 LYS A CA 1
ATOM 3086 C C . LYS A 1 378 ? 10.696 2.413 14.518 1.00 91.00 378 LYS A C 1
ATOM 3088 O O . LYS A 1 378 ? 10.947 1.451 15.236 1.00 91.00 378 LYS A O 1
ATOM 3093 N N . ASN A 1 379 ? 10.180 3.545 15.002 1.00 78.44 379 ASN A N 1
ATOM 3094 C CA . ASN A 1 379 ? 9.991 3.810 16.434 1.00 78.44 379 ASN A CA 1
ATOM 3095 C C . ASN A 1 379 ? 8.536 4.181 16.732 1.00 78.44 379 ASN A C 1
ATOM 3097 O O . ASN A 1 379 ? 8.013 5.090 16.091 1.00 78.44 379 ASN A O 1
ATOM 3101 N N . ASN A 1 380 ? 7.905 3.590 17.753 1.00 77.75 380 ASN A N 1
ATOM 3102 C CA . ASN A 1 380 ? 6.503 3.868 18.118 1.00 77.75 380 ASN A CA 1
ATOM 3103 C C . ASN A 1 380 ? 5.556 3.753 16.914 1.00 77.75 380 ASN A C 1
ATOM 3105 O O . ASN A 1 380 ? 4.774 4.669 16.644 1.00 77.75 380 ASN A O 1
ATOM 3109 N N . ASN A 1 381 ? 5.698 2.657 16.164 1.00 82.81 381 ASN A N 1
ATOM 3110 C CA . ASN A 1 381 ? 4.912 2.388 14.969 1.00 82.81 381 ASN A CA 1
ATOM 3111 C C . ASN A 1 381 ? 3.407 2.434 15.307 1.00 82.81 381 ASN A C 1
ATOM 3113 O O . ASN A 1 381 ? 2.957 1.587 16.084 1.00 82.81 381 ASN A O 1
ATOM 3117 N N . PRO A 1 382 ? 2.622 3.366 14.732 1.00 80.31 382 PRO A N 1
ATOM 3118 C CA . PRO A 1 382 ? 1.178 3.450 14.963 1.00 80.31 382 PRO A CA 1
ATOM 3119 C C . PRO A 1 382 ? 0.421 2.140 14.725 1.00 80.31 382 PRO A C 1
ATOM 3121 O O . PRO A 1 382 ? -0.538 1.851 15.437 1.00 80.31 382 PRO A O 1
ATOM 3124 N N . ILE A 1 383 ? 0.887 1.331 13.773 1.00 80.94 383 ILE A N 1
ATOM 3125 C CA . ILE A 1 383 ? 0.296 0.036 13.430 1.00 80.94 383 ILE A CA 1
ATOM 3126 C C . ILE A 1 383 ? 0.438 -0.941 14.602 1.00 80.94 383 ILE A C 1
ATOM 3128 O O . ILE A 1 383 ? -0.538 -1.539 15.038 1.00 80.94 383 ILE A O 1
ATOM 3132 N N . LYS A 1 384 ? 1.634 -1.032 15.200 1.00 79.44 384 LYS A N 1
ATOM 3133 C CA . LYS A 1 384 ? 1.881 -1.902 16.364 1.00 79.44 384 LYS A CA 1
ATOM 3134 C C . LYS A 1 384 ? 1.161 -1.452 17.633 1.00 79.44 384 LYS A C 1
ATOM 3136 O O . LYS A 1 384 ? 0.967 -2.256 18.536 1.00 79.44 384 LYS A O 1
ATOM 3141 N N . LEU A 1 385 ? 0.793 -0.176 17.714 1.00 71.94 385 LEU A N 1
ATOM 3142 C CA . LEU A 1 385 ? 0.030 0.376 18.834 1.00 71.94 385 LEU A CA 1
ATOM 3143 C C . LEU A 1 385 ? -1.476 0.081 18.732 1.00 71.94 385 LEU A C 1
ATOM 3145 O O . LEU A 1 385 ? -2.215 0.460 19.634 1.00 71.94 385 LEU A O 1
ATOM 3149 N N . SER A 1 386 ? -1.916 -0.600 17.669 1.00 77.12 386 SER A N 1
ATOM 3150 C CA . SER A 1 386 ? -3.311 -0.994 17.442 1.00 77.12 386 SER A CA 1
ATOM 3151 C C . SER A 1 386 ? -3.444 -2.527 17.412 1.00 77.12 386 SER A C 1
ATOM 3153 O O . SER A 1 386 ? -3.789 -3.086 16.373 1.00 77.12 386 SER A O 1
ATOM 3155 N N . PRO A 1 387 ? -3.152 -3.240 18.522 1.00 76.44 387 PRO A N 1
ATOM 3156 C CA . PRO A 1 387 ? -3.033 -4.706 18.547 1.00 76.44 387 PRO A CA 1
ATOM 3157 C C . PRO A 1 387 ? -4.333 -5.462 18.234 1.00 76.44 387 PRO A C 1
ATOM 3159 O O . PRO A 1 387 ? -4.303 -6.666 18.002 1.00 76.44 387 PRO A O 1
ATOM 3162 N N . TRP A 1 388 ? -5.476 -4.777 18.237 1.00 81.75 388 TRP A N 1
ATOM 3163 C CA . TRP A 1 388 ? -6.777 -5.336 17.865 1.00 81.75 388 TRP A CA 1
ATOM 3164 C C . TRP A 1 388 ? -7.025 -5.362 16.349 1.00 81.75 388 TRP A C 1
ATOM 3166 O O . TRP A 1 388 ? -8.011 -5.956 15.920 1.00 81.75 388 TRP A O 1
ATOM 3176 N N . ILE A 1 389 ? -6.155 -4.748 15.538 1.00 89.12 389 ILE A N 1
ATOM 3177 C CA . ILE A 1 389 ? -6.203 -4.851 14.076 1.00 89.12 389 ILE A CA 1
ATOM 3178 C C . ILE A 1 389 ? -5.210 -5.922 13.637 1.00 89.12 389 ILE A C 1
ATOM 3180 O O . ILE A 1 389 ? -4.007 -5.800 13.876 1.00 89.12 389 ILE A O 1
ATOM 3184 N N . ALA A 1 390 ? -5.707 -6.966 12.982 1.00 91.50 390 ALA A N 1
ATOM 3185 C CA . ALA A 1 390 ? -4.855 -8.021 12.457 1.00 91.50 390 ALA A CA 1
ATOM 3186 C C . ALA A 1 390 ? -4.229 -7.604 11.120 1.00 91.50 390 ALA A C 1
ATOM 3188 O O . ALA A 1 390 ? -4.787 -6.811 10.361 1.00 91.50 390 ALA A O 1
ATOM 3189 N N . PHE A 1 391 ? -3.075 -8.177 10.796 1.00 93.81 391 PHE A N 1
ATOM 3190 C CA . PHE A 1 391 ? -2.613 -8.197 9.413 1.00 93.81 391 PHE A CA 1
ATOM 3191 C C . PHE A 1 391 ? -3.451 -9.181 8.604 1.00 93.81 391 PHE A C 1
ATOM 3193 O O . PHE A 1 391 ? -3.873 -10.216 9.119 1.00 93.81 391 PHE A O 1
ATOM 3200 N N . LEU A 1 392 ? -3.707 -8.848 7.338 1.00 94.00 392 LEU A N 1
ATOM 3201 C CA . LEU A 1 392 ? -4.313 -9.776 6.394 1.00 94.00 392 LEU A CA 1
ATOM 3202 C C . LEU A 1 392 ? -3.383 -10.999 6.277 1.00 94.00 392 LEU A C 1
ATOM 3204 O O . LEU A 1 392 ? -2.214 -10.817 5.917 1.00 94.00 392 LEU A O 1
ATOM 3208 N N . PRO A 1 393 ? -3.848 -12.218 6.604 1.00 89.75 393 PRO A N 1
ATOM 3209 C CA . PRO A 1 393 ? -3.013 -13.410 6.520 1.00 89.75 393 PRO A CA 1
ATOM 3210 C C . PRO A 1 393 ? -2.639 -13.687 5.064 1.00 89.75 393 PRO A C 1
ATOM 3212 O O . PRO A 1 393 ? -3.435 -13.437 4.157 1.00 89.75 393 PRO A O 1
ATOM 3215 N N . CYS A 1 394 ? -1.420 -14.175 4.843 1.00 84.44 394 CYS A N 1
ATOM 3216 C CA . CYS A 1 394 ? -1.007 -14.664 3.531 1.00 84.44 394 CYS A CA 1
ATOM 3217 C C . CYS A 1 394 ? -1.729 -15.989 3.257 1.00 84.44 394 CYS A C 1
ATOM 3219 O O . CYS A 1 394 ? -1.834 -16.836 4.146 1.00 84.44 394 CYS A O 1
ATOM 3221 N N . SER A 1 395 ? -2.258 -16.166 2.046 1.00 65.75 395 SER A N 1
ATOM 3222 C CA . SER A 1 395 ? -3.072 -17.329 1.652 1.00 65.75 395 SER A CA 1
ATOM 3223 C C . SER A 1 395 ? -2.335 -18.668 1.799 1.00 65.75 395 SER A C 1
ATOM 3225 O O . SER A 1 395 ? -2.977 -19.702 1.968 1.00 65.75 395 SER A O 1
ATOM 3227 N N . GLN A 1 396 ? -0.998 -18.657 1.831 1.00 59.69 396 GLN A N 1
ATOM 3228 C CA . GLN A 1 396 ? -0.185 -19.849 2.090 1.00 59.69 396 GLN A CA 1
ATOM 3229 C C . GLN A 1 396 ? -0.240 -20.355 3.540 1.00 59.69 396 GLN A C 1
ATOM 3231 O O . GLN A 1 396 ? 0.150 -21.490 3.790 1.00 59.69 396 GLN A O 1
ATOM 3236 N N . GLN A 1 397 ? -0.796 -19.588 4.485 1.00 44.50 397 GLN A N 1
ATOM 3237 C CA . GLN A 1 397 ? -1.033 -20.065 5.855 1.00 44.50 397 GLN A CA 1
ATOM 3238 C C . GLN A 1 397 ? -2.234 -21.014 5.982 1.00 44.50 397 GLN A C 1
ATOM 3240 O O . GLN A 1 397 ? -2.423 -21.604 7.040 1.00 44.50 397 GLN A O 1
ATOM 3245 N N . ALA A 1 398 ? -3.067 -21.168 4.947 1.00 33.69 398 ALA A N 1
ATOM 3246 C CA . ALA A 1 398 ? -4.313 -21.934 5.044 1.00 33.69 398 ALA A CA 1
ATOM 3247 C C . ALA A 1 398 ? -4.136 -23.468 4.969 1.00 33.69 398 ALA A C 1
ATOM 3249 O O . ALA A 1 398 ? -5.133 -24.182 4.872 1.00 33.69 398 ALA A O 1
ATOM 3250 N N . VAL A 1 399 ? -2.902 -23.988 5.012 1.00 29.12 399 VAL A N 1
ATOM 3251 C CA . VAL A 1 399 ? -2.622 -25.433 4.977 1.00 29.12 399 VAL A CA 1
ATOM 3252 C C . VAL A 1 399 ? -1.741 -25.834 6.158 1.00 29.12 399 VAL A C 1
ATOM 3254 O O . VAL A 1 399 ? -0.533 -26.005 6.025 1.00 29.12 399 VAL A O 1
ATOM 3257 N N . THR A 1 400 ? -2.372 -25.996 7.315 1.00 27.52 400 THR A N 1
ATOM 3258 C CA . THR A 1 400 ? -1.883 -26.815 8.434 1.00 27.52 400 THR A CA 1
ATOM 3259 C C . THR A 1 400 ? -3.070 -27.462 9.114 1.00 27.52 400 THR A C 1
ATOM 3261 O O . THR A 1 400 ? -4.002 -26.695 9.456 1.00 27.52 400 THR A O 1
#

Sequence (400 aa):
METYRGIATTLMNSRIDYPSVNARKGVLLNAGSEIEISHAIKGEMYRSTDIWYVLTNHTFVWSGTIHTPQSVPFIEKKLLITADDIGIVQEIDEGAKMALYNKWINSVAILVNGKTESNLTELYEFLKNNCSKSSDIPLIDTTHLGLHFTMTSGEPVANPADVGLLLDDKGCFKKFTKFNKDYEADQYVHQIILEFQAQYDKFKSVFKREPDHLTSHHDVLTFNRPLFHFMNEWSDKRNIPIRNHKFLPSGKRFWYDTLVLRNVDLPSISRMNDWKNDFGTKAYGPEHTFVAHYGPLPPLAVVDYNKQVRKKKKILKEGILDFLLSKDQVREIVIHLIKSENRRQRDLIKEHQSLLDLYSGIDIKYFDGRVAEYLSLKNNNPIKLSPWIAFLPCSQQAVT

pLDDT: mean 90.77, std 10.88, range [27.52, 98.62]

Radius of gyration: 22.48 Å; chains: 1; bounding box: 57×47×64 Å

InterPro domains:
  IPR006879 Carbohydrate deacetylase YdjC-like [PF04794] (78-264)
  IPR006879 Carbohydrate deacetylase YdjC-like [PTHR31609] (76-225)
  IPR011330 Glycoside hydrolase/deacetylase, beta/alpha-barrel [SSF88713] (76-251)

Secondary structure (DSSP, 8-state):
---EEEEESS-EEEESSSSSTTSPEEEEE-TT-EEEEEEEEEEEEETTEEEEEEETTS-EEEGGGEE-SS-PPB---EEEEEEEEETT-HHHHHHHHHHHHTTS-SEEEE----SSSHHHHHHHHHHHH-B-TT-SSBHHHHSEEEEEE-SSSS--SS-TTTSGGGB-TTSSBPPGGG--GGGGSHHHHHHHHHHHHHHHHHHHHHHSS--SEEEEGGGGGGSSHHHHHHHHHHHHHHT--B--S-EESHHHHHHHHHHH-TT--PPPHHHHHHHHHHHT----S-SEEE-TT--PPTT---S-HHHHHHHHHHHHHHHHHHHHHSS-SEEEEEE-----S--SHHHHHHHTTTHHHH-TT--GGGHHHHHHHHHHHHSS-TTTT-TTSEEPPPGGGG--